Protein AF-0000000086877501 (afdb_homodimer)

InterPro domains:
  IPR001845 HTH ArsR-type DNA-binding domain [PF01022] (212-256)
  IPR001845 HTH ArsR-type DNA-binding domain [PS50987] (194-287)
  IPR001845 HTH ArsR-type DNA-binding domain [SM00418] (204-283)
  IPR011991 ArsR-like helix-turn-helix domain [cd00090] (206-283)
  IPR036388 Winged helix-like DNA-binding domain superfamily [G3DSA:1.10.10.10] (198-287)
  IPR036390 Winged helix DNA-binding domain superfamily [SSF46785] (202-284)
  IPR051081 HTH-type Metal-responsive Transcriptional Regulators [PTHR33154] (204-285)

Sequence (574 aa):
MASLHTYICRKSHKKIDLSPSWAQETEEKLSSELVDVLKDMKVDDDWKWMYLLVCLRTEAEQPESFIDWFRQLAEEELENIFARYSFPYPDDLSAYRSKMLYVLTEWNRQYFRLVDQSVLQDLQQEAQHRSNQLNFFPQEEVLDDATNGLMFRPINGLERVLLVPQFHFQPLNVILSFGDTIVCHYASRIYTGDQEYIPTHHLRVIRSLGEKNRLKILRYLTQGPRSFIEIVRHLKLSKGITHDHLSKLRGAGLVYAHFEGESLVEYTLRPRALEQILPNVLKYLEQMASLHTYICRKSHKKIDLSPSWAQETEEKLSSELVDVLKDMKVDDDWKWMYLLVCLRTEAEQPESFIDWFRQLAEEELENIFARYSFPYPDDLSAYRSKMLYVLTEWNRQYFRLVDQSVLQDLQQEAQHRSNQLNFFPQEEVLDDATNGLMFRPINGLERVLLVPQFHFQPLNVILSFGDTIVCHYASRIYTGDQEYIPTHHLRVIRSLGEKNRLKILRYLTQGPRSFIEIVRHLKLSKGITHDHLSKLRGAGLVYAHFEGESLVEYTLRPRALEQILPNVLKYLEQ

pLDDT: mean 93.13, std 6.16, range [57.94, 98.69]

Radius of gyration: 31.31 Å; Cα contacts (8 Å, |Δi|>4): 728; chains: 2; bounding box: 44×98×70 Å

Nearest PDB structures (foldseek):
  7p6f-assembly2_CCC-2  TM=8.678E-01  e=2.764E-04  Streptomyces griseus
  7p6f-assembly1_BBB  TM=8.605E-01  e=5.931E-04  Streptomyces griseus
  4ooi-assembly1_A  TM=7.347E-01  e=8.688E-04  Vibrio cholerae O1 biovar El Tor str. N16961
  3gw2-assembly1_A-2  TM=7.597E-01  e=1.344E-03  Mycobacterium tuberculosis variant bovis AF2122/97
  3pqj-assembly2_C  TM=7.746E-01  e=4.461E-03  Xylella fastidiosa

Secondary structure (DSSP, 8-state):
-HHHHHHH-GGGTTTSSS-TTHHHHHHHHS-HHHHHHHHT--SSHHHHHHHHHHHHTTT--SHHHHHHHHHH--HHHHHHHHHTSSS---S-HHHHHHHHHHHHHHHHHHTGGGS-HHHHHHHHHHHHHHHHHTTTS-HHHHHHHHHTSEEE---TT--EEEEEEESTTTT--EEEE-SSEEEEEEE-----S-TTS--HHHHHHHHHHT-HHHHHHHHHHTTS-B-HHHHHHHHTS-HHHHHHHHHHHHHTT-EEEEEETTEEEEEEE-HHHHHTHHHHHHHHHH-/-HHHHHHH-GGGTTTSSS-TTHHHHHHHHS-HHHHHHHHT--SSHHHHHHHHHHHHTTT--SHHHHHHHHHH--HHHHHHHHTTSSS---S-HHHHHHHHHHHHHHHHHHTGGGS-HHHHHHHHHHHHHHHHHTTTS-HHHHHHHHHTSEEE---TT--EEEEEEESTTTT--EEEE-SSEEEEEEE-----S-TTS--HHHHHHHHHHT-HHHHHHHHHHTTS-B-HHHHHHHHTS-HHHHHHHHHHHHHTT-EEEEEETTEEEEEEE-HHHHHTHHHHHHHHHH-

Foldseek 3Di:
DVQLQLLLAVVCLVPAPDDNCVNVVLLVQADPVLNVLSPPDHPDPLVLLVVVLCVVPVVDPDLVVSLVVLVPQDLVNSCVVPVVFPDDYDPDSPVSSVSVSVNSVRCCVRPVVPDDCVVVVLQVVLVVVLVVVVVPDPPQVSVCVQQLAEAEDDDPQAAEEAEGEDDTSPCDWDWAFGRNYIYIHHHSQDDDDDPLDQRPLLVLLVVLCVDPLLVVLLVVQVVHKDFLVRSCVSSVDDSVVSVVSVVSCSSSSQWHFYDHRPDTGIIHGDCVSVVCNVVSVVVSVVD/DVQLQLLLAVVCLVPAPDDNCVNVVLLVQADPVLNVLSPPDDPDVLVLLVVVLVVVPVVDPDLVVSLVVLVPQDLVNSCVVPVVFDDDYDPDSPVSSVSVSVNSVRCCVRPVVPDDCVVVVVQVVLVVVLVVVVVPDPPQVSVCVQQLAEAEDDDPQAAEEAEGEDDTSPCDWDWAFRRNYIYIHHHSQDDDDDPLDQRPLLVLLVVLCVDPLLVVLLVVQVVHKDFLVRSCVSSVDDSVVSVVSVVSCSSSSQWHFYDHRPDTGIIHGDCVSVVCNVVSVVVSVVD

Organism: NCBI:txid248903

Solvent-accessible surface area (backbone atoms only — not comparable to full-atom values): 31944 Å² total; per-residue (Å²): 108,55,57,58,50,41,64,42,36,62,90,45,54,86,66,30,73,56,60,82,53,46,64,61,57,50,55,71,65,43,56,71,67,58,51,58,56,47,70,73,45,57,87,44,65,73,46,52,50,54,54,48,55,51,61,74,41,69,81,53,87,43,74,64,58,44,52,55,50,60,69,65,54,48,70,66,57,52,50,55,59,50,66,74,45,96,59,85,68,74,90,52,56,67,60,50,50,53,50,48,52,49,50,52,52,47,44,38,69,62,43,57,72,70,48,67,63,65,57,58,52,51,41,51,49,50,50,50,50,51,58,55,42,57,77,78,41,58,63,67,57,52,41,26,65,53,50,35,26,52,41,74,51,92,49,95,67,55,72,48,74,48,79,38,66,36,66,55,44,16,55,45,66,46,72,46,58,69,70,37,39,33,40,31,40,22,30,56,86,68,78,90,70,71,82,81,47,73,55,68,68,62,45,39,35,38,42,43,60,43,32,68,68,46,46,47,50,51,31,58,24,68,78,38,76,40,35,69,65,56,49,30,64,71,68,72,51,54,66,68,61,46,47,52,46,49,51,45,34,40,55,30,21,45,27,29,41,34,20,57,76,73,42,78,60,35,33,32,64,28,64,64,45,61,67,42,47,58,59,51,51,51,54,52,38,71,102,106,55,58,57,50,41,63,42,36,63,91,44,53,87,66,31,74,57,59,82,54,44,64,60,58,50,55,72,64,44,55,72,66,56,51,58,56,47,70,74,45,58,90,45,64,72,47,49,50,53,53,50,56,53,62,73,40,71,81,52,87,43,73,65,57,44,52,53,50,59,68,66,54,48,69,66,56,52,48,56,58,49,65,75,43,95,60,85,68,74,89,53,55,67,60,50,50,54,51,49,50,50,51,54,51,49,44,38,70,62,44,57,72,72,48,67,63,66,56,56,52,51,42,53,50,50,49,49,50,51,58,55,43,56,76,79,41,58,64,66,57,53,42,26,64,54,50,34,25,52,42,74,52,91,49,96,65,56,72,48,74,48,79,39,64,35,65,54,43,16,53,46,66,47,71,45,58,69,71,36,38,34,41,32,41,22,31,57,86,70,78,88,73,75,81,80,48,74,56,66,69,62,45,39,37,38,41,43,61,42,32,70,68,46,46,46,49,51,30,59,22,69,79,38,74,39,34,70,66,57,50,27,65,72,68,71,53,54,66,68,59,45,48,52,48,49,51,45,34,41,55,32,21,45,27,28,42,33,20,56,76,73,41,78,60,34,34,34,63,28,64,66,46,59,67,42,46,59,59,53,52,50,54,54,37,70,103

Structure (mmCIF, N/CA/C/O backbone):
data_AF-0000000086877501-model_v1
#
loop_
_entity.id
_entity.type
_entity.pdbx_description
1 polymer 'Transcriptional regulator'
#
loop_
_atom_site.group_PDB
_atom_site.id
_atom_site.type_symbol
_atom_site.label_atom_id
_atom_site.label_alt_id
_atom_site.label_comp_id
_atom_site.label_asym_id
_atom_site.label_entity_id
_atom_site.label_seq_id
_atom_site.pdbx_PDB_ins_code
_atom_site.Cartn_x
_atom_site.Cartn_y
_atom_site.Cartn_z
_atom_site.occupancy
_atom_site.B_iso_or_equiv
_atom_site.auth_seq_id
_atom_site.auth_comp_id
_atom_site.auth_asym_id
_atom_site.auth_atom_id
_atom_site.pdbx_PDB_model_num
ATOM 1 N N . MET A 1 1 ? -10.367 28.969 10.734 1 92.06 1 MET A N 1
ATOM 2 C CA . MET A 1 1 ? -9.008 29.219 10.25 1 92.06 1 MET A CA 1
ATOM 3 C C . MET A 1 1 ? -8.477 28.016 9.477 1 92.06 1 MET A C 1
ATOM 5 O O . MET A 1 1 ? -7.977 28.172 8.359 1 92.06 1 MET A O 1
ATOM 9 N N . ALA A 1 2 ? -8.656 26.812 9.969 1 93.56 2 ALA A N 1
ATOM 10 C CA . ALA A 1 2 ? -8.086 25.641 9.305 1 93.56 2 ALA A CA 1
ATOM 11 C C . ALA A 1 2 ? -8.766 25.391 7.961 1 93.56 2 ALA A C 1
ATOM 13 O O . ALA A 1 2 ? -8.109 25.016 6.988 1 93.56 2 ALA A O 1
ATOM 14 N N . SER A 1 3 ? -10.109 25.516 7.906 1 96.44 3 SER A N 1
ATOM 15 C CA . SER A 1 3 ? -10.812 25.281 6.645 1 96.44 3 SER A CA 1
ATOM 16 C C . SER A 1 3 ? -10.398 26.297 5.59 1 96.44 3 SER A C 1
ATOM 18 O O . SER A 1 3 ? -10.156 25.938 4.434 1 96.44 3 SER A O 1
ATOM 20 N N . LEU A 1 4 ? -10.297 27.516 6.031 1 97.06 4 LEU A N 1
ATOM 21 C CA . LEU A 1 4 ? -9.875 28.562 5.113 1 97.06 4 LEU A CA 1
ATOM 22 C C . LEU A 1 4 ? -8.43 28.359 4.672 1 97.06 4 LEU A C 1
ATOM 24 O O . LEU A 1 4 ? -8.109 28.5 3.49 1 97.06 4 LEU A O 1
ATOM 28 N N . HIS A 1 5 ? -7.594 28.062 5.617 1 97.12 5 HIS A N 1
ATOM 29 C CA . HIS A 1 5 ? -6.207 27.734 5.305 1 97.12 5 HIS A CA 1
ATOM 30 C C . HIS A 1 5 ? -6.125 26.625 4.254 1 97.12 5 HIS A C 1
ATOM 32 O O . HIS A 1 5 ? -5.348 26.734 3.301 1 97.12 5 HIS A O 1
ATOM 38 N N . THR A 1 6 ? -6.883 25.609 4.445 1 97.44 6 THR A N 1
ATOM 39 C CA . THR A 1 6 ? -6.902 24.469 3.537 1 97.44 6 THR A CA 1
ATOM 40 C C . THR A 1 6 ? -7.324 24.906 2.137 1 97.44 6 THR A C 1
ATOM 42 O O . THR A 1 6 ? -6.738 24.453 1.144 1 97.44 6 THR A O 1
ATOM 45 N N . TYR A 1 7 ? -8.305 25.75 2.062 1 97.81 7 TYR A N 1
ATOM 46 C CA . TYR A 1 7 ? -8.812 26.203 0.773 1 97.81 7 TYR A CA 1
ATOM 47 C C . TYR A 1 7 ? -7.77 27.031 0.03 1 97.81 7 TYR A C 1
ATOM 49 O O . TYR A 1 7 ? -7.574 26.844 -1.175 1 97.81 7 TYR A O 1
ATOM 57 N N . ILE A 1 8 ? -7.066 27.859 0.709 1 96.94 8 ILE A N 1
ATOM 58 C CA . ILE A 1 8 ? -6.18 28.797 0.012 1 96.94 8 ILE A CA 1
ATOM 59 C C . ILE A 1 8 ? -4.836 28.125 -0.26 1 96.94 8 ILE A C 1
ATOM 61 O O . ILE A 1 8 ? -4.047 28.609 -1.074 1 96.94 8 ILE A O 1
ATOM 65 N N . CYS A 1 9 ? -4.531 27.078 0.508 1 96.31 9 CYS A N 1
ATOM 66 C CA . CYS A 1 9 ? -3.312 26.312 0.256 1 96.31 9 CYS A CA 1
ATOM 67 C C . CYS A 1 9 ? -3.518 25.312 -0.876 1 96.31 9 CYS A C 1
ATOM 69 O O . CYS A 1 9 ? -3.568 24.109 -0.642 1 96.31 9 CYS A O 1
ATOM 71 N N . ARG A 1 10 ? -3.363 25.688 -2.09 1 94.62 10 ARG A N 1
ATOM 72 C CA . ARG A 1 10 ? -3.758 24.938 -3.27 1 94.62 10 ARG A CA 1
ATOM 73 C C . ARG A 1 10 ? -2.803 23.766 -3.514 1 94.62 10 ARG A C 1
ATOM 75 O O . ARG A 1 10 ? -3.213 22.719 -4 1 94.62 10 ARG A O 1
ATOM 82 N N . LYS A 1 11 ? -1.624 23.953 -3.113 1 91.62 11 LYS A N 1
ATOM 83 C CA . LYS A 1 11 ? -0.618 22.922 -3.33 1 91.62 11 LYS A CA 1
ATOM 84 C C . LYS A 1 11 ? -0.942 21.672 -2.527 1 91.62 11 LYS A C 1
ATOM 86 O O . LYS A 1 11 ? -0.444 20.578 -2.836 1 91.62 11 LYS A O 1
ATOM 91 N N . SER A 1 12 ? -1.849 21.797 -1.497 1 93.62 12 SER A N 1
ATOM 92 C CA . SER A 1 12 ? -2.123 20.672 -0.603 1 93.62 12 SER A CA 1
ATOM 93 C C . SER A 1 12 ? -3.443 20 -0.953 1 93.62 12 SER A C 1
ATOM 95 O O . SER A 1 12 ? -3.82 19 -0.333 1 93.62 12 SER A O 1
ATOM 97 N N . HIS A 1 13 ? -4.141 20.438 -1.964 1 94.88 13 HIS A N 1
ATOM 98 C CA . HIS A 1 13 ? -5.48 19.938 -2.266 1 94.88 13 HIS A CA 1
ATOM 99 C C . HIS A 1 13 ? -5.465 18.453 -2.59 1 94.88 13 HIS A C 1
ATOM 101 O O . HIS A 1 13 ? -6.438 17.734 -2.328 1 94.88 13 HIS A O 1
ATOM 107 N N . LYS A 1 14 ? -4.348 17.969 -3.088 1 91.69 14 LYS A N 1
ATOM 108 C CA . LYS A 1 14 ? -4.273 16.562 -3.477 1 91.69 14 LYS A CA 1
ATOM 109 C C . LYS A 1 14 ? -3.672 15.711 -2.357 1 91.69 14 LYS A C 1
ATOM 111 O O . LYS A 1 14 ? -3.5 14.5 -2.514 1 91.69 14 LYS A O 1
ATOM 116 N N . LYS A 1 15 ? -3.4 16.312 -1.227 1 94.06 15 LYS A N 1
ATOM 117 C CA . LYS A 1 15 ? -2.672 15.609 -0.167 1 94.06 15 LYS A CA 1
ATOM 118 C C . LYS A 1 15 ? -3.529 15.469 1.086 1 94.06 15 LYS A C 1
ATOM 120 O O . LYS A 1 15 ? -3.102 14.867 2.072 1 94.06 15 LYS A O 1
ATOM 125 N N . ILE A 1 16 ? -4.684 16.047 0.999 1 95.56 16 ILE A N 1
ATOM 126 C CA . ILE A 1 16 ? -5.512 16.047 2.201 1 95.56 16 ILE A CA 1
ATOM 127 C C . ILE A 1 16 ? -6.539 14.922 2.129 1 95.56 16 ILE A C 1
ATOM 129 O O . ILE A 1 16 ? -6.742 14.328 1.067 1 95.56 16 ILE A O 1
ATOM 133 N N . ASP A 1 17 ? -7.199 14.641 3.213 1 94.5 17 ASP A N 1
ATOM 134 C CA . ASP A 1 17 ? -8.086 13.484 3.334 1 94.5 17 ASP A CA 1
ATOM 135 C C . ASP A 1 17 ? -9.477 13.805 2.799 1 94.5 17 ASP A C 1
ATOM 137 O O . ASP A 1 17 ? -10.305 12.898 2.629 1 94.5 17 ASP A O 1
ATOM 141 N N . LEU A 1 18 ? -9.75 15.07 2.549 1 93.62 18 LEU A N 1
ATOM 142 C CA . LEU A 1 18 ? -11.047 15.422 1.976 1 93.62 18 LEU A CA 1
ATOM 143 C C . LEU A 1 18 ? -11.18 14.875 0.56 1 93.62 18 LEU A C 1
ATOM 145 O O . LEU A 1 18 ? -10.195 14.422 -0.031 1 93.62 18 LEU A O 1
ATOM 149 N N . SER A 1 19 ? -12.406 14.938 0.078 1 90.81 19 SER A N 1
ATOM 150 C CA . SER A 1 19 ? -12.641 14.484 -1.291 1 90.81 19 SER A CA 1
ATOM 151 C C . SER A 1 19 ? -11.797 15.281 -2.283 1 90.81 19 SER A C 1
ATOM 153 O O . SER A 1 19 ? -11.602 16.484 -2.115 1 90.81 19 SER A O 1
ATOM 155 N N . PRO A 1 20 ? -11.375 14.602 -3.285 1 90.69 20 PRO A N 1
ATOM 156 C CA . PRO A 1 20 ? -10.578 15.305 -4.293 1 90.69 20 PRO A CA 1
ATOM 157 C C . PRO A 1 20 ? -11.328 16.484 -4.926 1 90.69 20 PRO A C 1
ATOM 159 O O . PRO A 1 20 ? -10.703 17.422 -5.422 1 90.69 20 PRO A O 1
ATOM 162 N N . SER A 1 21 ? -12.602 16.422 -4.836 1 94.94 21 SER A N 1
ATOM 163 C CA . SER A 1 21 ? -13.406 17.469 -5.457 1 94.94 21 SER A CA 1
ATOM 164 C C . SER A 1 21 ? -13.812 18.516 -4.438 1 94.94 21 SER A C 1
ATOM 166 O O . SER A 1 21 ? -14.562 19.438 -4.762 1 94.94 21 SER A O 1
ATOM 168 N N . TRP A 1 22 ? -13.359 18.422 -3.258 1 95.75 22 TRP A N 1
ATOM 169 C CA . TRP A 1 22 ? -13.805 19.297 -2.184 1 95.75 22 TRP A CA 1
ATOM 170 C C . TRP A 1 22 ? -13.555 20.766 -2.539 1 95.75 22 TRP A C 1
ATOM 172 O O . TRP A 1 22 ? -14.438 21.609 -2.369 1 95.75 22 TRP A O 1
ATOM 182 N N . ALA A 1 23 ? -12.383 21.109 -2.994 1 96.75 23 ALA A N 1
ATOM 183 C CA . ALA A 1 23 ? -12.039 22.484 -3.309 1 96.75 23 ALA A CA 1
ATOM 184 C C . ALA A 1 23 ? -12.938 23.047 -4.41 1 96.75 23 ALA A C 1
ATOM 186 O O . ALA A 1 23 ? -13.438 24.156 -4.309 1 96.75 23 ALA A O 1
ATOM 187 N N . GLN A 1 24 ? -13.102 22.219 -5.391 1 96.81 24 GLN A N 1
ATOM 188 C CA . GLN A 1 24 ? -13.953 22.625 -6.504 1 96.81 24 GLN A CA 1
ATOM 189 C C . GLN A 1 24 ? -15.406 22.766 -6.059 1 96.81 24 GLN A C 1
ATOM 191 O O . GLN A 1 24 ? -16.078 23.75 -6.414 1 96.81 24 GLN A O 1
ATOM 196 N N . GLU A 1 25 ? -15.859 21.797 -5.316 1 96.81 25 GLU A N 1
ATOM 197 C CA . GLU A 1 25 ? -17.234 21.844 -4.805 1 96.81 25 GLU A CA 1
ATOM 198 C C . GLU A 1 25 ? -17.438 23.062 -3.906 1 96.81 25 GLU A C 1
ATOM 200 O O . GLU A 1 25 ? -18.5 23.688 -3.928 1 96.81 25 GLU A O 1
ATOM 205 N N . THR A 1 26 ? -16.469 23.359 -3.127 1 97.38 26 THR A N 1
ATOM 206 C CA . THR A 1 26 ? -16.516 24.547 -2.262 1 97.38 26 THR A CA 1
ATOM 207 C C . THR A 1 26 ? -16.578 25.828 -3.09 1 97.38 26 THR A C 1
ATOM 209 O O . THR A 1 26 ? -17.406 26.703 -2.822 1 97.38 26 THR A O 1
ATOM 212 N N . GLU A 1 27 ? -15.766 25.953 -4.031 1 97.38 27 GLU A N 1
ATOM 213 C CA . GLU A 1 27 ? -15.719 27.125 -4.898 1 97.38 27 GLU A CA 1
ATOM 214 C C . GLU A 1 27 ? -17.078 27.391 -5.543 1 97.38 27 GLU A C 1
ATOM 216 O O . GLU A 1 27 ? -17.5 28.531 -5.664 1 97.38 27 GLU A O 1
ATOM 221 N N . GLU A 1 28 ? -17.734 26.344 -5.926 1 97.06 28 GLU A N 1
ATOM 222 C CA . GLU A 1 28 ? -19.016 26.453 -6.609 1 97.06 28 GLU A CA 1
ATOM 223 C C . GLU A 1 28 ? -20.094 27.016 -5.688 1 97.06 28 GLU A C 1
ATOM 225 O O . GLU A 1 28 ? -21.094 27.562 -6.156 1 97.06 28 GLU A O 1
ATOM 230 N N . LYS A 1 29 ? -19.922 26.906 -4.441 1 96.5 29 LYS A N 1
ATOM 231 C CA . LYS A 1 29 ? -20.906 27.359 -3.475 1 96.5 29 LYS A CA 1
ATOM 232 C C . LYS A 1 29 ? -20.609 28.797 -3.027 1 96.5 29 LYS A C 1
ATOM 234 O O . LYS A 1 29 ? -21.453 29.438 -2.391 1 96.5 29 LYS A O 1
ATOM 239 N N . LEU A 1 30 ? -19.484 29.312 -3.346 1 98.06 30 LEU A N 1
ATOM 240 C CA . LEU A 1 30 ? -19.078 30.641 -2.904 1 98.06 30 LEU A CA 1
ATOM 241 C C . LEU A 1 30 ? -19.5 31.703 -3.914 1 98.06 30 LEU A C 1
ATOM 243 O O . LEU A 1 30 ? -19.641 31.406 -5.102 1 98.06 30 LEU A O 1
ATOM 247 N N . SER A 1 31 ? -19.703 32.938 -3.414 1 98.25 31 SER A N 1
ATOM 248 C CA . SER A 1 31 ? -19.969 34.094 -4.305 1 98.25 31 SER A CA 1
ATOM 249 C C . SER A 1 31 ? -18.75 34.375 -5.188 1 98.25 31 SER A C 1
ATOM 251 O O . SER A 1 31 ? -17.609 34.125 -4.793 1 98.25 31 SER A O 1
ATOM 253 N N . SER A 1 32 ? -18.984 34.938 -6.371 1 97.69 32 SER A N 1
ATOM 254 C CA . SER A 1 32 ? -17.906 35.25 -7.309 1 97.69 32 SER A CA 1
ATOM 255 C C . SER A 1 32 ? -16.938 36.281 -6.703 1 97.69 32 SER A C 1
ATOM 257 O O . SER A 1 32 ? -15.727 36.188 -6.957 1 97.69 32 SER A O 1
ATOM 259 N N . GLU A 1 33 ? -17.469 37.125 -5.918 1 97.69 33 GLU A N 1
ATOM 260 C CA . GLU A 1 33 ? -16.625 38.125 -5.281 1 97.69 33 GLU A CA 1
ATOM 261 C C . GLU A 1 33 ? -15.641 37.5 -4.301 1 97.69 33 GLU A C 1
ATOM 263 O O . GLU A 1 33 ? -14.461 37.812 -4.293 1 97.69 33 GLU A O 1
ATOM 268 N N . LEU A 1 34 ? -16.109 36.625 -3.502 1 98.25 34 LEU A N 1
ATOM 269 C CA . LEU A 1 34 ? -15.242 35.938 -2.535 1 98.25 34 LEU A CA 1
ATOM 270 C C . LEU A 1 34 ? -14.211 35.094 -3.24 1 98.25 34 LEU A C 1
ATOM 272 O O . LEU A 1 34 ? -13.031 35.062 -2.863 1 98.25 34 LEU A O 1
ATOM 276 N N . VAL A 1 35 ? -14.648 34.344 -4.305 1 98.06 35 VAL A N 1
ATOM 277 C CA . VAL A 1 35 ? -13.742 33.5 -5.066 1 98.06 35 VAL A CA 1
ATOM 278 C C . VAL A 1 35 ? -12.594 34.312 -5.629 1 98.06 35 VAL A C 1
ATOM 280 O O . VAL A 1 35 ? -11.43 33.906 -5.574 1 98.06 35 VAL A O 1
ATOM 283 N N . ASP A 1 36 ? -12.898 35.469 -6.086 1 97.5 36 ASP A N 1
ATOM 284 C CA . ASP A 1 36 ? -11.906 36.344 -6.688 1 97.5 36 ASP A CA 1
ATOM 285 C C . ASP A 1 36 ? -10.875 36.812 -5.652 1 97.5 36 ASP A C 1
ATOM 287 O O . ASP A 1 36 ? -9.68 36.844 -5.941 1 97.5 36 ASP A O 1
ATOM 291 N N . VAL A 1 37 ? -11.328 37.094 -4.508 1 97.38 37 VAL A N 1
ATOM 292 C CA . VAL A 1 37 ? -10.43 37.531 -3.441 1 97.38 37 VAL A CA 1
ATOM 293 C C . VAL A 1 37 ? -9.555 36.375 -2.984 1 97.38 37 VAL A C 1
ATOM 295 O O . VAL A 1 37 ? -8.352 36.531 -2.779 1 97.38 37 VAL A O 1
ATOM 298 N N . LEU A 1 38 ? -10.156 35.188 -2.85 1 97.62 38 LEU A N 1
ATOM 299 C CA . LEU A 1 38 ? -9.438 34.031 -2.348 1 97.62 38 LEU A CA 1
ATOM 300 C C . LEU A 1 38 ? -8.398 33.562 -3.355 1 97.62 38 LEU A C 1
ATOM 302 O O . LEU A 1 38 ? -7.352 33.031 -2.971 1 97.62 38 LEU A O 1
ATOM 306 N N . LYS A 1 39 ? -8.648 33.719 -4.598 1 95.56 39 LYS A N 1
ATOM 307 C CA . LYS A 1 39 ? -7.734 33.312 -5.656 1 95.56 39 LYS A CA 1
ATOM 308 C C . LYS A 1 39 ? -6.387 34 -5.531 1 95.56 39 LYS A C 1
ATOM 310 O O . LYS A 1 39 ? -5.352 33.469 -5.902 1 95.56 39 LYS A O 1
ATOM 315 N N . ASP A 1 40 ? -6.395 35.156 -4.953 1 93.56 40 ASP A N 1
ATOM 316 C CA . ASP A 1 40 ? -5.18 35.938 -4.844 1 93.56 40 ASP A CA 1
ATOM 317 C C . ASP A 1 40 ? -4.508 35.75 -3.486 1 93.56 40 ASP A C 1
ATOM 319 O O . ASP A 1 40 ? -3.436 36.281 -3.23 1 93.56 40 ASP A O 1
ATOM 323 N N . MET A 1 41 ? -5.141 35 -2.656 1 94.81 41 MET A N 1
ATOM 324 C CA . MET A 1 41 ? -4.582 34.781 -1.327 1 94.81 41 MET A CA 1
ATOM 325 C C . MET A 1 41 ? -3.637 33.594 -1.33 1 94.81 41 MET A C 1
ATOM 327 O O . MET A 1 41 ? -3.848 32.625 -2.072 1 94.81 41 MET A O 1
ATOM 331 N N . LYS A 1 42 ? -2.555 33.719 -0.454 1 93.19 42 LYS A N 1
ATOM 332 C CA . LYS A 1 42 ? -1.576 32.656 -0.27 1 93.19 42 LYS A CA 1
ATOM 333 C C . LYS A 1 42 ? -1.219 32.469 1.204 1 93.19 42 LYS A C 1
ATOM 335 O O . LYS A 1 42 ? -1.532 33.344 2.027 1 93.19 42 LYS A O 1
ATOM 340 N N . VAL A 1 43 ? -0.701 31.359 1.457 1 92.31 43 VAL A N 1
ATOM 341 C CA . VAL A 1 43 ? -0.172 31.125 2.797 1 92.31 43 VAL A CA 1
ATOM 342 C C . VAL A 1 43 ? 1.189 31.812 2.939 1 92.31 43 VAL A C 1
ATOM 344 O O . VAL A 1 43 ? 2.229 31.156 2.803 1 92.31 43 VAL A O 1
ATOM 347 N N . ASP A 1 44 ? 1.123 33.094 3.205 1 89.56 44 ASP A N 1
ATOM 348 C CA . ASP A 1 44 ? 2.326 33.906 3.332 1 89.56 44 ASP A CA 1
ATOM 349 C C . ASP A 1 44 ? 2.396 34.594 4.703 1 89.56 44 ASP A C 1
ATOM 351 O O . ASP A 1 44 ? 1.735 34.156 5.648 1 89.56 44 ASP A O 1
ATOM 355 N N . ASP A 1 45 ? 3.24 35.562 4.859 1 86.88 45 ASP A N 1
ATOM 356 C CA . ASP A 1 45 ? 3.428 36.25 6.141 1 86.88 45 ASP A CA 1
ATOM 357 C C . ASP A 1 45 ? 2.15 36.938 6.582 1 86.88 45 ASP A C 1
ATOM 359 O O . ASP A 1 45 ? 1.84 37 7.773 1 86.88 45 ASP A O 1
ATOM 363 N N . ASP A 1 46 ? 1.465 37.5 5.613 1 87.56 46 ASP A N 1
ATOM 364 C CA . ASP A 1 46 ? 0.199 38.156 5.938 1 87.56 46 ASP A CA 1
ATOM 365 C C . ASP A 1 46 ? -0.783 37.156 6.562 1 87.56 46 ASP A C 1
ATOM 367 O O . ASP A 1 46 ? -1.492 37.5 7.512 1 87.56 46 ASP A O 1
ATOM 371 N N . TRP A 1 47 ? -0.829 36.062 5.996 1 92.31 47 TRP A N 1
ATOM 372 C CA . TRP A 1 47 ? -1.689 35 6.531 1 92.31 47 TRP A CA 1
ATOM 373 C C . TRP A 1 47 ? -1.257 34.594 7.938 1 92.31 47 TRP A C 1
ATOM 375 O O . TRP A 1 47 ? -2.096 34.406 8.82 1 92.31 47 TRP A O 1
ATOM 385 N N . LYS A 1 48 ? 0.017 34.562 8.219 1 91.31 48 LYS A N 1
ATOM 386 C CA . LYS A 1 48 ? 0.579 34.188 9.516 1 91.31 48 LYS A CA 1
ATOM 387 C C . LYS A 1 48 ? 0.118 35.156 10.602 1 91.31 48 LYS A C 1
ATOM 389 O O . LYS A 1 48 ? -0.105 34.75 11.75 1 91.31 48 LYS A O 1
ATOM 394 N N . TRP A 1 49 ? -0.049 36.406 10.195 1 91.5 49 TRP A N 1
ATOM 395 C CA . TRP A 1 49 ? -0.484 37.406 11.164 1 91.5 49 TRP A CA 1
ATOM 396 C C . TRP A 1 49 ? -1.907 37.125 11.633 1 91.5 49 TRP A C 1
ATOM 398 O O . TRP A 1 49 ? -2.246 37.375 12.789 1 91.5 49 TRP A O 1
ATOM 408 N N . MET A 1 50 ? -2.688 36.688 10.727 1 91.19 50 MET A N 1
ATOM 409 C CA . MET A 1 50 ? -4.059 36.344 11.117 1 91.19 50 MET A CA 1
ATOM 410 C C . MET A 1 50 ? -4.078 35.25 12.164 1 91.19 50 MET A C 1
ATOM 412 O O . MET A 1 50 ? -4.859 35.281 13.109 1 91.19 50 MET A O 1
ATOM 416 N N . TYR A 1 51 ? -3.232 34.25 12.039 1 89.81 51 TYR A N 1
ATOM 417 C CA . TYR A 1 51 ? -3.123 33.188 13.031 1 89.81 51 TYR A CA 1
ATOM 418 C C . TYR A 1 51 ? -2.705 33.75 14.391 1 89.81 51 TYR A C 1
ATOM 420 O O . TYR A 1 51 ? -3.238 33.344 15.422 1 89.81 51 TYR A O 1
ATOM 428 N N . LEU A 1 52 ? -1.758 34.625 14.297 1 88.44 52 LEU A N 1
ATOM 429 C CA . LEU A 1 52 ? -1.29 35.25 15.539 1 88.44 52 LEU A CA 1
ATOM 430 C C . LEU A 1 52 ? -2.438 35.938 16.266 1 88.44 52 LEU A C 1
ATOM 432 O O . LEU A 1 52 ? -2.604 35.75 17.484 1 88.44 52 LEU A O 1
ATOM 436 N N . LEU A 1 53 ? -3.201 36.656 15.539 1 89.75 53 LEU A N 1
ATOM 437 C CA . LEU A 1 53 ? -4.305 37.406 16.141 1 89.75 53 LEU A CA 1
ATOM 438 C C . LEU A 1 53 ? -5.34 36.469 16.734 1 89.75 53 LEU A C 1
ATOM 440 O O . LEU A 1 53 ? -5.898 36.75 17.797 1 89.75 53 LEU A O 1
ATOM 444 N N . VAL A 1 54 ? -5.57 35.406 16.047 1 89.06 54 VAL A N 1
ATOM 445 C CA . VAL A 1 54 ? -6.516 34.406 16.547 1 89.06 54 VAL A CA 1
ATOM 446 C C . VAL A 1 54 ? -5.977 33.781 17.844 1 89.06 54 VAL A C 1
ATOM 448 O O . VAL A 1 54 ? -6.73 33.594 18.797 1 89.06 54 VAL A O 1
ATOM 451 N N . CYS A 1 55 ? -4.688 33.562 17.922 1 84.25 55 CYS A N 1
ATOM 452 C CA . CYS A 1 55 ? -4.051 32.938 19.094 1 84.25 55 CYS A CA 1
ATOM 453 C C . CYS A 1 55 ? -4.098 33.906 20.281 1 84.25 55 CYS A C 1
ATOM 455 O O . CYS A 1 55 ? -4.141 33.438 21.438 1 84.25 55 CYS A O 1
ATOM 457 N N . LEU A 1 56 ? -4.031 35.125 20 1 82.81 56 LEU A N 1
ATOM 458 C CA . LEU A 1 56 ? -4.039 36.125 21.078 1 82.81 56 LEU A CA 1
ATOM 459 C C . LEU A 1 56 ? -5.426 36.25 21.703 1 82.81 56 LEU A C 1
ATOM 461 O O . LEU A 1 56 ? -5.562 36.719 22.828 1 82.81 56 LEU A O 1
ATOM 465 N N . ARG A 1 57 ? -6.391 35.719 20.984 1 79.81 57 ARG A N 1
ATOM 466 C CA . ARG A 1 57 ? -7.758 35.781 21.5 1 79.81 57 ARG A CA 1
ATOM 467 C C . ARG A 1 57 ? -8.273 34.375 21.812 1 79.81 57 ARG A C 1
ATOM 469 O O . ARG A 1 57 ? -9.289 33.938 21.266 1 79.81 57 ARG A O 1
ATOM 476 N N . THR A 1 58 ? -7.539 33.656 22.578 1 64.06 58 THR A N 1
ATOM 477 C CA . THR A 1 58 ? -7.812 32.25 22.891 1 64.06 58 THR A CA 1
ATOM 478 C C . THR A 1 58 ? -9.188 32.094 23.531 1 64.06 58 THR A C 1
ATOM 480 O O . THR A 1 58 ? -9.805 31.047 23.453 1 64.06 58 THR A O 1
ATOM 483 N N . GLU A 1 59 ? -9.688 33.156 23.984 1 57.94 59 GLU A N 1
ATOM 484 C CA . GLU A 1 59 ? -10.953 33.062 24.703 1 57.94 59 GLU A CA 1
ATOM 485 C C . GLU A 1 59 ? -12.133 33.062 23.734 1 57.94 59 GLU A C 1
ATOM 487 O O . GLU A 1 59 ? -13.258 32.719 24.109 1 57.94 59 GLU A O 1
ATOM 492 N N . ALA A 1 60 ? -11.836 33.438 22.578 1 59.19 60 ALA A N 1
ATOM 493 C CA . ALA A 1 60 ? -12.945 33.562 21.625 1 59.19 60 ALA A CA 1
ATOM 494 C C . ALA A 1 60 ? -13.352 32.219 21.062 1 59.19 60 ALA A C 1
ATOM 496 O O . ALA A 1 60 ? -12.586 31.594 20.344 1 59.19 60 ALA A O 1
ATOM 497 N N . GLU A 1 61 ? -14.508 31.766 21.375 1 66.25 61 GLU A N 1
ATOM 498 C CA . GLU A 1 61 ? -14.992 30.422 21.094 1 66.25 61 GLU A CA 1
ATOM 499 C C . GLU A 1 61 ? -15.703 30.375 19.734 1 66.25 61 GLU A C 1
ATOM 501 O O . GLU A 1 61 ? -15.719 29.328 19.078 1 66.25 61 GLU A O 1
ATOM 506 N N . GLN A 1 62 ? -16.078 31.594 19.344 1 84.38 62 GLN A N 1
ATOM 507 C CA . GLN A 1 62 ? -16.844 31.562 18.109 1 84.38 62 GLN A CA 1
ATOM 508 C C . GLN A 1 62 ? -16.234 32.5 17.062 1 84.38 62 GLN A C 1
ATOM 510 O O . GLN A 1 62 ? -15.68 33.531 17.406 1 84.38 62 GLN A O 1
ATOM 515 N N . PRO A 1 63 ? -16.359 32.156 15.805 1 91.19 63 PRO A N 1
ATOM 516 C CA . PRO A 1 63 ? -15.812 33 14.742 1 91.19 63 PRO A CA 1
ATOM 517 C C . PRO A 1 63 ? -16.375 34.406 14.758 1 91.19 63 PRO A C 1
ATOM 519 O O . PRO A 1 63 ? -15.633 35.375 14.531 1 91.19 63 PRO A O 1
ATOM 522 N N . GLU A 1 64 ? -17.672 34.531 15.125 1 92.5 64 GLU A N 1
ATOM 523 C CA . GLU A 1 64 ? -18.312 35.844 15.133 1 92.5 64 GLU A CA 1
ATOM 524 C C . GLU A 1 64 ? -17.703 36.75 16.203 1 92.5 64 GLU A C 1
ATOM 526 O O . GLU A 1 64 ? -17.547 37.938 15.977 1 92.5 64 GLU A O 1
ATOM 531 N N . SER A 1 65 ? -17.469 36.156 17.328 1 91.44 65 SER A N 1
ATOM 532 C CA . SER A 1 65 ? -16.875 36.938 18.406 1 91.44 65 SER A CA 1
ATOM 533 C C . SER A 1 65 ? -15.5 37.469 18.016 1 91.44 65 SER A C 1
ATOM 535 O O . SER A 1 65 ? -15.156 38.594 18.344 1 91.44 65 SER A O 1
ATOM 537 N N . PHE A 1 66 ? -14.758 36.688 17.375 1 93.25 66 PHE A N 1
ATOM 538 C CA . PHE A 1 66 ? -13.438 37.125 16.922 1 93.25 66 PHE A CA 1
ATOM 539 C C . PHE A 1 66 ? -13.562 38.219 15.875 1 93.25 66 PHE A C 1
ATOM 541 O O . PHE A 1 66 ? -12.844 39.219 15.922 1 93.25 66 PHE A O 1
ATOM 548 N N . ILE A 1 67 ? -14.445 38.031 14.891 1 94.25 67 ILE A N 1
ATOM 549 C CA . ILE A 1 67 ? -14.633 39 13.805 1 94.25 67 ILE A CA 1
ATOM 550 C C . ILE A 1 67 ? -15.047 40.344 14.367 1 94.25 67 ILE A C 1
ATOM 552 O O . ILE A 1 67 ? -14.555 41.375 13.93 1 94.25 67 ILE A O 1
ATOM 556 N N . ASP A 1 68 ? -15.898 40.312 15.359 1 93.31 68 ASP A N 1
ATOM 557 C CA . ASP A 1 68 ? -16.344 41.562 15.992 1 93.31 68 ASP A CA 1
ATOM 558 C C . ASP A 1 68 ? -15.195 42.25 16.703 1 93.31 68 ASP A C 1
ATOM 560 O O . ASP A 1 68 ? -15.047 43.469 16.609 1 93.31 68 ASP A O 1
ATOM 564 N N . TRP A 1 69 ? -14.484 41.5 17.391 1 92.44 69 TRP A N 1
ATOM 565 C CA . TRP A 1 69 ? -13.312 42.031 18.062 1 92.44 69 TRP A CA 1
ATOM 566 C C . TRP A 1 69 ? -12.336 42.625 17.062 1 92.44 69 TRP A C 1
ATOM 568 O O . TRP A 1 69 ? -11.844 43.75 17.266 1 92.44 69 TRP A O 1
ATOM 578 N N . PHE A 1 70 ? -12.031 41.906 16.031 1 93.12 70 PHE A N 1
ATOM 579 C CA . PHE A 1 70 ? -11.086 42.344 15.008 1 93.12 70 PHE A CA 1
ATOM 580 C C . PHE A 1 70 ? -11.562 43.594 14.328 1 93.12 70 PHE A C 1
ATOM 582 O O . PHE A 1 70 ? -10.766 44.5 14.016 1 93.12 70 PHE A O 1
ATOM 589 N N . ARG A 1 71 ? -12.836 43.719 14.164 1 93.38 71 ARG A N 1
ATOM 590 C CA . ARG A 1 71 ? -13.453 44.875 13.547 1 93.38 71 ARG A CA 1
ATOM 591 C C . ARG A 1 71 ? -13.258 46.125 14.414 1 93.38 71 ARG A C 1
ATOM 593 O O . ARG A 1 71 ? -13.094 47.219 13.898 1 93.38 71 ARG A O 1
ATOM 600 N N . GLN A 1 72 ? -13.195 45.938 15.648 1 92.31 72 GLN A N 1
ATOM 601 C CA . GLN A 1 72 ? -13.125 47.031 16.594 1 92.31 72 GLN A CA 1
ATOM 602 C C . GLN A 1 72 ? -11.68 47.438 16.875 1 92.31 72 GLN A C 1
ATOM 604 O O . GLN A 1 72 ? -11.422 48.5 17.438 1 92.31 72 GLN A O 1
ATOM 609 N N . LEU A 1 73 ? -10.828 46.625 16.562 1 90.44 73 LEU A N 1
ATOM 610 C CA . LEU A 1 73 ? -9.414 46.906 16.828 1 90.44 73 LEU A CA 1
ATOM 611 C C . LEU A 1 73 ? -8.914 48.094 16.031 1 90.44 73 LEU A C 1
ATOM 613 O O . LEU A 1 73 ? -8.992 48.094 14.797 1 90.44 73 LEU A O 1
ATOM 617 N N . ALA A 1 74 ? -8.398 49.125 16.703 1 92.75 74 ALA A N 1
ATOM 618 C CA . ALA A 1 74 ? -7.852 50.312 16.031 1 92.75 74 ALA A CA 1
ATOM 619 C C . ALA A 1 74 ? -6.555 49.969 15.305 1 92.75 74 ALA A C 1
ATOM 621 O O . ALA A 1 74 ? -5.832 49.031 15.695 1 92.75 74 ALA A O 1
ATOM 622 N N . GLU A 1 75 ? -6.281 50.688 14.266 1 91.81 75 GLU A N 1
ATOM 623 C CA . GLU A 1 75 ? -5.066 50.469 13.484 1 91.81 75 GLU A CA 1
ATOM 624 C C . GLU A 1 75 ? -3.818 50.594 14.359 1 91.81 75 GLU A C 1
ATOM 626 O O . GLU A 1 75 ? -2.846 49.875 14.188 1 91.81 75 GLU A O 1
ATOM 631 N N . GLU A 1 76 ? -3.854 51.5 15.18 1 92.62 76 GLU A N 1
ATOM 632 C CA . GLU A 1 76 ? -2.723 51.75 16.078 1 92.62 76 GLU A CA 1
ATOM 633 C C . GLU A 1 76 ? -2.486 50.531 16.984 1 92.62 76 GLU A C 1
ATOM 635 O O . GLU A 1 76 ? -1.34 50.188 17.266 1 92.62 76 GLU A O 1
ATOM 640 N N . GLU A 1 77 ? -3.559 50.031 17.469 1 92.5 77 GLU A N 1
ATOM 641 C CA . GLU A 1 77 ? -3.455 48.844 18.328 1 92.5 77 GLU A CA 1
ATOM 642 C C . GLU A 1 77 ? -2.893 47.656 17.562 1 92.5 77 GLU A C 1
ATOM 644 O O . GLU A 1 77 ? -2.082 46.906 18.094 1 92.5 77 GLU A O 1
ATOM 649 N N . LEU A 1 78 ? -3.371 47.531 16.375 1 91.5 78 LEU A N 1
ATOM 650 C CA . LEU A 1 78 ? -2.879 46.438 15.523 1 91.5 78 LEU A CA 1
ATOM 651 C C . LEU A 1 78 ? -1.384 46.594 15.266 1 91.5 78 LEU A C 1
ATOM 653 O O . LEU A 1 78 ? -0.638 45.625 15.32 1 91.5 78 LEU A O 1
ATOM 657 N N . GLU A 1 79 ? -0.947 47.781 14.969 1 91.38 79 GLU A N 1
ATOM 658 C CA . GLU A 1 79 ? 0.468 48.062 14.758 1 91.38 79 GLU A CA 1
ATOM 659 C C . GLU A 1 79 ? 1.292 47.75 16 1 91.38 79 GLU A C 1
ATOM 661 O O . GLU A 1 79 ? 2.4 47.219 15.898 1 91.38 79 GLU A O 1
ATOM 666 N N . ASN A 1 80 ? 0.743 48.094 17.094 1 91.69 80 ASN A N 1
ATOM 667 C CA . ASN A 1 80 ? 1.434 47.812 18.344 1 91.69 80 ASN A CA 1
ATOM 668 C C . ASN A 1 80 ? 1.615 46.312 18.578 1 91.69 80 ASN A C 1
ATOM 670 O O . ASN A 1 80 ? 2.652 45.875 19.078 1 91.69 80 ASN A O 1
ATOM 674 N N . ILE A 1 81 ? 0.616 45.594 18.266 1 89.19 81 ILE A N 1
ATOM 675 C CA . ILE A 1 81 ? 0.689 44.125 18.422 1 89.19 81 ILE A CA 1
ATOM 676 C C . ILE A 1 81 ? 1.758 43.594 17.484 1 89.19 81 ILE A C 1
ATOM 678 O O . ILE A 1 81 ? 2.621 42.812 17.906 1 89.19 81 ILE A O 1
ATOM 682 N N . PHE A 1 82 ? 1.736 44 16.188 1 89.25 82 PHE A N 1
ATOM 683 C CA . PHE A 1 82 ? 2.643 43.469 15.18 1 89.25 82 PHE A CA 1
ATOM 684 C C . PHE A 1 82 ? 4.078 43.906 15.469 1 89.25 82 PHE A C 1
ATOM 686 O O . PHE A 1 82 ? 5.016 43.125 15.234 1 89.25 82 PHE A O 1
ATOM 693 N N . ALA A 1 83 ? 4.27 44.969 16 1 88.31 83 ALA A N 1
ATOM 694 C CA . ALA A 1 83 ? 5.594 45.531 16.266 1 88.31 83 ALA A CA 1
ATOM 695 C C . ALA A 1 83 ? 6.328 44.75 17.328 1 88.31 83 ALA A C 1
ATOM 697 O O . ALA A 1 83 ? 7.551 44.844 17.453 1 88.31 83 ALA A O 1
ATOM 698 N N . ARG A 1 84 ? 5.633 44 18.031 1 86.88 84 ARG A N 1
ATOM 699 C CA . ARG A 1 84 ? 6.227 43.188 19.094 1 86.88 84 ARG A CA 1
ATOM 700 C C . ARG A 1 84 ? 6.941 41.969 18.516 1 86.88 84 ARG A C 1
ATOM 702 O O . ARG A 1 84 ? 7.688 41.281 19.234 1 86.88 84 ARG A O 1
ATOM 709 N N . TYR A 1 85 ? 6.648 41.75 17.328 1 84.5 85 TYR A N 1
ATOM 710 C CA . TYR A 1 85 ? 7.199 40.531 16.719 1 84.5 85 TYR A CA 1
ATOM 711 C C . TYR A 1 85 ? 8.172 40.906 15.594 1 84.5 85 TYR A C 1
ATOM 713 O O . TYR A 1 85 ? 8.125 42 15.047 1 84.5 85 TYR A O 1
ATOM 721 N N . SER A 1 86 ? 9.086 40 15.273 1 76.5 86 SER A N 1
ATOM 722 C CA . SER A 1 86 ? 10.219 40.281 14.406 1 76.5 86 SER A CA 1
ATOM 723 C C . SER A 1 86 ? 9.875 40 12.945 1 76.5 86 SER A C 1
ATOM 725 O O . SER A 1 86 ? 10.75 40.062 12.078 1 76.5 86 SER A O 1
ATOM 727 N N . PHE A 1 87 ? 8.617 39.875 12.641 1 78.06 87 PHE A N 1
ATOM 728 C CA . PHE A 1 87 ? 8.25 39.594 11.25 1 78.06 87 PHE A CA 1
ATOM 729 C C . PHE A 1 87 ? 7.727 40.844 10.57 1 78.06 87 PHE A C 1
ATOM 731 O O . PHE A 1 87 ? 7.117 41.688 11.211 1 78.06 87 PHE A O 1
ATOM 738 N N . PRO A 1 88 ? 8.07 40.875 9.266 1 82.75 88 PRO A N 1
ATOM 739 C CA . PRO A 1 88 ? 7.52 42 8.531 1 82.75 88 PRO A CA 1
ATOM 740 C C . PRO A 1 88 ? 5.992 42 8.492 1 82.75 88 PRO A C 1
ATOM 742 O O . PRO A 1 88 ? 5.383 40.938 8.312 1 82.75 88 PRO A O 1
ATOM 745 N N . TYR A 1 89 ? 5.43 43.156 8.891 1 84.94 89 TYR A N 1
ATOM 746 C CA . TYR A 1 89 ? 3.973 43.219 8.82 1 84.94 89 TYR A CA 1
ATOM 747 C C . TYR A 1 89 ? 3.533 44.125 7.672 1 84.94 89 TYR A C 1
ATOM 749 O O . TYR A 1 89 ? 4.352 44.812 7.074 1 84.94 89 TYR A O 1
ATOM 757 N N . PRO A 1 90 ? 2.291 43.969 7.188 1 84.5 90 PRO A N 1
ATOM 758 C CA . PRO A 1 90 ? 1.803 44.688 5.996 1 84.5 90 PRO A CA 1
ATOM 759 C C . PRO A 1 90 ? 1.999 46.188 6.086 1 84.5 90 PRO A C 1
ATOM 761 O O . PRO A 1 90 ? 1.789 46.781 7.148 1 84.5 90 PRO A O 1
ATOM 764 N N . ASP A 1 91 ? 2.406 46.719 4.938 1 84.69 91 ASP A N 1
ATOM 765 C CA . ASP A 1 91 ? 2.637 48.156 4.867 1 84.69 91 ASP A CA 1
ATOM 766 C C . ASP A 1 91 ? 1.332 48.938 5.047 1 84.69 91 ASP A C 1
ATOM 768 O O . ASP A 1 91 ? 1.302 49.969 5.727 1 84.69 91 ASP A O 1
ATOM 772 N N . ASP A 1 92 ? 0.317 48.406 4.434 1 92.19 92 ASP A N 1
ATOM 773 C CA . ASP A 1 92 ? -1.006 49.031 4.531 1 92.19 92 ASP A CA 1
ATOM 774 C C . ASP A 1 92 ? -1.912 48.219 5.465 1 92.19 92 ASP A C 1
ATOM 776 O O . ASP A 1 92 ? -2.68 47.375 5.012 1 92.19 92 ASP A O 1
ATOM 780 N N . LEU A 1 93 ? -1.978 48.688 6.707 1 92.44 93 LEU A N 1
ATOM 781 C CA . LEU A 1 93 ? -2.707 47.938 7.73 1 92.44 93 LEU A CA 1
ATOM 782 C C . LEU A 1 93 ? -4.211 48.094 7.543 1 92.44 93 LEU A C 1
ATOM 784 O O . LEU A 1 93 ? -4.977 47.156 7.848 1 92.44 93 LEU A O 1
ATOM 788 N N . SER A 1 94 ? -4.57 49.219 7.035 1 93.31 94 SER A N 1
ATOM 789 C CA . SER A 1 94 ? -5.992 49.438 6.797 1 93.31 94 SER A CA 1
ATOM 790 C C . SER A 1 94 ? -6.531 48.531 5.711 1 93.31 94 SER A C 1
ATOM 792 O O . SER A 1 94 ? -7.602 47.938 5.867 1 93.31 94 SER A O 1
ATOM 794 N N . ALA A 1 95 ? -5.797 48.406 4.695 1 94.5 95 ALA A N 1
ATOM 795 C CA . ALA A 1 95 ? -6.184 47.5 3.602 1 94.5 95 ALA A CA 1
ATOM 796 C C . ALA A 1 95 ? -6.184 46.062 4.055 1 94.5 95 ALA A C 1
ATOM 798 O O . ALA A 1 95 ? -7.074 45.281 3.688 1 94.5 95 ALA A O 1
ATOM 799 N N . TYR A 1 96 ? -5.184 45.75 4.762 1 94.5 96 TYR A N 1
ATOM 800 C CA . TYR A 1 96 ? -5.078 44.406 5.297 1 94.5 96 TYR A CA 1
ATOM 801 C C . TYR A 1 96 ? -6.281 44.062 6.176 1 94.5 96 TYR A C 1
ATOM 803 O O . TYR A 1 96 ? -6.898 43 6.02 1 94.5 96 TYR A O 1
ATOM 811 N N . ARG A 1 97 ? -6.586 44.906 7.074 1 94.81 97 ARG A N 1
ATOM 812 C CA . ARG A 1 97 ? -7.695 44.688 7.996 1 94.81 97 ARG A CA 1
ATOM 813 C C . ARG A 1 97 ? -9.016 44.562 7.246 1 94.81 97 ARG A C 1
ATOM 815 O O . ARG A 1 97 ? -9.812 43.688 7.535 1 94.81 97 ARG A O 1
ATOM 822 N N . SER A 1 98 ? -9.203 45.469 6.34 1 95.62 98 SER A N 1
ATOM 823 C CA . SER A 1 98 ? -10.445 45.438 5.57 1 95.62 98 SER A CA 1
ATOM 824 C C . SER A 1 98 ? -10.586 44.156 4.781 1 95.62 98 SER A C 1
ATOM 826 O O . SER A 1 98 ? -11.664 43.531 4.77 1 95.62 98 SER A O 1
ATOM 828 N N . LYS A 1 99 ? -9.539 43.719 4.176 1 96 99 LYS A N 1
ATOM 829 C CA . LYS A 1 99 ? -9.539 42.5 3.383 1 96 99 LYS A CA 1
ATOM 830 C C . LYS A 1 99 ? -9.82 41.281 4.254 1 96 99 LYS A C 1
ATOM 832 O O . LYS A 1 99 ? -10.688 40.469 3.932 1 96 99 LYS A O 1
ATOM 837 N N . MET A 1 100 ? -9.18 41.219 5.332 1 96 100 MET A N 1
ATOM 838 C CA . MET A 1 100 ? -9.305 40.062 6.188 1 96 100 MET A CA 1
ATOM 839 C C . MET A 1 100 ? -10.672 40 6.867 1 96 100 MET A C 1
ATOM 841 O O . MET A 1 100 ? -11.227 38.938 7.09 1 96 100 MET A O 1
ATOM 845 N N . LEU A 1 101 ? -11.164 41.156 7.191 1 96.5 101 LEU A N 1
ATOM 846 C CA . LEU A 1 101 ? -12.508 41.219 7.75 1 96.5 101 LEU A CA 1
ATOM 847 C C . LEU A 1 101 ? -13.531 40.688 6.75 1 96.5 101 LEU A C 1
ATOM 849 O O . LEU A 1 101 ? -14.422 39.906 7.121 1 96.5 101 LEU A O 1
ATOM 853 N N . TYR A 1 102 ? -13.328 41.094 5.562 1 97.75 102 TYR A N 1
ATOM 854 C CA . TYR A 1 102 ? -14.234 40.594 4.52 1 97.75 102 TYR A CA 1
ATOM 855 C C . TYR A 1 102 ? -14.117 39.094 4.344 1 97.75 102 TYR A C 1
ATOM 857 O O . TYR A 1 102 ? -15.125 38.375 4.34 1 97.75 102 TYR A O 1
ATOM 865 N N . VAL A 1 103 ? -12.938 38.625 4.227 1 98 103 VAL A N 1
ATOM 866 C CA . VAL A 1 103 ? -12.664 37.219 3.957 1 98 103 VAL A CA 1
ATOM 867 C C . VAL A 1 103 ? -13.211 36.344 5.098 1 98 103 VAL A C 1
ATOM 869 O O . VAL A 1 103 ? -13.93 35.375 4.859 1 98 103 VAL A O 1
ATOM 872 N N . LEU A 1 104 ? -12.922 36.719 6.324 1 97.25 104 LEU A N 1
ATOM 873 C CA . LEU A 1 104 ? -13.352 35.938 7.469 1 97.25 104 LEU A CA 1
ATOM 874 C C . LEU A 1 104 ? -14.867 35.938 7.598 1 97.25 104 LEU A C 1
ATOM 876 O O . LEU A 1 104 ? -15.477 34.906 7.871 1 97.25 104 LEU A O 1
ATOM 880 N N . THR A 1 105 ? -15.438 37.062 7.387 1 97.69 105 THR A N 1
ATOM 881 C CA . THR A 1 105 ? -16.891 37.188 7.496 1 97.69 105 THR A CA 1
ATOM 882 C C . THR A 1 105 ? -17.594 36.375 6.426 1 97.69 105 THR A C 1
ATOM 884 O O . THR A 1 105 ? -18.5 35.594 6.727 1 97.69 105 THR A O 1
ATOM 887 N N . GLU A 1 106 ? -17.125 36.5 5.219 1 98.31 106 GLU A N 1
ATOM 888 C CA . GLU A 1 106 ? -17.781 35.812 4.105 1 98.31 106 GLU A CA 1
ATOM 889 C C . GLU A 1 106 ? -17.5 34.312 4.133 1 98.31 106 GLU A C 1
ATOM 891 O O . GLU A 1 106 ? -18.359 33.531 3.791 1 98.31 106 GLU A O 1
ATOM 896 N N . TRP A 1 107 ? -16.297 33.938 4.492 1 98.12 107 TRP A N 1
ATOM 897 C CA . TRP A 1 107 ? -16 32.5 4.617 1 98.12 107 TRP A CA 1
ATOM 898 C C . TRP A 1 107 ? -16.875 31.859 5.688 1 98.12 107 TRP A C 1
ATOM 900 O O . TRP A 1 107 ? -17.406 30.766 5.492 1 98.12 107 TRP A O 1
ATOM 910 N N . ASN A 1 108 ? -16.969 32.562 6.824 1 97 108 ASN A N 1
ATOM 911 C CA . ASN A 1 108 ? -17.844 32.062 7.879 1 97 108 ASN A CA 1
ATOM 912 C C . ASN A 1 108 ? -19.281 31.922 7.395 1 97 108 ASN A C 1
ATOM 914 O O . ASN A 1 108 ? -19.922 30.891 7.621 1 97 108 ASN A O 1
ATOM 918 N N . ARG A 1 109 ? -19.75 32.875 6.699 1 97.19 109 ARG A N 1
ATOM 919 C CA . ARG A 1 109 ? -21.141 32.938 6.266 1 97.19 109 ARG A CA 1
ATOM 920 C C . ARG A 1 109 ? -21.422 31.906 5.172 1 97.19 109 ARG A C 1
ATOM 922 O O . ARG A 1 109 ? -22.469 31.266 5.168 1 97.19 109 ARG A O 1
ATOM 929 N N . GLN A 1 110 ? -20.453 31.719 4.297 1 98.12 110 GLN A N 1
ATOM 930 C CA . GLN A 1 110 ? -20.75 30.969 3.078 1 98.12 110 GLN A CA 1
ATOM 931 C C . GLN A 1 110 ? -20.25 29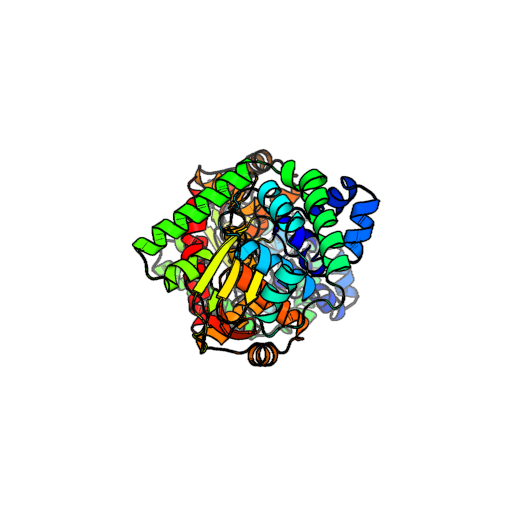.531 3.174 1 98.12 110 GLN A C 1
ATOM 933 O O . GLN A 1 110 ? -20.656 28.672 2.396 1 98.12 110 GLN A O 1
ATOM 938 N N . TYR A 1 111 ? -19.359 29.297 4.086 1 97.75 111 TYR A N 1
ATOM 939 C CA . TYR A 1 111 ? -18.828 27.938 4.145 1 97.75 111 TYR A CA 1
ATOM 940 C C . TYR A 1 111 ? -18.875 27.391 5.566 1 97.75 111 TYR A C 1
ATOM 942 O O . TYR A 1 111 ? -19.562 26.422 5.848 1 97.75 111 TYR A O 1
ATOM 950 N N . PHE A 1 112 ? -18.203 28.047 6.539 1 96.19 112 PHE A N 1
ATOM 951 C CA . PHE A 1 112 ? -17.906 27.453 7.84 1 96.19 112 PHE A CA 1
ATOM 952 C C . PHE A 1 112 ? -19.188 27.172 8.617 1 96.19 112 PHE A C 1
ATOM 954 O O . PHE A 1 112 ? -19.328 26.109 9.211 1 96.19 112 PHE A O 1
ATOM 961 N N . ARG A 1 113 ? -20.047 28.062 8.609 1 94.06 113 ARG A N 1
ATOM 962 C CA . ARG A 1 113 ? -21.297 27.906 9.359 1 94.06 113 ARG A CA 1
ATOM 963 C C . ARG A 1 113 ? -22.125 26.75 8.812 1 94.06 113 ARG A C 1
ATOM 965 O O . ARG A 1 113 ? -23.016 26.234 9.5 1 94.06 113 ARG A O 1
ATOM 972 N N . LEU A 1 114 ? -21.844 26.391 7.613 1 94.88 114 LEU A N 1
ATOM 973 C CA . LEU A 1 114 ? -22.625 25.344 6.953 1 94.88 114 LEU A CA 1
ATOM 974 C C . LEU A 1 114 ? -21.984 23.984 7.133 1 94.88 114 LEU A C 1
ATOM 976 O O . LEU A 1 114 ? -22.562 22.953 6.762 1 94.88 114 LEU A O 1
ATOM 980 N N . VAL A 1 115 ? -20.844 23.938 7.711 1 91.88 115 VAL A N 1
ATOM 981 C CA . VAL A 1 115 ? -20.141 22.672 7.934 1 91.88 115 VAL A CA 1
ATOM 982 C C . VAL A 1 115 ? -20.875 21.859 8.992 1 91.88 115 VAL A C 1
ATOM 984 O O . VAL A 1 115 ? -21.516 22.422 9.891 1 91.88 115 VAL A O 1
ATOM 987 N N . ASP A 1 116 ? -20.797 20.531 8.898 1 90.69 116 ASP A N 1
ATOM 988 C CA . ASP A 1 116 ? -21.406 19.609 9.844 1 90.69 116 ASP A CA 1
ATOM 989 C C . ASP A 1 116 ? -20.969 19.922 11.273 1 90.69 116 ASP A C 1
ATOM 991 O O . ASP A 1 116 ? -19.781 19.797 11.602 1 90.69 116 ASP A O 1
ATOM 995 N N . GLN A 1 117 ? -21.875 20.203 12.133 1 89.88 117 GLN A N 1
ATOM 996 C CA . GLN A 1 117 ? -21.594 20.641 13.5 1 89.88 117 GLN A CA 1
ATOM 997 C C . GLN A 1 117 ? -21 19.5 14.328 1 89.88 117 GLN A C 1
ATOM 999 O O . GLN A 1 117 ? -20.344 19.75 15.336 1 89.88 117 GLN A O 1
ATOM 1004 N N . SER A 1 118 ? -21.25 18.312 13.914 1 93.25 118 SER A N 1
ATOM 1005 C CA . SER A 1 118 ? -20.656 17.188 14.625 1 93.25 118 SER A CA 1
ATOM 1006 C C . SER A 1 118 ? -19.141 17.234 14.578 1 93.25 118 SER A C 1
ATOM 1008 O O . SER A 1 118 ? -18.469 16.797 15.516 1 93.25 118 SER A O 1
ATOM 1010 N N . VAL A 1 119 ? -18.641 17.781 13.531 1 94.06 119 VAL A N 1
ATOM 1011 C CA . VAL A 1 119 ? -17.203 17.906 13.391 1 94.06 119 VAL A CA 1
ATOM 1012 C C . VAL A 1 119 ? -16.656 18.844 14.469 1 94.06 119 VAL A C 1
ATOM 1014 O O . VAL A 1 119 ? -15.633 18.547 15.102 1 94.06 119 VAL A O 1
ATOM 1017 N N . LEU A 1 120 ? -17.359 19.906 14.68 1 92.75 120 LEU A N 1
ATOM 1018 C CA . LEU A 1 120 ? -16.922 20.875 15.688 1 92.75 120 LEU A CA 1
ATOM 1019 C C . LEU A 1 120 ? -16.984 20.266 17.078 1 92.75 120 LEU A C 1
ATOM 1021 O O . LEU A 1 120 ? -16.109 20.531 17.906 1 92.75 120 LEU A O 1
ATOM 1025 N N . GLN A 1 121 ? -18 19.531 17.312 1 94.19 121 GLN A N 1
ATOM 1026 C CA . GLN A 1 121 ? -18.141 18.859 18.609 1 94.19 121 GLN A CA 1
ATOM 1027 C C . GLN A 1 121 ? -17 17.859 18.812 1 94.19 121 GLN A C 1
ATOM 1029 O O . GLN A 1 121 ? -16.422 17.797 19.906 1 94.19 121 GLN A O 1
ATOM 1034 N N . ASP A 1 122 ? -16.688 17.125 17.812 1 95.81 122 ASP A N 1
ATOM 1035 C CA . ASP A 1 122 ? -15.617 16.141 17.891 1 95.81 122 ASP A CA 1
ATOM 1036 C C . ASP A 1 122 ? -14.266 16.812 18.125 1 95.81 122 ASP A C 1
ATOM 1038 O O . ASP A 1 122 ? -13.43 16.297 18.875 1 95.81 122 ASP A O 1
ATOM 1042 N N . LEU A 1 123 ? -14.055 17.953 17.484 1 95.62 123 LEU A N 1
ATOM 1043 C CA . LEU A 1 123 ? -12.812 18.688 17.656 1 95.62 123 LEU A CA 1
ATOM 1044 C C . LEU A 1 123 ? -12.68 19.188 19.094 1 95.62 123 LEU A C 1
ATOM 1046 O O . LEU A 1 123 ? -11.594 19.125 19.688 1 95.62 123 LEU A O 1
ATOM 1050 N N . GLN A 1 124 ? -13.766 19.672 19.609 1 93.94 124 GLN A N 1
ATOM 1051 C CA . GLN A 1 124 ? -13.766 20.109 21 1 93.94 124 GLN A CA 1
ATOM 1052 C C . GLN A 1 124 ? -13.453 18.969 21.953 1 93.94 124 GLN A C 1
ATOM 1054 O O . GLN A 1 124 ? -12.695 19.125 22.906 1 93.94 124 GLN A O 1
ATOM 1059 N N . GLN A 1 125 ? -14.047 17.875 21.672 1 96.44 125 GLN A N 1
ATOM 1060 C CA . GLN A 1 125 ? -13.797 16.688 22.484 1 96.44 125 GLN A CA 1
ATOM 1061 C C . GLN A 1 125 ? -12.336 16.25 22.406 1 96.44 125 GLN A C 1
ATOM 1063 O O . GLN A 1 125 ? -11.742 15.859 23.406 1 96.44 125 GLN A O 1
ATOM 1068 N N . GLU A 1 126 ? -11.812 16.328 21.25 1 97.12 126 GLU A N 1
ATOM 1069 C CA . GLU A 1 126 ? -10.406 15.992 21.062 1 97.12 126 GLU A CA 1
ATOM 1070 C C . GLU A 1 126 ? -9.492 16.922 21.859 1 97.12 126 GLU A C 1
ATOM 1072 O O . GLU A 1 126 ? -8.547 16.469 22.5 1 97.12 126 GLU A O 1
ATOM 1077 N N . ALA A 1 127 ? -9.773 18.188 21.844 1 95.44 127 ALA A N 1
ATOM 1078 C CA . ALA A 1 127 ? -8.984 19.172 22.594 1 95.44 127 ALA A CA 1
ATOM 1079 C C . ALA A 1 127 ? -9.062 18.891 24.094 1 95.44 127 ALA A C 1
ATOM 1081 O O . ALA A 1 127 ? -8.047 18.953 24.797 1 95.44 127 ALA A O 1
ATOM 1082 N N . GLN A 1 128 ? -10.242 18.562 24.5 1 96 128 GLN A N 1
ATOM 1083 C CA . GLN A 1 128 ? -10.438 18.266 25.906 1 96 128 GLN A CA 1
ATOM 1084 C C . GLN A 1 128 ? -9.688 16.984 26.312 1 96 128 GLN A C 1
ATOM 1086 O O . GLN A 1 128 ? -9.078 16.938 27.375 1 96 128 GLN A O 1
ATOM 1091 N N . HIS A 1 129 ? -9.773 16.094 25.5 1 97 129 HIS A N 1
ATOM 1092 C CA . HIS A 1 129 ? -9.086 14.828 25.734 1 97 129 HIS A CA 1
ATOM 1093 C C . HIS A 1 129 ? -7.582 15.039 25.891 1 97 129 HIS A C 1
ATOM 1095 O O . HIS A 1 129 ? -6.965 14.516 26.812 1 97 129 HIS A O 1
ATOM 1101 N N . ARG A 1 130 ? -7.043 15.797 25.031 1 96.94 130 ARG A N 1
ATOM 1102 C CA . ARG A 1 130 ? -5.609 16.078 25.062 1 96.94 130 ARG A CA 1
ATOM 1103 C C . ARG A 1 130 ? -5.246 16.859 26.328 1 96.94 130 ARG A C 1
ATOM 1105 O O . ARG A 1 130 ? -4.219 16.594 26.953 1 96.94 130 ARG A O 1
ATOM 1112 N N . SER A 1 131 ? -6.062 17.781 26.578 1 95.81 131 SER A N 1
ATOM 1113 C CA . SER A 1 131 ? -5.84 18.578 27.797 1 95.81 131 SER A CA 1
ATOM 1114 C C . SER A 1 131 ? -5.824 17.688 29.031 1 95.81 131 SER A C 1
ATOM 1116 O O . SER A 1 131 ? -4.977 17.859 29.906 1 95.81 131 SER A O 1
ATOM 1118 N N . ASN A 1 132 ? -6.707 16.75 29.031 1 97.12 132 ASN A N 1
ATOM 1119 C CA . ASN A 1 132 ? -6.766 15.805 30.156 1 97.12 132 ASN A CA 1
ATOM 1120 C C . ASN A 1 132 ? -5.531 14.906 30.188 1 97.12 132 ASN A C 1
ATOM 1122 O O . ASN A 1 132 ? -5.023 14.602 31.266 1 97.12 132 ASN A O 1
ATOM 1126 N N . GLN A 1 133 ? -5.074 14.555 29.062 1 97 133 GLN A N 1
ATOM 1127 C CA . GLN A 1 133 ? -3.898 13.695 28.984 1 97 133 GLN A CA 1
ATOM 1128 C C . GLN A 1 133 ? -2.67 14.383 29.562 1 97 133 GLN A C 1
ATOM 1130 O O . GLN A 1 133 ? -1.8 13.727 30.141 1 97 133 GLN A O 1
ATOM 1135 N N . LEU A 1 134 ? -2.635 15.688 29.422 1 95.75 134 LEU A N 1
ATOM 1136 C CA . LEU A 1 134 ? -1.487 16.469 29.891 1 95.75 134 LEU A CA 1
ATOM 1137 C C . LEU A 1 134 ? -1.361 16.391 31.406 1 95.75 134 LEU A C 1
ATOM 1139 O O . LEU A 1 134 ? -0.294 16.656 31.953 1 95.75 134 LEU A O 1
ATOM 1143 N N . ASN A 1 135 ? -2.428 15.984 32.062 1 95.81 135 ASN A N 1
ATOM 1144 C CA . ASN A 1 135 ? -2.41 15.852 33.531 1 95.81 135 ASN A CA 1
ATOM 1145 C C . ASN A 1 135 ? -1.778 14.531 33.969 1 95.81 135 ASN A C 1
ATOM 1147 O O . ASN A 1 135 ? -1.359 14.383 35.094 1 95.81 135 ASN A O 1
ATOM 1151 N N . PHE A 1 136 ? -1.679 13.609 33.031 1 96 136 PHE A N 1
ATOM 1152 C CA . PHE A 1 136 ? -1.315 12.258 33.438 1 96 136 PHE A CA 1
ATOM 1153 C C . PHE A 1 136 ? -0.073 11.781 32.688 1 96 136 PHE A C 1
ATOM 1155 O O . PHE A 1 136 ? 0.574 10.82 33.125 1 96 136 PHE A O 1
ATOM 1162 N N . PHE A 1 137 ? 0.231 12.406 31.609 1 96.19 137 PHE A N 1
ATOM 1163 C CA . PHE A 1 137 ? 1.343 11.969 30.781 1 96.19 137 PHE A CA 1
ATOM 1164 C C . PHE A 1 137 ? 2.334 13.102 30.547 1 96.19 137 PHE A C 1
ATOM 1166 O O . PHE A 1 137 ? 1.964 14.273 30.609 1 96.19 137 PHE A O 1
ATOM 1173 N N . PRO A 1 138 ? 3.572 12.656 30.312 1 96.12 138 PRO A N 1
ATOM 1174 C CA . PRO A 1 138 ? 4.543 13.688 29.938 1 96.12 138 PRO A CA 1
ATOM 1175 C C . PRO A 1 138 ? 4.133 14.453 28.688 1 96.12 138 PRO A C 1
ATOM 1177 O O . PRO A 1 138 ? 3.574 13.875 27.75 1 96.12 138 PRO A O 1
ATOM 1180 N N . GLN A 1 139 ? 4.449 15.773 28.656 1 94.75 139 GLN A N 1
ATOM 1181 C CA . GLN A 1 139 ? 4.078 16.672 27.562 1 94.75 139 GLN A CA 1
ATOM 1182 C C . GLN A 1 139 ? 4.566 16.125 26.219 1 94.75 139 GLN A C 1
ATOM 1184 O O . GLN A 1 139 ? 3.855 16.203 25.219 1 94.75 139 GLN A O 1
ATOM 1189 N N . GLU A 1 140 ? 5.766 15.562 26.25 1 93.69 140 GLU A N 1
ATOM 1190 C CA . GLU A 1 140 ? 6.359 15.078 25 1 93.69 140 GLU A CA 1
ATOM 1191 C C . GLU A 1 140 ? 5.555 13.914 24.438 1 93.69 140 GLU A C 1
ATOM 1193 O O . GLU A 1 140 ? 5.426 13.789 23.203 1 93.69 140 GLU A O 1
ATOM 1198 N N . GLU A 1 141 ? 5.051 13.117 25.266 1 95.25 141 GLU A N 1
ATOM 1199 C CA . GLU A 1 141 ? 4.254 11.977 24.828 1 95.25 141 GLU A CA 1
ATOM 1200 C C . GLU A 1 141 ? 2.922 12.43 24.25 1 95.25 141 GLU A C 1
ATOM 1202 O O . GLU A 1 141 ? 2.463 11.883 23.234 1 95.25 141 GLU A O 1
ATOM 1207 N N . VAL A 1 142 ? 2.328 13.398 24.891 1 96.94 142 VAL A N 1
ATOM 1208 C CA . VAL A 1 142 ? 1.059 13.93 24.422 1 96.94 142 VAL A CA 1
ATOM 1209 C C . VAL A 1 142 ? 1.264 14.625 23.078 1 96.94 142 VAL A C 1
ATOM 1211 O O . VAL A 1 142 ? 0.466 14.445 22.141 1 96.94 142 VAL A O 1
ATOM 1214 N N . LEU A 1 143 ? 2.363 15.367 22.969 1 96.44 143 LEU A N 1
ATOM 1215 C CA . LEU A 1 143 ? 2.715 16.031 21.719 1 96.44 143 LEU A CA 1
ATOM 1216 C C . LEU A 1 143 ? 2.902 15 20.609 1 96.44 143 LEU A C 1
ATOM 1218 O O . LEU A 1 143 ? 2.336 15.148 19.516 1 96.44 143 LEU A O 1
ATOM 1222 N N . ASP A 1 144 ? 3.623 13.992 20.906 1 96.25 144 ASP A N 1
ATOM 1223 C CA . ASP A 1 144 ? 3.902 12.922 19.953 1 96.25 144 ASP A CA 1
ATOM 1224 C C . ASP A 1 144 ? 2.609 12.273 19.469 1 96.25 144 ASP A C 1
ATOM 1226 O O . ASP A 1 144 ? 2.381 12.18 18.25 1 96.25 144 ASP A O 1
ATOM 1230 N N . 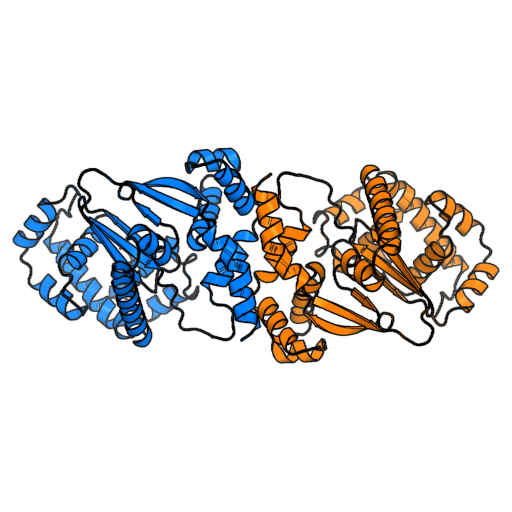ASP A 1 145 ? 1.815 11.906 20.359 1 95.88 145 ASP A N 1
ATOM 1231 C CA . ASP A 1 145 ? 0.577 11.211 20.031 1 95.88 145 ASP A CA 1
ATOM 1232 C C . ASP A 1 145 ? -0.37 12.133 19.25 1 95.88 145 ASP A C 1
ATOM 1234 O O . ASP A 1 145 ? -0.956 11.719 18.25 1 95.88 145 ASP A O 1
ATOM 1238 N N . ALA A 1 146 ? -0.488 13.344 19.656 1 97 146 ALA A N 1
ATOM 1239 C CA . ALA A 1 146 ? -1.407 14.297 19.047 1 97 146 ALA A CA 1
ATOM 1240 C C . ALA A 1 146 ? -0.974 14.625 17.609 1 97 146 ALA A C 1
ATOM 1242 O O . ALA A 1 146 ? -1.792 14.617 16.688 1 97 146 ALA A O 1
ATOM 1243 N N . THR A 1 147 ? 0.315 14.844 17.469 1 97.06 147 THR A N 1
ATOM 1244 C CA . THR A 1 147 ? 0.797 15.359 16.188 1 97.06 147 THR A CA 1
ATOM 1245 C C . THR A 1 147 ? 1.282 14.227 15.289 1 97.06 147 THR A C 1
ATOM 1247 O O . THR A 1 147 ? 1.652 14.461 14.141 1 97.06 147 THR A O 1
ATOM 1250 N N . ASN A 1 148 ? 1.289 13.117 15.797 1 96.44 148 ASN A N 1
ATOM 1251 C CA . 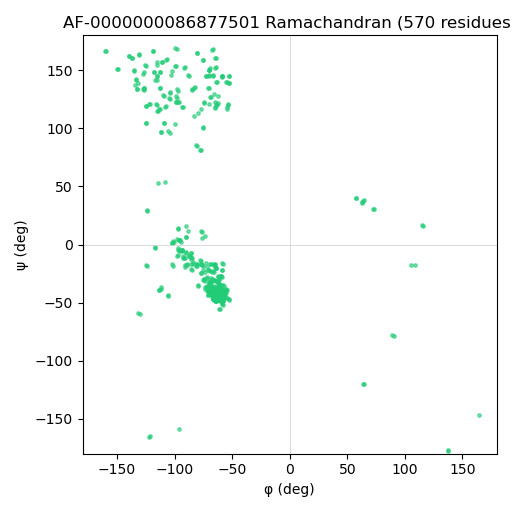ASN A 1 148 ? 1.74 11.953 15.047 1 96.44 148 ASN A CA 1
ATOM 1252 C C . ASN A 1 148 ? 3.217 12.062 14.68 1 96.44 148 ASN A C 1
ATOM 1254 O O . ASN A 1 148 ? 3.613 11.695 13.57 1 96.44 148 ASN A O 1
ATOM 1258 N N . GLY A 1 149 ? 4.016 12.625 15.641 1 96.88 149 GLY A N 1
ATOM 1259 C CA . GLY A 1 149 ? 5.453 12.5 15.461 1 96.88 149 GLY A CA 1
ATOM 1260 C C . GLY A 1 149 ? 6.145 13.836 15.25 1 96.88 149 GLY A C 1
ATOM 1261 O O . GLY A 1 149 ? 7.277 13.883 14.766 1 96.88 149 GLY A O 1
ATOM 1262 N N . LEU A 1 150 ? 5.523 14.953 15.555 1 97.12 150 LEU A N 1
ATOM 1263 C CA . LEU A 1 150 ? 6.227 16.219 15.523 1 97.12 150 LEU A CA 1
ATOM 1264 C C . LEU A 1 150 ? 6.965 16.469 16.844 1 97.12 150 LEU A C 1
ATOM 1266 O O . LEU A 1 150 ? 6.414 16.25 17.922 1 97.12 150 LEU A O 1
ATOM 1270 N N . MET A 1 151 ? 8.211 16.875 16.719 1 95.5 151 MET A N 1
ATOM 1271 C CA . MET A 1 151 ? 9.031 17.203 17.891 1 95.5 151 MET A CA 1
ATOM 1272 C C . MET A 1 151 ? 9.625 18.609 17.75 1 95.5 151 MET A C 1
ATOM 1274 O O . MET A 1 151 ? 10.141 18.969 16.688 1 95.5 151 MET A O 1
ATOM 1278 N N . PHE A 1 152 ? 9.547 19.375 18.812 1 94.88 152 PHE A N 1
ATOM 1279 C CA . PHE A 1 152 ? 10.07 20.734 18.812 1 94.88 152 PHE A CA 1
ATOM 1280 C C . PHE A 1 152 ? 11.242 20.859 19.781 1 94.88 152 PHE A C 1
ATOM 1282 O O . PHE A 1 152 ? 11.078 20.719 20.984 1 94.88 152 PHE A O 1
ATOM 1289 N N . ARG A 1 153 ? 12.375 21.125 19.25 1 91 153 ARG A N 1
ATOM 1290 C CA . ARG A 1 153 ? 13.57 21.297 20.062 1 91 153 ARG A CA 1
ATOM 1291 C C . ARG A 1 153 ? 13.508 22.578 20.875 1 91 153 ARG A C 1
ATOM 1293 O O . ARG A 1 153 ? 12.977 23.594 20.406 1 91 153 ARG A O 1
ATOM 1300 N N . PRO A 1 154 ? 14.102 22.453 22.047 1 86.19 154 PRO A N 1
ATOM 1301 C CA . PRO A 1 154 ? 14.148 23.672 22.844 1 86.19 154 PRO A CA 1
ATOM 1302 C C . PRO A 1 154 ? 15.008 24.766 22.203 1 86.19 154 PRO A C 1
ATOM 1304 O O . PRO A 1 154 ? 16.109 24.484 21.719 1 86.19 154 PRO A O 1
ATOM 1307 N N . ILE A 1 155 ? 14.406 25.812 21.906 1 82.81 155 ILE A N 1
ATOM 1308 C CA . ILE A 1 155 ? 15.141 26.984 21.438 1 82.81 155 ILE A CA 1
ATOM 1309 C C . ILE A 1 155 ? 15.055 28.109 22.453 1 82.81 155 ILE A C 1
ATOM 1311 O O . ILE A 1 155 ? 14.086 28.188 23.219 1 82.81 155 ILE A O 1
ATOM 1315 N N . ASN A 1 156 ? 16.125 28.859 22.469 1 81.81 156 ASN A N 1
ATOM 1316 C CA . ASN A 1 156 ? 16.109 30 23.375 1 81.81 156 ASN A CA 1
ATOM 1317 C C . ASN A 1 156 ? 14.891 30.891 23.125 1 81.81 156 ASN A C 1
ATOM 1319 O O . ASN A 1 156 ? 14.648 31.328 22 1 81.81 156 ASN A O 1
ATOM 1323 N N . GLY A 1 157 ? 14 31.031 24.203 1 84.62 157 GLY A N 1
ATOM 1324 C CA . GLY A 1 157 ? 12.875 31.953 24.141 1 84.62 157 GLY A CA 1
ATOM 1325 C C . GLY A 1 157 ? 11.547 31.25 23.953 1 84.62 157 GLY A C 1
ATOM 1326 O O . GLY A 1 157 ? 10.492 31.844 24.219 1 84.62 157 GLY A O 1
ATOM 1327 N N . LEU A 1 158 ? 11.594 30.031 23.531 1 88.31 158 LEU A N 1
ATOM 1328 C CA . LEU A 1 158 ? 10.328 29.312 23.375 1 88.31 158 LEU A CA 1
ATOM 1329 C C . LEU A 1 158 ? 9.703 29.031 24.734 1 88.31 158 LEU A C 1
ATOM 1331 O O . LEU A 1 158 ? 10.336 28.422 25.609 1 88.31 158 LEU A O 1
ATOM 1335 N N . GLU A 1 159 ? 8.469 29.438 24.844 1 87.5 159 GLU A N 1
ATOM 1336 C CA . GLU A 1 159 ? 7.805 29.312 26.141 1 87.5 159 GLU A CA 1
ATOM 1337 C C . GLU A 1 159 ? 6.684 28.281 26.094 1 87.5 159 GLU A C 1
ATOM 1339 O O . GLU A 1 159 ? 6.371 27.641 27.094 1 87.5 159 GLU A O 1
ATOM 1344 N N . ARG A 1 160 ? 5.98 28.234 24.969 1 91.06 160 ARG A N 1
ATOM 1345 C CA . ARG A 1 160 ? 4.84 27.328 24.938 1 91.06 160 ARG A CA 1
ATOM 1346 C C . ARG A 1 160 ? 4.578 26.812 23.531 1 91.06 160 ARG A C 1
ATOM 1348 O O . ARG A 1 160 ? 4.934 27.484 22.547 1 91.06 160 ARG A O 1
ATOM 1355 N N . VAL A 1 161 ? 4.047 25.656 23.422 1 93.06 161 VAL A N 1
ATOM 1356 C CA . VAL A 1 161 ? 3.508 25.078 22.203 1 93.06 161 VAL A CA 1
ATOM 1357 C C . VAL A 1 161 ? 1.995 24.906 22.328 1 93.06 161 VAL A C 1
ATOM 1359 O O . VAL A 1 161 ? 1.51 24.234 23.234 1 93.06 161 VAL A O 1
ATOM 1362 N N . LEU A 1 162 ? 1.283 25.625 21.484 1 92.69 162 LEU A N 1
ATOM 1363 C CA . LEU A 1 162 ? -0.172 25.531 21.453 1 92.69 162 LEU A CA 1
ATOM 1364 C C . LEU A 1 162 ? -0.633 24.5 20.438 1 92.69 162 LEU A C 1
ATOM 1366 O O . LEU A 1 162 ? -0.344 24.625 19.25 1 92.69 162 LEU A O 1
ATOM 1370 N N . LEU A 1 163 ? -1.326 23.453 20.906 1 94.81 163 LEU A N 1
ATOM 1371 C CA . LEU A 1 163 ? -1.864 22.406 20.031 1 94.81 163 LEU A CA 1
ATOM 1372 C C . LEU A 1 163 ? -3.344 22.641 19.75 1 94.81 163 LEU A C 1
ATOM 1374 O O . LEU A 1 163 ? -4.148 22.75 20.672 1 94.81 163 LEU A O 1
ATOM 1378 N N . VAL A 1 164 ? -3.674 22.75 18.516 1 94.31 164 VAL A N 1
ATOM 1379 C CA . VAL A 1 164 ? -5.055 22.984 18.094 1 94.31 164 VAL A CA 1
ATOM 1380 C C . VAL A 1 164 ? -5.484 21.891 17.109 1 94.31 164 VAL A C 1
ATOM 1382 O O . VAL A 1 164 ? -4.945 21.797 16.016 1 94.31 164 VAL A O 1
ATOM 1385 N N . PRO A 1 165 ? -6.52 21.109 17.453 1 96.62 165 PRO A N 1
ATOM 1386 C CA . PRO A 1 165 ? -6.953 20.062 16.5 1 96.62 165 PRO A CA 1
ATOM 1387 C C . PRO A 1 165 ? -7.668 20.641 15.289 1 96.62 165 PRO A C 1
ATOM 1389 O O . PRO A 1 165 ? -8.375 21.656 15.398 1 96.62 165 PRO A O 1
ATOM 1392 N N . GLN A 1 166 ? -7.465 20.016 14.18 1 96.19 166 GLN A N 1
ATOM 1393 C CA . GLN A 1 166 ? -8.148 20.469 12.969 1 96.19 166 GLN A CA 1
ATOM 1394 C C . GLN A 1 166 ? -8.625 19.281 12.133 1 96.19 166 GLN A C 1
ATOM 1396 O O . GLN A 1 166 ? -8.125 18.172 12.297 1 96.19 166 GLN A O 1
ATOM 1401 N N . PHE A 1 167 ? -9.562 19.562 11.234 1 96.44 167 PHE A N 1
ATOM 1402 C CA . PHE A 1 167 ? -10.242 18.531 10.453 1 96.44 167 PHE A CA 1
ATOM 1403 C C . PHE A 1 167 ? -9.875 18.656 8.977 1 96.44 167 PHE A C 1
ATOM 1405 O O . PHE A 1 167 ? -9.578 17.656 8.32 1 96.44 167 PHE A O 1
ATOM 1412 N N . HIS A 1 168 ? -9.766 19.797 8.461 1 96.81 168 HIS A N 1
ATOM 1413 C CA . HIS A 1 168 ? -9.766 20 7.02 1 96.81 168 HIS A CA 1
ATOM 1414 C C . HIS A 1 168 ? -8.391 19.688 6.426 1 96.81 168 HIS A C 1
ATOM 1416 O O . HIS A 1 168 ? -8.305 19.109 5.34 1 96.81 168 HIS A O 1
ATOM 1422 N N . PHE A 1 169 ? -7.348 19.984 7.129 1 96.94 169 PHE A N 1
ATOM 1423 C CA . PHE A 1 169 ? -6.016 19.953 6.539 1 96.94 169 PHE A CA 1
ATOM 1424 C C . PHE A 1 169 ? -5.32 18.625 6.84 1 96.94 169 PHE A C 1
ATOM 1426 O O . PHE A 1 169 ? -4.113 18.5 6.629 1 96.94 169 PHE A O 1
ATOM 1433 N N . GLN A 1 170 ? -6.109 17.688 7.285 1 96.06 170 GLN A N 1
ATOM 1434 C CA . GLN A 1 170 ? -5.566 16.359 7.566 1 96.06 170 GLN A CA 1
ATOM 1435 C C . GLN A 1 170 ? -5.121 15.672 6.285 1 96.06 170 GLN A C 1
ATOM 1437 O O . GLN A 1 170 ? -5.758 15.812 5.242 1 96.06 170 GLN A O 1
ATOM 1442 N N . PRO A 1 171 ? -4.07 14.906 6.398 1 96.94 171 PRO A N 1
ATOM 1443 C CA . PRO A 1 171 ? -3.264 14.516 7.559 1 96.94 171 PRO A CA 1
ATOM 1444 C C . PRO A 1 171 ? -2.102 15.469 7.816 1 96.94 171 PRO A C 1
ATOM 1446 O O . PRO A 1 171 ? -1.239 15.188 8.656 1 96.94 171 PRO A O 1
ATOM 1449 N N . LEU A 1 172 ? -2.059 16.547 7.086 1 95.94 172 LEU A N 1
ATOM 1450 C CA . LEU A 1 172 ? -0.985 17.531 7.234 1 95.94 172 LEU A CA 1
ATOM 1451 C C . LEU A 1 172 ? -1.189 18.375 8.492 1 95.94 172 LEU A C 1
ATOM 1453 O O . LEU A 1 172 ? -2.281 18.391 9.062 1 95.94 172 LEU A O 1
ATOM 1457 N N . ASN A 1 173 ? -0.115 18.938 8.93 1 96 173 ASN A N 1
ATOM 1458 C CA . ASN A 1 173 ? -0.116 19.844 10.07 1 96 173 ASN A CA 1
ATOM 1459 C C . ASN A 1 173 ? 0.341 21.25 9.672 1 96 173 ASN A C 1
ATOM 1461 O O . ASN A 1 173 ? 1.104 21.406 8.719 1 96 173 ASN A O 1
ATOM 1465 N N . VAL A 1 174 ? -0.181 22.203 10.344 1 94.5 174 VAL A N 1
ATOM 1466 C CA . VAL A 1 174 ? 0.282 23.578 10.188 1 94.5 174 VAL A CA 1
ATOM 1467 C C . VAL A 1 174 ? 1.135 23.969 11.391 1 94.5 174 VAL A C 1
ATOM 1469 O O . VAL A 1 174 ? 0.697 23.844 12.539 1 94.5 174 VAL A O 1
ATOM 1472 N N . ILE A 1 175 ? 2.314 24.422 11.148 1 94.81 175 ILE A N 1
ATOM 1473 C CA . ILE A 1 175 ? 3.238 24.828 12.203 1 94.81 175 ILE A CA 1
ATOM 1474 C C . ILE A 1 175 ? 3.629 26.281 12 1 94.81 175 ILE A C 1
ATOM 1476 O O . ILE A 1 175 ? 4.176 26.656 10.961 1 94.81 175 ILE A O 1
ATOM 1480 N N . LEU A 1 176 ? 3.361 27.078 12.969 1 92.06 176 LEU A N 1
ATOM 1481 C CA . LEU A 1 176 ? 3.691 28.5 12.945 1 92.06 176 LEU A CA 1
ATOM 1482 C C . LEU A 1 176 ? 4.48 28.891 14.195 1 92.06 176 LEU A C 1
ATOM 1484 O O . LEU A 1 176 ? 4.133 28.484 15.305 1 92.06 176 LEU A O 1
ATOM 1488 N N . SER A 1 177 ? 5.516 29.609 14.023 1 91.19 177 SER A N 1
ATOM 1489 C CA . SER A 1 177 ? 6.328 30.078 15.148 1 91.19 177 SER A CA 1
ATOM 1490 C C . SER A 1 177 ? 6.238 31.594 15.297 1 91.19 177 SER A C 1
ATOM 1492 O O . SER A 1 177 ? 6.367 32.312 14.32 1 91.19 177 SER A O 1
ATOM 1494 N N . PHE A 1 178 ? 6.047 32.062 16.531 1 86.62 178 PHE A N 1
ATOM 1495 C CA . PHE A 1 178 ? 5.934 33.469 16.844 1 86.62 178 PHE A CA 1
ATOM 1496 C C . PHE A 1 178 ? 6.969 33.875 17.891 1 86.62 178 PHE A C 1
ATOM 1498 O O . PHE A 1 178 ? 6.723 34.781 18.703 1 86.62 178 PHE A O 1
ATOM 1505 N N . GLY A 1 179 ? 8.125 33.188 17.938 1 83.81 179 GLY A N 1
ATOM 1506 C CA . GLY A 1 179 ? 9.18 33.469 18.891 1 83.81 179 GLY A CA 1
ATOM 1507 C C . GLY A 1 179 ? 9.016 32.656 20.188 1 83.81 179 GLY A C 1
ATOM 1508 O O . GLY A 1 179 ? 9.508 31.547 20.297 1 83.81 179 GLY A O 1
ATOM 1509 N N . ASP A 1 180 ? 8.125 33.125 21.031 1 85.88 180 ASP A N 1
ATOM 1510 C CA . ASP A 1 180 ? 7.977 32.469 22.328 1 85.88 180 ASP A CA 1
ATOM 1511 C C . ASP A 1 180 ? 6.91 31.375 22.281 1 85.88 180 ASP A C 1
ATOM 1513 O O . ASP A 1 180 ? 6.766 30.609 23.219 1 85.88 180 ASP A O 1
ATOM 1517 N N . THR A 1 181 ? 6.172 31.391 21.172 1 89.38 181 THR A N 1
ATOM 1518 C CA . THR A 1 181 ? 5.051 30.469 21.047 1 89.38 181 THR A CA 1
ATOM 1519 C C . THR A 1 181 ? 5.07 29.766 19.688 1 89.38 181 THR A C 1
ATOM 1521 O O . THR A 1 181 ? 5.285 30.406 18.656 1 89.38 181 THR A O 1
ATOM 1524 N N . ILE A 1 182 ? 4.875 28.469 19.719 1 92.69 182 ILE A N 1
ATOM 1525 C CA . ILE A 1 182 ? 4.641 27.703 18.5 1 92.69 182 ILE A CA 1
ATOM 1526 C C . ILE A 1 182 ? 3.191 27.219 18.469 1 92.69 182 ILE A C 1
ATOM 1528 O O . ILE A 1 182 ? 2.674 26.719 19.469 1 92.69 182 ILE A O 1
ATOM 1532 N N . VAL A 1 183 ? 2.555 27.5 17.375 1 92.62 183 VAL A N 1
ATOM 1533 C CA . VAL A 1 183 ? 1.203 26.984 17.172 1 92.62 183 VAL A CA 1
ATOM 1534 C C . VAL A 1 183 ? 1.235 25.812 16.188 1 92.62 183 VAL A C 1
ATOM 1536 O O . VAL A 1 183 ? 1.817 25.906 15.109 1 92.62 183 VAL A O 1
ATOM 1539 N N . CYS A 1 184 ? 0.583 24.75 16.609 1 94.94 184 CYS A N 1
ATOM 1540 C CA . CYS A 1 184 ? 0.462 23.578 15.75 1 94.94 184 CYS A CA 1
ATOM 1541 C C . CYS A 1 184 ? -0.999 23.188 15.562 1 94.94 184 CYS A C 1
ATOM 1543 O O . CYS A 1 184 ? -1.643 22.703 16.5 1 94.94 184 CYS A O 1
ATOM 1545 N N . HIS A 1 185 ? -1.595 23.469 14.414 1 95.06 185 HIS A N 1
ATOM 1546 C CA . HIS A 1 185 ? -2.844 22.828 14.016 1 95.06 185 HIS A CA 1
ATOM 1547 C C . HIS A 1 185 ? -2.607 21.391 13.562 1 95.06 185 HIS A C 1
ATOM 1549 O O . HIS A 1 185 ? -2.221 21.156 12.414 1 95.06 185 HIS A O 1
ATOM 1555 N N . TYR A 1 186 ? -2.91 20.484 14.453 1 97.38 186 TYR A N 1
ATOM 1556 C CA . TYR A 1 186 ? -2.555 19.109 14.164 1 97.38 186 TYR A CA 1
ATOM 1557 C C . TYR A 1 186 ? -3.756 18.328 13.641 1 97.38 186 TYR A C 1
ATOM 1559 O O . TYR A 1 186 ? -4.902 18.688 13.914 1 97.38 186 TYR A O 1
ATOM 1567 N N . ALA A 1 187 ? -3.443 17.312 12.867 1 97.5 187 ALA A N 1
ATOM 1568 C CA . ALA A 1 187 ? -4.477 16.406 12.344 1 97.5 187 ALA A CA 1
ATOM 1569 C C . ALA A 1 187 ? -5.172 15.664 13.484 1 97.5 187 ALA A C 1
ATOM 1571 O O . ALA A 1 187 ? -4.539 14.898 14.211 1 97.5 187 ALA A O 1
ATOM 1572 N N . SER A 1 188 ? -6.461 15.859 13.57 1 96.38 188 SER A N 1
ATOM 1573 C CA . SER A 1 188 ? -7.219 15.312 14.688 1 96.38 188 SER A CA 1
ATOM 1574 C C . SER A 1 188 ? -7.535 13.836 14.469 1 96.38 188 SER A C 1
ATOM 1576 O O . SER A 1 188 ? -7.918 13.133 15.406 1 96.38 188 SER A O 1
ATOM 1578 N N . ARG A 1 189 ? -7.461 13.312 13.234 1 94.69 189 ARG A N 1
ATOM 1579 C CA . ARG A 1 189 ? -7.793 11.945 12.852 1 94.69 189 ARG A CA 1
ATOM 1580 C C . ARG A 1 189 ? -9.266 11.648 13.109 1 94.69 189 ARG A C 1
ATOM 1582 O O . ARG A 1 189 ? -9.609 10.562 13.594 1 94.69 189 ARG A O 1
ATOM 1589 N N . ILE A 1 190 ? -10.055 12.703 12.859 1 93.44 190 ILE A N 1
ATOM 1590 C CA . ILE A 1 190 ? -11.508 12.617 12.844 1 93.44 190 ILE A CA 1
ATOM 1591 C C . ILE A 1 190 ? -12.008 12.469 11.406 1 93.44 190 ILE A C 1
ATOM 1593 O O . ILE A 1 190 ? -11.555 13.195 10.508 1 93.44 190 ILE A O 1
ATOM 1597 N N . TYR A 1 191 ? -12.945 11.5 11.281 1 90.5 191 TYR A N 1
ATOM 1598 C CA . TYR A 1 191 ? -13.477 11.258 9.945 1 90.5 191 TYR A CA 1
ATOM 1599 C C . TYR A 1 191 ? -15 11.133 9.977 1 90.5 191 TYR A C 1
ATOM 1601 O O . TYR A 1 191 ? -15.562 10.609 10.945 1 90.5 191 TYR A O 1
ATOM 1609 N N . THR A 1 192 ? -15.742 11.68 9.094 1 80.06 192 THR A N 1
ATOM 1610 C CA . THR A 1 192 ? -17.203 11.656 9.078 1 80.06 192 THR A CA 1
ATOM 1611 C C . THR A 1 192 ? -17.719 10.508 8.203 1 80.06 192 THR A C 1
ATOM 1613 O O . THR A 1 192 ? -18.891 10.148 8.273 1 80.06 192 THR A O 1
ATOM 1616 N N . GLY A 1 193 ? -17.016 9.695 7.621 1 70.38 193 GLY A N 1
ATOM 1617 C CA . GLY A 1 193 ? -17.469 8.734 6.629 1 70.38 193 GLY A CA 1
ATOM 1618 C C . GLY A 1 193 ? -17.75 7.363 7.207 1 70.38 193 GLY A C 1
ATOM 1619 O O . GLY A 1 193 ? -17.969 7.227 8.414 1 70.38 193 GLY A O 1
ATOM 1620 N N . ASP A 1 194 ? -17.734 6.41 6.398 1 65.44 194 ASP A N 1
ATOM 1621 C CA . ASP A 1 194 ? -18.234 5.043 6.523 1 65.44 194 ASP A CA 1
ATOM 1622 C C . ASP A 1 194 ? -17.391 4.238 7.508 1 65.44 194 ASP A C 1
ATOM 1624 O O . ASP A 1 194 ? -16.156 4.227 7.406 1 65.44 194 ASP A O 1
ATOM 1628 N N . GLN A 1 195 ? -18.094 3.809 8.461 1 75.7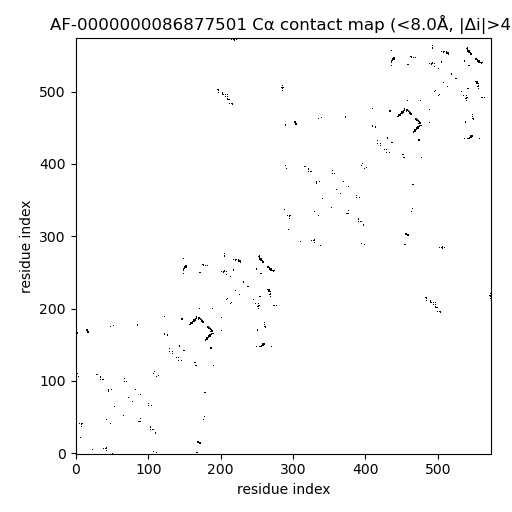5 195 GLN A N 1
ATOM 1629 C CA . GLN A 1 195 ? -17.516 2.994 9.523 1 75.75 195 GLN A CA 1
ATOM 1630 C C . GLN A 1 195 ? -17.266 1.564 9.055 1 75.75 195 GLN A C 1
ATOM 1632 O O . GLN A 1 195 ? -16.812 0.718 9.828 1 75.75 195 GLN A O 1
ATOM 1637 N N . GLU A 1 196 ? -17.516 1.422 7.773 1 84.25 196 GLU A N 1
ATOM 1638 C CA . GLU A 1 196 ? -17.359 0.063 7.258 1 84.25 196 GLU A CA 1
ATOM 1639 C C . GLU A 1 196 ? -15.914 -0.244 6.906 1 84.25 196 GLU A C 1
ATOM 1641 O O . GLU A 1 196 ? -15.516 -1.408 6.867 1 84.25 196 GLU A O 1
ATOM 1646 N N . TYR A 1 197 ? -15.234 0.771 6.809 1 89.56 197 TYR A N 1
ATOM 1647 C CA . TYR A 1 197 ? -13.852 0.596 6.387 1 89.56 197 TYR A CA 1
ATOM 1648 C C . TYR A 1 197 ? -12.891 0.907 7.527 1 89.56 197 TYR A C 1
ATOM 1650 O O . TYR A 1 197 ? -13.273 1.541 8.516 1 89.56 197 TYR A O 1
ATOM 1658 N N . ILE A 1 198 ? -11.742 0.35 7.398 1 91.19 198 ILE A N 1
ATOM 1659 C CA . ILE A 1 198 ? -10.688 0.696 8.344 1 91.19 198 ILE A CA 1
ATOM 1660 C C . ILE A 1 198 ? -10.484 2.209 8.359 1 91.19 198 ILE A C 1
ATOM 1662 O O . ILE A 1 198 ? -10.562 2.863 7.312 1 91.19 198 ILE A O 1
ATOM 1666 N N . PRO A 1 199 ? -10.273 2.777 9.539 1 91.19 199 PRO A N 1
ATOM 1667 C CA . PRO A 1 199 ? -10.047 4.223 9.602 1 91.19 199 PRO A CA 1
ATOM 1668 C C . PRO A 1 199 ? -8.938 4.688 8.656 1 91.19 199 PRO A C 1
ATOM 1670 O O . PRO A 1 199 ? -7.934 3.992 8.484 1 91.19 199 PRO A O 1
ATOM 1673 N N . THR A 1 200 ? -9.086 5.844 8.094 1 93.19 200 THR A N 1
ATOM 1674 C CA . THR A 1 200 ? -8.227 6.402 7.051 1 93.19 200 THR A CA 1
ATOM 1675 C C . THR A 1 200 ? -6.773 6.465 7.527 1 93.19 200 THR A C 1
ATOM 1677 O O . THR A 1 200 ? -5.855 6.137 6.773 1 93.19 200 THR A O 1
ATOM 1680 N N . HIS A 1 201 ? -6.59 6.879 8.719 1 93.38 201 HIS A N 1
ATOM 1681 C CA . HIS A 1 201 ? -5.227 7.051 9.195 1 93.38 201 HIS A CA 1
ATOM 1682 C C . HIS A 1 201 ? -4.551 5.703 9.43 1 93.38 201 HIS A C 1
ATOM 1684 O O . HIS A 1 201 ? -3.33 5.586 9.289 1 93.38 201 HIS A O 1
ATOM 1690 N N . HIS A 1 202 ? -5.316 4.633 9.742 1 93.31 202 HIS A N 1
ATOM 1691 C CA . HIS A 1 202 ? -4.734 3.301 9.844 1 93.31 202 HIS A CA 1
ATOM 1692 C C . HIS A 1 202 ? -4.352 2.766 8.469 1 93.31 202 HIS A C 1
ATOM 1694 O O . HIS A 1 202 ? -3.281 2.172 8.305 1 93.31 202 HIS A O 1
ATOM 1700 N N . LEU A 1 203 ? -5.234 2.969 7.504 1 94.75 203 LEU A N 1
ATOM 1701 C CA . LEU A 1 203 ? -4.953 2.549 6.133 1 94.75 203 LEU A CA 1
ATOM 1702 C C . LEU A 1 203 ? -3.734 3.281 5.582 1 94.75 203 LEU A C 1
ATOM 1704 O O . LEU A 1 203 ? -2.928 2.693 4.855 1 94.75 203 LEU A O 1
ATOM 1708 N N . ARG A 1 204 ? -3.566 4.523 5.93 1 95.62 204 ARG A N 1
ATOM 1709 C CA . ARG A 1 204 ? -2.463 5.352 5.461 1 95.62 204 ARG A CA 1
ATOM 1710 C C . ARG A 1 204 ? -1.119 4.766 5.879 1 95.62 204 ARG A C 1
ATOM 1712 O O . ARG A 1 204 ? -0.152 4.809 5.113 1 95.62 204 ARG A O 1
ATOM 1719 N N . VAL A 1 205 ? -1.062 4.262 7.062 1 95.88 205 VAL A N 1
ATOM 1720 C CA . VAL A 1 205 ? 0.172 3.66 7.555 1 95.88 205 VAL A CA 1
ATOM 1721 C C . VAL A 1 205 ? 0.558 2.477 6.672 1 95.88 205 VAL A C 1
ATOM 1723 O O . VAL A 1 205 ? 1.704 2.371 6.227 1 95.88 205 VAL A O 1
ATOM 1726 N N . ILE A 1 206 ? -0.397 1.642 6.398 1 95.62 206 ILE A N 1
ATOM 1727 C CA . ILE A 1 206 ? -0.171 0.449 5.59 1 95.62 206 ILE A CA 1
ATOM 1728 C C . ILE A 1 206 ? 0.251 0.854 4.176 1 95.62 206 ILE A C 1
ATOM 1730 O O . ILE A 1 206 ? 1.255 0.362 3.658 1 95.62 206 ILE A O 1
ATOM 1734 N N . ARG A 1 207 ? -0.423 1.772 3.633 1 96.56 207 ARG A N 1
ATOM 1735 C CA . ARG A 1 207 ? -0.14 2.232 2.277 1 96.56 207 ARG A CA 1
ATOM 1736 C C . ARG A 1 207 ? 1.248 2.859 2.189 1 96.56 207 ARG A C 1
ATOM 1738 O O . ARG A 1 207 ? 1.958 2.674 1.2 1 96.56 207 ARG A O 1
ATOM 1745 N N . SER A 1 208 ? 1.53 3.596 3.178 1 97.06 208 SER A N 1
ATOM 1746 C CA . SER A 1 208 ? 2.836 4.246 3.189 1 97.06 208 SER A CA 1
ATOM 1747 C C . SER A 1 208 ? 3.965 3.219 3.176 1 97.06 208 SER A C 1
ATOM 1749 O O . SER A 1 208 ? 4.977 3.408 2.498 1 97.06 208 SER A O 1
ATOM 1751 N N . LEU A 1 209 ? 3.793 2.137 3.812 1 95.81 209 LEU A N 1
ATOM 1752 C CA . LEU A 1 209 ? 4.805 1.092 3.912 1 95.81 209 LEU A CA 1
ATOM 1753 C C . LEU A 1 209 ? 4.895 0.298 2.613 1 95.81 209 LEU A C 1
ATOM 1755 O O . LEU A 1 209 ? 5.875 -0.417 2.385 1 95.81 209 LEU A O 1
ATOM 1759 N N . GLY A 1 210 ? 3.861 0.412 1.789 1 96.31 210 GLY A N 1
ATOM 1760 C CA . GLY A 1 210 ? 3.816 -0.35 0.552 1 96.31 210 GLY A CA 1
ATOM 1761 C C . GLY A 1 210 ? 4.703 0.224 -0.536 1 96.31 210 GLY A C 1
ATOM 1762 O O . GLY A 1 210 ? 4.605 -0.172 -1.699 1 96.31 210 GLY A O 1
ATOM 1763 N N . GLU A 1 211 ? 5.559 1.163 -0.18 1 96.19 211 GLU A N 1
ATOM 1764 C CA . GLU A 1 211 ? 6.48 1.784 -1.128 1 96.19 211 GLU A CA 1
ATOM 1765 C C . GLU A 1 211 ? 7.93 1.482 -0.766 1 96.19 211 GLU A C 1
ATOM 1767 O O . GLU A 1 211 ? 8.398 1.851 0.314 1 96.19 211 GLU A O 1
ATOM 1772 N N . LYS A 1 212 ? 8.633 0.857 -1.683 1 93.88 212 LYS A N 1
ATOM 1773 C CA . LYS A 1 212 ? 9.961 0.331 -1.402 1 93.88 212 LYS A CA 1
ATOM 1774 C C . LYS A 1 212 ? 10.914 1.443 -0.967 1 93.88 212 LYS A C 1
ATOM 1776 O O . LYS A 1 212 ? 11.758 1.237 -0.097 1 93.88 212 LYS A O 1
ATOM 1781 N N . ASN A 1 213 ? 10.812 2.605 -1.568 1 96.31 213 ASN A N 1
ATOM 1782 C CA . ASN A 1 213 ? 11.719 3.703 -1.229 1 96.31 213 ASN A CA 1
ATOM 1783 C C . ASN A 1 213 ? 11.43 4.246 0.169 1 96.31 213 ASN A C 1
ATOM 1785 O O . ASN A 1 213 ? 12.352 4.684 0.867 1 96.31 213 ASN A O 1
ATOM 1789 N N . ARG A 1 214 ? 10.219 4.23 0.562 1 97.44 214 ARG A N 1
ATOM 1790 C CA . ARG A 1 214 ? 9.891 4.672 1.911 1 97.44 214 ARG A CA 1
ATOM 1791 C C . ARG A 1 214 ? 10.43 3.697 2.955 1 97.44 214 ARG A C 1
ATOM 1793 O O . ARG A 1 214 ? 10.891 4.113 4.02 1 97.44 214 ARG A O 1
ATOM 1800 N N . LEU A 1 215 ? 10.391 2.412 2.607 1 96.69 215 LEU A N 1
ATOM 1801 C CA . LEU A 1 215 ? 11.008 1.426 3.484 1 96.69 215 LEU A CA 1
ATOM 1802 C C . LEU A 1 215 ? 12.523 1.622 3.545 1 96.69 215 LEU A C 1
ATOM 1804 O O . LEU A 1 215 ? 13.133 1.466 4.605 1 96.69 215 LEU A O 1
ATOM 1808 N N . LYS A 1 216 ? 13.086 1.935 2.439 1 96.12 216 LYS A N 1
ATOM 1809 C CA . LYS A 1 216 ? 14.508 2.232 2.389 1 96.12 216 LYS A CA 1
ATOM 1810 C C . LYS A 1 216 ? 14.859 3.422 3.279 1 96.12 216 LYS A C 1
ATOM 1812 O O . LYS A 1 216 ? 15.883 3.414 3.963 1 96.12 216 LYS A O 1
ATOM 1817 N N . ILE A 1 217 ? 14.016 4.438 3.266 1 97.94 217 ILE A N 1
ATOM 1818 C CA . ILE A 1 217 ? 14.211 5.598 4.133 1 97.94 217 ILE A CA 1
ATOM 1819 C C . ILE A 1 217 ? 14.164 5.16 5.594 1 97.94 217 ILE A C 1
ATOM 1821 O O . ILE A 1 217 ? 15.039 5.535 6.383 1 97.94 217 ILE A O 1
ATOM 1825 N N . LEU A 1 218 ? 13.188 4.379 5.953 1 97.56 218 LEU A N 1
ATOM 1826 C CA . LEU A 1 218 ? 13.047 3.922 7.332 1 97.56 218 LEU A CA 1
ATOM 1827 C C . LEU A 1 218 ? 14.266 3.131 7.777 1 97.56 218 LEU A C 1
ATOM 1829 O O . LEU A 1 218 ? 14.742 3.293 8.906 1 97.56 218 LEU A O 1
ATOM 1833 N N . ARG A 1 219 ? 14.75 2.271 6.898 1 96.62 219 ARG A N 1
ATOM 1834 C CA . ARG A 1 219 ? 15.961 1.514 7.215 1 96.62 219 ARG A CA 1
ATOM 1835 C C . ARG A 1 219 ? 17.141 2.445 7.477 1 96.62 219 ARG A C 1
ATOM 1837 O O . ARG A 1 219 ? 17.891 2.252 8.43 1 96.62 219 ARG A O 1
ATOM 1844 N N . TYR A 1 220 ? 17.281 3.43 6.652 1 97.19 220 TYR A N 1
ATOM 1845 C CA . TYR A 1 220 ? 18.359 4.406 6.805 1 97.19 220 TYR A CA 1
ATOM 1846 C C . TYR A 1 220 ? 18.25 5.129 8.141 1 97.19 220 TYR A C 1
ATOM 1848 O O . TYR A 1 220 ? 19.266 5.379 8.797 1 97.19 220 TYR A O 1
ATOM 1856 N N . LEU A 1 221 ? 17.062 5.375 8.617 1 97.69 221 LEU A N 1
ATOM 1857 C CA . LEU A 1 221 ? 16.812 6.121 9.844 1 97.69 221 LEU A CA 1
ATOM 1858 C C . LEU A 1 221 ? 17.078 5.254 11.07 1 97.69 221 LEU A C 1
ATOM 1860 O O . LEU A 1 221 ? 17.188 5.766 12.188 1 97.69 221 LEU A O 1
ATOM 1864 N N . THR A 1 222 ? 17.156 3.938 10.93 1 96.06 222 THR A N 1
ATOM 1865 C CA . THR A 1 222 ? 17.516 3.082 12.055 1 96.06 222 THR A CA 1
ATOM 1866 C C . THR A 1 222 ? 18.953 3.369 12.516 1 96.06 222 THR A C 1
ATOM 1868 O O . THR A 1 222 ? 19.312 3.043 13.648 1 96.06 222 THR A O 1
ATOM 1871 N N . GLN A 1 223 ? 19.688 3.943 11.703 1 96 223 GLN A N 1
ATOM 1872 C CA . GLN A 1 223 ? 21.094 4.215 12 1 96 223 GLN A CA 1
ATOM 1873 C C . GLN A 1 223 ? 21.25 5.551 12.727 1 96 223 GLN A C 1
ATOM 1875 O O . GLN A 1 223 ? 22.359 5.914 13.125 1 96 223 GLN A O 1
ATOM 1880 N N . GLY A 1 224 ? 20.188 6.332 12.797 1 96.62 224 GLY A N 1
ATOM 1881 C CA . GLY A 1 224 ? 20.234 7.602 13.508 1 96.62 224 GLY A CA 1
ATOM 1882 C C . GLY A 1 224 ? 19.531 8.727 12.766 1 96.62 224 GLY A C 1
ATOM 1883 O O . GLY A 1 224 ? 18.938 8.5 11.711 1 96.62 224 GLY A O 1
ATOM 1884 N N . PRO A 1 225 ? 19.609 9.914 13.367 1 97.94 225 PRO A N 1
ATOM 1885 C CA . PRO A 1 225 ? 18.953 11.078 12.758 1 97.94 225 PRO A CA 1
ATOM 1886 C C . PRO A 1 225 ? 19.547 11.445 11.398 1 97.94 225 PRO A C 1
ATOM 1888 O O . PRO A 1 225 ? 20.766 11.328 11.203 1 97.94 225 PRO A O 1
ATOM 1891 N N . ARG A 1 226 ? 18.688 11.812 10.461 1 98.69 226 ARG A N 1
ATOM 1892 C CA . ARG A 1 226 ? 19.125 12.211 9.133 1 98.69 226 ARG A CA 1
ATOM 1893 C C . ARG A 1 226 ? 18.438 13.492 8.68 1 98.69 226 ARG A C 1
ATOM 1895 O O . ARG A 1 226 ? 17.25 13.68 8.922 1 98.69 226 ARG A O 1
ATOM 1902 N N . SER A 1 227 ? 19.203 14.336 8.008 1 98.5 227 SER A N 1
ATOM 1903 C CA . SER A 1 227 ? 18.625 15.523 7.371 1 98.5 227 SER A CA 1
ATOM 1904 C C . SER A 1 227 ? 17.984 15.172 6.039 1 98.5 227 SER A C 1
ATOM 1906 O O . SER A 1 227 ? 18.188 14.078 5.508 1 98.5 227 SER A O 1
ATOM 1908 N N . PHE A 1 228 ? 17.188 16.109 5.574 1 98.25 228 PHE A N 1
ATOM 1909 C CA . PHE A 1 228 ? 16.547 15.938 4.277 1 98.25 228 PHE A CA 1
ATOM 1910 C C . PHE A 1 228 ? 17.578 15.672 3.189 1 98.25 228 PHE A C 1
ATOM 1912 O O . PHE A 1 228 ? 17.438 14.742 2.396 1 98.25 228 PHE A O 1
ATOM 1919 N N . ILE A 1 229 ? 18.656 16.375 3.23 1 98.31 229 ILE A N 1
ATOM 1920 C CA . ILE A 1 229 ? 19.672 16.281 2.186 1 98.31 229 ILE A CA 1
ATOM 1921 C C . ILE A 1 229 ? 20.375 14.938 2.268 1 98.31 229 ILE A C 1
ATOM 1923 O O . ILE A 1 229 ? 20.719 14.344 1.241 1 98.31 229 ILE A O 1
ATOM 1927 N N . GLU A 1 230 ? 20.656 14.461 3.445 1 98.56 230 GLU A N 1
ATOM 1928 C CA . GLU A 1 230 ? 21.266 13.148 3.609 1 98.56 230 GLU A CA 1
ATOM 1929 C C . GLU A 1 230 ? 20.375 12.047 3.045 1 98.56 230 GLU A C 1
ATOM 1931 O O . GLU A 1 230 ? 20.859 11.102 2.418 1 98.56 230 GLU A O 1
ATOM 1936 N N . ILE A 1 231 ? 19.094 12.18 3.189 1 98.62 231 ILE A N 1
ATOM 1937 C CA . ILE A 1 231 ? 18.141 11.188 2.697 1 98.62 231 ILE A CA 1
ATOM 1938 C C . ILE A 1 231 ? 18.094 11.242 1.172 1 98.62 231 ILE A C 1
ATOM 1940 O O . ILE A 1 231 ? 18.047 10.203 0.51 1 98.62 231 ILE A O 1
ATOM 1944 N N . VAL A 1 232 ? 18.141 12.461 0.62 1 98.5 232 VAL A N 1
ATOM 1945 C CA . VAL A 1 232 ? 18.156 12.633 -0.828 1 98.5 232 VAL A CA 1
ATOM 1946 C C . VAL A 1 232 ? 19.359 11.906 -1.423 1 98.5 232 VAL A C 1
ATOM 1948 O O . VAL A 1 232 ? 19.219 11.156 -2.389 1 98.5 232 VAL A O 1
ATOM 1951 N N . ARG A 1 233 ? 20.5 12.047 -0.783 1 98.25 233 ARG A N 1
ATOM 1952 C CA . ARG A 1 233 ? 21.734 11.438 -1.258 1 98.25 233 ARG A CA 1
ATOM 1953 C C . ARG A 1 233 ? 21.656 9.914 -1.146 1 98.25 233 ARG A C 1
ATOM 1955 O O . ARG A 1 233 ? 22.141 9.203 -2.031 1 98.25 233 ARG A O 1
ATOM 1962 N N . HIS A 1 234 ? 21.078 9.516 -0.132 1 97 234 HIS A N 1
ATOM 1963 C CA . HIS A 1 234 ? 20.984 8.078 0.109 1 97 234 HIS A CA 1
ATOM 1964 C C . HIS A 1 234 ? 20.078 7.402 -0.916 1 97 234 HIS A C 1
ATOM 1966 O O . HIS A 1 234 ? 20.406 6.32 -1.411 1 97 234 HIS A O 1
ATOM 1972 N N . LEU A 1 235 ? 18.922 7.996 -1.244 1 96.81 235 LEU A N 1
ATOM 1973 C CA . LEU A 1 235 ? 17.938 7.414 -2.143 1 96.81 235 LEU A CA 1
ATOM 1974 C C . LEU A 1 235 ? 18.375 7.551 -3.598 1 96.81 235 LEU A C 1
ATOM 1976 O O . LEU A 1 235 ? 17.906 6.812 -4.465 1 96.81 235 LEU A O 1
ATOM 1980 N N . LYS A 1 236 ? 19.203 8.531 -3.846 1 96.81 236 LYS A N 1
ATOM 1981 C CA . LYS A 1 236 ? 19.609 8.844 -5.211 1 96.81 236 LYS A CA 1
ATOM 1982 C C . LYS A 1 236 ? 18.391 9.156 -6.09 1 96.81 236 LYS A C 1
ATOM 1984 O O . LYS A 1 236 ? 18.297 8.648 -7.207 1 96.81 236 LYS A O 1
ATOM 1989 N N . LEU A 1 237 ? 17.438 9.859 -5.57 1 97.19 237 LEU A N 1
ATOM 1990 C CA . LEU A 1 237 ? 16.25 10.398 -6.238 1 97.19 237 LEU A CA 1
ATOM 1991 C C . LEU A 1 237 ? 16.234 11.922 -6.152 1 97.19 237 LEU A C 1
ATOM 1993 O O . LEU A 1 237 ? 17 12.516 -5.406 1 97.19 237 LEU A O 1
ATOM 1997 N N . SER A 1 238 ? 15.391 12.523 -6.934 1 97.88 238 SER A N 1
ATOM 1998 C CA . SER A 1 238 ? 15.281 13.977 -6.922 1 97.88 238 SER A CA 1
ATOM 1999 C C . SER A 1 238 ? 14.773 14.477 -5.574 1 97.88 238 SER A C 1
ATOM 2001 O O . SER A 1 238 ? 14.164 13.727 -4.812 1 97.88 238 SER A O 1
ATOM 2003 N N . LYS A 1 239 ? 14.984 15.742 -5.254 1 97.81 239 LYS A N 1
ATOM 2004 C CA . LYS A 1 239 ? 14.492 16.375 -4.039 1 97.81 239 LYS A CA 1
ATOM 2005 C C . LYS A 1 239 ? 12.969 16.328 -3.975 1 97.81 239 LYS A C 1
ATOM 2007 O O . LYS A 1 239 ? 12.391 16.094 -2.908 1 97.81 239 LYS A O 1
ATOM 2012 N N . GLY A 1 240 ? 12.359 16.562 -5.066 1 97.31 240 GLY A N 1
ATOM 2013 C CA . GLY A 1 240 ? 10.906 16.562 -5.109 1 97.31 240 GLY A CA 1
ATOM 2014 C C . GLY A 1 240 ? 10.305 15.211 -4.75 1 97.31 240 GLY A C 1
ATOM 2015 O O . GLY A 1 240 ? 9.391 15.133 -3.928 1 97.31 240 GLY A O 1
ATOM 2016 N N . ILE A 1 241 ? 10.797 14.141 -5.316 1 97.62 241 ILE A N 1
ATOM 2017 C CA . ILE A 1 241 ? 10.312 12.789 -5.051 1 97.62 241 ILE A CA 1
ATOM 2018 C C . ILE A 1 241 ? 10.586 12.422 -3.598 1 97.62 241 ILE A C 1
ATOM 2020 O O . ILE A 1 241 ? 9.727 11.859 -2.922 1 97.62 241 ILE A O 1
ATOM 2024 N N . THR A 1 242 ? 11.789 12.758 -3.17 1 98.31 242 THR A N 1
ATOM 2025 C CA . THR A 1 242 ? 12.156 12.469 -1.789 1 98.31 242 THR A CA 1
ATOM 2026 C C . THR A 1 242 ? 11.234 13.203 -0.82 1 98.31 242 THR A C 1
ATOM 2028 O O . THR A 1 242 ? 10.797 12.633 0.182 1 98.31 242 THR A O 1
ATOM 2031 N N . HIS A 1 243 ? 10.914 14.422 -1.1 1 96.94 243 HIS A N 1
ATOM 2032 C CA . HIS A 1 243 ? 9.992 15.195 -0.277 1 96.94 243 HIS A CA 1
ATOM 2033 C C . HIS A 1 243 ? 8.625 14.531 -0.21 1 96.94 243 HIS A C 1
ATOM 2035 O O . HIS A 1 243 ? 8.023 14.445 0.863 1 96.94 243 HIS A O 1
ATOM 2041 N N . ASP A 1 244 ? 8.195 14.078 -1.342 1 97.06 244 ASP A N 1
ATOM 2042 C CA . ASP A 1 244 ? 6.91 13.398 -1.397 1 97.06 244 ASP A CA 1
ATOM 2043 C C . ASP A 1 244 ? 6.91 12.148 -0.515 1 97.06 244 ASP A C 1
ATOM 2045 O O . ASP A 1 244 ? 5.973 11.93 0.254 1 97.06 244 ASP A O 1
ATOM 2049 N N . HIS A 1 245 ? 7.973 11.328 -0.616 1 98.19 245 HIS A N 1
ATOM 2050 C CA . HIS A 1 245 ? 8.086 10.133 0.214 1 98.19 245 HIS A CA 1
ATOM 2051 C C . HIS A 1 245 ? 8.086 10.484 1.696 1 98.19 245 HIS A C 1
ATOM 2053 O O . HIS A 1 245 ? 7.391 9.859 2.494 1 98.19 245 HIS A O 1
ATOM 2059 N N . LEU A 1 246 ? 8.789 11.508 2.004 1 98.19 246 LEU A N 1
ATOM 2060 C CA . LEU A 1 246 ? 8.906 11.914 3.402 1 98.19 246 LEU A CA 1
ATOM 2061 C C . LEU A 1 246 ? 7.586 12.484 3.912 1 98.19 246 LEU A C 1
ATOM 2063 O O . LEU A 1 246 ? 7.215 12.266 5.066 1 98.19 246 LEU A O 1
ATOM 2067 N N . SER A 1 247 ? 6.926 13.242 3.066 1 96.75 247 SER A N 1
ATOM 2068 C CA . SER A 1 247 ? 5.621 13.773 3.443 1 96.75 247 SER A CA 1
ATOM 2069 C C . SER A 1 247 ? 4.633 12.648 3.746 1 96.75 247 SER A C 1
ATOM 2071 O O . SER A 1 247 ? 3.875 12.727 4.715 1 96.75 247 SER A O 1
ATOM 2073 N N . LYS A 1 248 ? 4.68 11.633 2.955 1 97.62 248 LYS A N 1
ATOM 2074 C CA . LYS A 1 248 ? 3.799 10.484 3.174 1 97.62 248 LYS A CA 1
ATOM 2075 C C . LYS A 1 248 ? 4.172 9.742 4.453 1 97.62 248 LYS A C 1
ATOM 2077 O O . LYS A 1 248 ? 3.295 9.297 5.195 1 97.62 248 LYS A O 1
ATOM 2082 N N . LEU A 1 249 ? 5.461 9.57 4.715 1 98.06 249 LEU A N 1
ATOM 2083 C CA . LEU A 1 249 ? 5.926 8.922 5.938 1 98.06 249 LEU A CA 1
ATOM 2084 C C . LEU A 1 249 ? 5.5 9.719 7.168 1 98.06 249 LEU A C 1
ATOM 2086 O O . LEU A 1 249 ? 5.059 9.141 8.164 1 98.06 249 LEU A O 1
ATOM 2090 N N . ARG A 1 250 ? 5.574 11.031 7.047 1 97 250 ARG A N 1
ATOM 2091 C CA . ARG A 1 250 ? 5.16 11.906 8.133 1 97 250 ARG A CA 1
ATOM 2092 C C . ARG A 1 250 ? 3.66 11.812 8.383 1 97 250 ARG A C 1
ATOM 2094 O O . ARG A 1 250 ? 3.221 11.672 9.523 1 97 250 ARG A O 1
ATOM 2101 N N . GLY A 1 251 ? 2.914 11.875 7.324 1 96.25 251 GLY A N 1
ATOM 2102 C CA . GLY A 1 251 ? 1.469 11.766 7.434 1 96.25 251 GLY A CA 1
ATOM 2103 C C . GLY A 1 251 ? 1.014 10.461 8.047 1 96.25 251 GLY A C 1
ATOM 2104 O O . GLY A 1 251 ? -0.026 10.406 8.711 1 96.25 251 GLY A O 1
ATOM 2105 N N . ALA A 1 252 ? 1.835 9.445 7.883 1 96.69 252 ALA A N 1
ATOM 2106 C CA . ALA A 1 252 ? 1.522 8.117 8.406 1 96.69 252 ALA A CA 1
ATOM 2107 C C . ALA A 1 252 ? 2.064 7.941 9.82 1 96.69 252 ALA A C 1
ATOM 2109 O O . ALA A 1 252 ? 1.794 6.93 10.469 1 96.69 252 ALA A O 1
ATOM 2110 N N . GLY A 1 253 ? 2.818 8.906 10.273 1 97.12 253 GLY A N 1
ATOM 2111 C CA . GLY A 1 253 ? 3.373 8.844 11.617 1 97.12 253 GLY A CA 1
ATOM 2112 C C . GLY A 1 253 ? 4.5 7.832 11.742 1 97.12 253 GLY A C 1
ATOM 2113 O O . GLY A 1 253 ? 4.699 7.246 12.812 1 97.12 253 GLY A O 1
ATOM 2114 N N . LEU A 1 254 ? 5.262 7.602 10.68 1 97.75 254 LEU A N 1
ATOM 2115 C CA . LEU A 1 254 ? 6.297 6.574 10.688 1 97.75 254 LEU A CA 1
ATOM 2116 C C . LEU A 1 254 ? 7.664 7.18 10.992 1 97.75 254 LEU A C 1
ATOM 2118 O O . LEU A 1 254 ? 8.625 6.457 11.242 1 97.75 254 LEU A O 1
ATOM 2122 N N . VAL A 1 255 ? 7.754 8.523 11.008 1 98.31 255 VAL A N 1
ATOM 2123 C CA . VAL A 1 255 ? 9 9.219 11.328 1 98.31 255 VAL A CA 1
ATOM 2124 C C . VAL A 1 255 ? 8.711 10.367 12.289 1 98.31 255 VAL A C 1
ATOM 2126 O O . VAL A 1 255 ? 7.617 10.938 12.273 1 98.31 255 VAL A O 1
ATOM 2129 N N . TYR A 1 256 ? 9.664 10.664 13.102 1 97.94 256 TYR A N 1
ATOM 2130 C CA . TYR A 1 256 ? 9.68 11.93 13.828 1 97.94 256 TYR A CA 1
ATOM 2131 C C . TYR A 1 256 ? 10.234 13.055 12.969 1 97.94 256 TYR A C 1
ATOM 2133 O O . TYR A 1 256 ? 11.219 12.859 12.25 1 97.94 256 TYR A O 1
ATOM 2141 N N . ALA A 1 257 ? 9.617 14.102 13 1 98.06 257 ALA A N 1
ATOM 2142 C CA . ALA A 1 257 ? 10.133 15.328 12.414 1 98.06 257 ALA A CA 1
ATOM 2143 C C . ALA A 1 257 ? 10.555 16.328 13.492 1 98.06 257 ALA A C 1
ATOM 2145 O O . ALA A 1 257 ? 9.734 16.734 14.32 1 98.06 257 ALA A O 1
ATOM 2146 N N . HIS A 1 258 ? 11.797 16.656 13.5 1 97.25 258 HIS A N 1
ATOM 2147 C CA . HIS A 1 258 ? 12.336 17.547 14.516 1 97.25 258 HIS A CA 1
ATOM 2148 C C . HIS A 1 258 ? 12.438 18.984 13.984 1 97.25 258 HIS A C 1
ATOM 2150 O O . HIS A 1 258 ? 13.094 19.234 12.977 1 97.25 258 HIS A O 1
ATOM 2156 N N . PHE A 1 259 ? 11.82 19.891 14.773 1 96.12 259 PHE A N 1
ATOM 2157 C CA . PHE A 1 259 ? 11.766 21.281 14.359 1 96.12 259 PHE A CA 1
ATOM 2158 C C . PHE A 1 259 ? 12.547 22.172 15.32 1 96.12 259 PHE A C 1
ATOM 2160 O O . PHE A 1 259 ? 12.57 21.922 16.531 1 96.12 259 PHE A O 1
ATOM 2167 N N . GLU A 1 260 ? 13.234 23.141 14.812 1 93.69 260 GLU A N 1
ATOM 2168 C CA . GLU A 1 260 ? 13.688 24.344 15.5 1 93.69 260 GLU A CA 1
ATOM 2169 C C . GLU A 1 260 ? 12.922 25.578 15.016 1 93.69 260 GLU A C 1
ATOM 2171 O O . GLU A 1 260 ? 13.188 26.094 13.93 1 93.69 260 GLU A O 1
ATOM 2176 N N . GLY A 1 261 ? 11.992 26 15.914 1 89.69 261 GLY A N 1
ATOM 2177 C CA . GLY A 1 261 ? 11.008 26.922 15.383 1 89.69 261 GLY A CA 1
ATOM 2178 C C . GLY A 1 261 ? 10.133 26.312 14.305 1 89.69 261 GLY A C 1
ATOM 2179 O O . GLY A 1 261 ? 9.531 25.266 14.508 1 89.69 261 GLY A O 1
ATOM 2180 N N . GLU A 1 262 ? 10.18 26.922 13.07 1 90.19 262 GLU A N 1
ATOM 2181 C CA . GLU A 1 262 ? 9.406 26.422 11.938 1 90.19 262 GLU A CA 1
ATOM 2182 C C . GLU A 1 262 ? 10.273 25.609 10.992 1 90.19 262 GLU A C 1
ATOM 2184 O O . GLU A 1 262 ? 9.789 25.062 9.992 1 90.19 262 GLU A O 1
ATOM 2189 N N . SER A 1 263 ? 11.531 25.469 11.391 1 92.62 263 SER A N 1
ATOM 2190 C CA . SER A 1 263 ? 12.469 24.828 10.477 1 92.62 263 SER A CA 1
ATOM 2191 C C . SER A 1 263 ? 12.625 23.344 10.789 1 92.62 263 SER A C 1
ATOM 2193 O O . SER A 1 263 ? 12.984 22.984 11.914 1 92.62 263 SER A O 1
ATOM 2195 N N . LEU A 1 264 ? 12.352 22.562 9.836 1 96 264 LEU A N 1
ATOM 2196 C CA . LEU A 1 264 ? 12.57 21.125 9.953 1 96 264 LEU A CA 1
ATOM 2197 C C . LEU A 1 264 ? 14.055 20.797 9.852 1 96 264 LEU A C 1
ATOM 2199 O O . LEU A 1 264 ? 14.703 21.125 8.852 1 96 264 LEU A O 1
ATOM 2203 N N . VAL A 1 265 ? 14.633 20.141 10.883 1 96.81 265 VAL A N 1
ATOM 2204 C CA . VAL A 1 265 ? 16.078 19.984 10.984 1 96.81 265 VAL A CA 1
ATOM 2205 C C . VAL A 1 265 ? 16.469 18.547 10.641 1 96.81 265 VAL A C 1
ATOM 2207 O O . VAL A 1 265 ? 17.484 18.312 9.969 1 96.81 265 VAL A O 1
ATOM 2210 N N . GLU A 1 266 ? 15.711 17.625 11.156 1 98.19 266 GLU A N 1
ATOM 2211 C CA . GLU A 1 266 ? 16.078 16.234 10.898 1 98.19 266 GLU A CA 1
ATOM 2212 C C . GLU A 1 266 ? 14.891 15.297 11.133 1 98.19 266 GLU A C 1
ATOM 2214 O O . GLU A 1 266 ? 13.867 15.711 11.688 1 98.19 266 GLU A O 1
ATOM 2219 N N . TYR A 1 267 ? 15.07 14.094 10.656 1 98.56 267 TYR A N 1
ATOM 2220 C CA . TYR A 1 267 ? 14.125 13 10.859 1 98.56 267 TYR A CA 1
ATOM 2221 C C . TYR A 1 267 ? 14.742 11.891 11.695 1 98.56 267 TYR A C 1
ATOM 2223 O O . TYR A 1 267 ? 15.953 11.648 11.625 1 98.56 267 TYR A O 1
ATOM 2231 N N . THR A 1 268 ? 13.984 11.234 12.523 1 97.94 268 THR A N 1
ATOM 2232 C CA . THR A 1 268 ? 14.328 9.977 13.172 1 97.94 268 THR A CA 1
ATOM 2233 C C . THR A 1 268 ? 13.195 8.969 13.031 1 97.94 268 THR A C 1
ATOM 2235 O O . THR A 1 268 ? 12.078 9.328 12.656 1 97.94 268 THR A O 1
ATOM 2238 N N . LEU A 1 269 ? 13.523 7.723 13.273 1 97.12 269 LEU A N 1
ATOM 2239 C CA . LEU A 1 269 ? 12.539 6.652 13.164 1 97.12 269 LEU A CA 1
ATOM 2240 C C . LEU A 1 269 ? 11.523 6.734 14.297 1 97.12 269 LEU A C 1
ATOM 2242 O O . LEU A 1 269 ? 11.883 6.961 15.453 1 97.12 269 LEU A O 1
ATOM 2246 N N . ARG A 1 270 ? 10.242 6.578 13.93 1 96.56 270 ARG A N 1
ATOM 2247 C CA . ARG A 1 270 ? 9.164 6.469 14.898 1 96.56 270 ARG A CA 1
ATOM 2248 C C . ARG A 1 270 ? 8.562 5.066 14.898 1 96.56 270 ARG A C 1
ATOM 2250 O O . ARG A 1 270 ? 7.617 4.789 14.156 1 96.56 270 ARG A O 1
ATOM 2257 N N . PRO A 1 271 ? 8.977 4.188 15.797 1 91.12 271 PRO A N 1
ATOM 2258 C CA . PRO A 1 271 ? 8.602 2.773 15.742 1 91.12 271 PRO A CA 1
ATOM 2259 C C . PRO A 1 271 ? 7.156 2.527 16.156 1 91.12 271 PRO A C 1
ATOM 2261 O O . PRO A 1 271 ? 6.559 1.522 15.766 1 91.12 271 PRO A O 1
ATOM 2264 N N . ARG A 1 272 ? 6.59 3.396 16.906 1 89.69 272 ARG A N 1
ATOM 2265 C CA . ARG A 1 272 ? 5.254 3.213 17.453 1 89.69 272 ARG A CA 1
ATOM 2266 C C . ARG A 1 272 ? 4.238 2.924 16.359 1 89.69 272 ARG A C 1
ATOM 2268 O O . ARG A 1 272 ? 3.391 2.039 16.5 1 89.69 272 ARG A O 1
ATOM 2275 N N . ALA A 1 273 ? 4.312 3.709 15.305 1 85.94 273 ALA A N 1
ATOM 2276 C CA . ALA A 1 273 ? 3.342 3.533 14.227 1 85.94 273 ALA A CA 1
ATOM 2277 C C . ALA A 1 273 ? 3.443 2.137 13.625 1 85.94 273 ALA A C 1
ATOM 2279 O O . ALA A 1 273 ? 2.428 1.515 13.305 1 85.94 273 ALA A O 1
ATOM 2280 N N . LEU A 1 274 ? 4.652 1.636 13.523 1 88.88 274 LEU A N 1
ATOM 2281 C CA . LEU A 1 274 ? 4.879 0.301 12.984 1 88.88 274 LEU A CA 1
ATOM 2282 C C . LEU A 1 274 ? 4.277 -0.765 13.891 1 88.88 274 LEU A C 1
ATOM 2284 O O . LEU A 1 274 ? 3.609 -1.686 13.414 1 88.88 274 LEU A O 1
ATOM 2288 N N . GLU A 1 275 ? 4.434 -0.562 15.094 1 91 275 GLU A N 1
ATOM 2289 C CA . GLU A 1 275 ? 4.012 -1.542 16.094 1 91 275 GLU A CA 1
ATOM 2290 C C . GLU A 1 275 ? 2.488 -1.61 16.188 1 91 275 GLU A C 1
ATOM 2292 O O . GLU A 1 275 ? 1.934 -2.617 16.625 1 91 275 GLU A O 1
ATOM 2297 N N . GLN A 1 276 ? 1.863 -0.593 15.773 1 90.88 276 GLN A N 1
ATOM 2298 C CA . GLN A 1 276 ? 0.415 -0.516 15.93 1 90.88 276 GLN A CA 1
ATOM 2299 C C . GLN A 1 276 ? -0.303 -1.033 14.688 1 90.88 276 GLN A C 1
ATOM 2301 O O . GLN A 1 276 ? -1.527 -1.176 14.688 1 90.88 276 GLN A O 1
ATOM 2306 N N . ILE A 1 277 ? 0.378 -1.369 13.68 1 90.12 277 ILE A N 1
ATOM 2307 C CA . ILE A 1 277 ? -0.233 -1.793 12.422 1 90.12 277 ILE A CA 1
ATOM 2308 C C . ILE A 1 277 ? -1.076 -3.045 12.656 1 90.12 277 ILE A C 1
ATOM 2310 O O . ILE A 1 277 ? -2.279 -3.051 12.383 1 90.12 277 ILE A O 1
ATOM 2314 N N . LEU A 1 278 ? -0.424 -4.059 13.203 1 89.5 278 LEU A N 1
ATOM 2315 C CA . LEU A 1 278 ? -1.103 -5.344 13.352 1 89.5 278 LEU A CA 1
ATOM 2316 C C . LEU A 1 278 ? -2.281 -5.223 14.312 1 89.5 278 LEU A C 1
ATOM 2318 O O . LEU A 1 278 ? -3.402 -5.617 13.977 1 89.5 278 LEU A O 1
ATOM 2322 N N . PRO A 1 279 ? -2.09 -4.621 15.438 1 92.5 279 PRO A N 1
ATOM 2323 C CA . PRO A 1 279 ? -3.227 -4.445 16.344 1 92.5 279 PRO A CA 1
ATOM 2324 C C . PRO A 1 279 ? -4.383 -3.688 15.703 1 92.5 279 PRO A C 1
ATOM 2326 O O . PRO A 1 279 ? -5.551 -4.039 15.914 1 92.5 279 PRO A O 1
ATOM 2329 N N . ASN A 1 280 ? -4.137 -2.711 14.945 1 92.12 280 ASN A N 1
ATOM 2330 C CA . ASN A 1 280 ? -5.184 -1.912 14.32 1 92.12 280 ASN A CA 1
ATOM 2331 C C . ASN A 1 280 ? -5.926 -2.701 13.242 1 92.12 280 ASN A C 1
ATOM 2333 O O . ASN A 1 280 ? -7.148 -2.607 13.133 1 92.12 280 ASN A O 1
ATOM 2337 N N . VAL A 1 281 ? -5.18 -3.453 12.516 1 92.62 281 VAL A N 1
ATOM 2338 C CA . VAL A 1 281 ? -5.805 -4.289 11.492 1 92.62 281 VAL A CA 1
ATOM 2339 C C . VAL A 1 281 ? -6.676 -5.352 12.156 1 92.62 281 VAL A C 1
ATOM 2341 O O . VAL A 1 281 ? -7.82 -5.562 11.75 1 92.62 281 VAL A O 1
ATOM 2344 N N . LEU A 1 282 ? -6.145 -5.953 13.18 1 92.81 282 LEU A N 1
ATOM 2345 C CA . LEU A 1 282 ? -6.879 -7.004 13.875 1 92.81 282 LEU A CA 1
ATOM 2346 C C . LEU A 1 282 ? -8.141 -6.445 14.516 1 92.81 282 LEU A C 1
ATOM 2348 O O . LEU A 1 282 ? -9.195 -7.09 14.492 1 92.81 282 LEU A O 1
ATOM 2352 N N . LYS A 1 283 ? -8.023 -5.309 15.07 1 93.06 283 LYS A N 1
ATOM 2353 C CA . LYS A 1 283 ? -9.188 -4.652 15.656 1 93.06 283 LYS A CA 1
ATOM 2354 C C . LYS A 1 283 ? -10.266 -4.41 14.609 1 93.06 283 LYS A C 1
ATOM 2356 O O . LYS A 1 283 ? -11.453 -4.633 14.867 1 93.06 283 LYS A O 1
ATOM 2361 N N . TYR A 1 284 ? -9.867 -4.035 13.523 1 93.62 284 TYR A N 1
ATOM 2362 C CA . TYR A 1 284 ? -10.812 -3.805 12.438 1 93.62 284 TYR A CA 1
ATOM 2363 C C . TYR A 1 284 ? -11.461 -5.113 11.992 1 93.62 284 TYR A C 1
ATOM 2365 O O . TYR A 1 284 ? -12.664 -5.16 11.742 1 93.62 284 TYR A O 1
ATOM 2373 N N . LEU A 1 285 ? -10.641 -6.117 11.914 1 92.88 285 LEU A N 1
ATOM 2374 C CA . LEU A 1 285 ? -11.148 -7.395 11.43 1 92.88 285 LEU A CA 1
ATOM 2375 C C . LEU A 1 285 ? -12.133 -8 12.422 1 92.88 285 LEU A C 1
ATOM 2377 O O . LEU A 1 285 ? -13.023 -8.758 12.039 1 92.88 285 LEU A O 1
ATOM 2381 N N . GLU A 1 286 ? -11.977 -7.723 13.68 1 88.5 286 GLU A N 1
ATOM 2382 C CA . GLU A 1 286 ? -12.781 -8.336 14.734 1 88.5 286 GLU A CA 1
ATOM 2383 C C . GLU A 1 286 ? -14.086 -7.582 14.945 1 88.5 286 GLU A C 1
ATOM 2385 O O . GLU A 1 286 ? -14.938 -8.008 15.727 1 88.5 286 GLU A O 1
ATOM 2390 N N . GLN A 1 287 ? -14.297 -6.477 14.344 1 76.94 287 GLN A N 1
ATOM 2391 C CA . GLN A 1 287 ? -15.539 -5.723 14.492 1 76.94 287 GLN A CA 1
ATOM 2392 C C . GLN A 1 287 ? -16.688 -6.426 13.781 1 76.94 287 GLN A C 1
ATOM 2394 O O . GLN A 1 287 ? -16.484 -7.121 12.781 1 76.94 287 GLN A O 1
ATOM 2399 N N . MET B 1 1 ? 9.203 -26.156 -18.078 1 92.06 1 MET B N 1
ATOM 2400 C CA . MET B 1 1 ? 7.746 -26.156 -18.172 1 92.06 1 MET B CA 1
ATOM 2401 C C . MET B 1 1 ? 7.172 -24.859 -17.609 1 92.06 1 MET B C 1
ATOM 2403 O O . MET B 1 1 ? 6.359 -24.203 -18.25 1 92.06 1 MET B O 1
ATOM 2407 N N . ALA B 1 2 ? 7.633 -24.422 -16.469 1 93.19 2 ALA B N 1
ATOM 2408 C CA . ALA B 1 2 ? 7.059 -23.234 -15.836 1 93.19 2 ALA B CA 1
ATOM 2409 C C . ALA B 1 2 ? 7.34 -21.984 -16.656 1 93.19 2 ALA B C 1
ATOM 2411 O O . ALA B 1 2 ? 6.48 -21.109 -16.781 1 93.19 2 ALA B O 1
ATOM 2412 N N . SER B 1 3 ? 8.586 -21.844 -17.172 1 96.38 3 SER B N 1
ATOM 2413 C CA . SER B 1 3 ? 8.914 -20.672 -17.969 1 96.38 3 SER B CA 1
ATOM 2414 C C . SER B 1 3 ? 8.078 -20.625 -19.234 1 96.38 3 SER B C 1
ATOM 2416 O O . SER B 1 3 ? 7.562 -19.562 -19.609 1 96.38 3 SER B O 1
ATOM 2418 N N . LEU B 1 4 ? 7.949 -21.766 -19.844 1 97 4 LEU B N 1
ATOM 2419 C CA . LEU B 1 4 ? 7.141 -21.828 -21.047 1 97 4 LEU B CA 1
ATOM 2420 C C . LEU B 1 4 ? 5.672 -21.562 -20.75 1 97 4 LEU B C 1
ATOM 2422 O O . LEU B 1 4 ? 5.008 -20.828 -21.469 1 97 4 LEU B O 1
ATOM 2426 N N . HIS B 1 5 ? 5.199 -22.172 -19.719 1 97.06 5 HIS B N 1
ATOM 2427 C CA . HIS B 1 5 ? 3.836 -21.922 -19.266 1 97.06 5 HIS B CA 1
ATOM 2428 C C . HIS B 1 5 ? 3.59 -20.422 -19.078 1 97.06 5 HIS B C 1
ATOM 2430 O O . HIS B 1 5 ? 2.566 -19.891 -19.516 1 97.06 5 HIS B O 1
ATOM 2436 N N . THR B 1 6 ? 4.492 -19.781 -18.422 1 97.31 6 THR B N 1
ATOM 2437 C CA . THR B 1 6 ? 4.391 -18.359 -18.141 1 97.31 6 THR B CA 1
ATOM 2438 C C . THR B 1 6 ? 4.324 -17.547 -19.438 1 97.31 6 THR B C 1
ATOM 2440 O O . THR B 1 6 ? 3.539 -16.609 -19.547 1 97.31 6 THR B O 1
ATOM 2443 N N . TYR B 1 7 ? 5.121 -17.938 -20.375 1 97.81 7 TYR B N 1
ATOM 2444 C CA . TYR B 1 7 ? 5.172 -17.219 -21.641 1 97.81 7 TYR B CA 1
ATOM 2445 C C . TYR B 1 7 ? 3.857 -17.359 -22.406 1 97.81 7 TYR B C 1
ATOM 2447 O O . TYR B 1 7 ? 3.346 -16.375 -22.953 1 97.81 7 TYR B O 1
ATOM 2455 N N . ILE B 1 8 ? 3.279 -18.516 -22.406 1 96.94 8 ILE B N 1
ATOM 2456 C CA . ILE B 1 8 ? 2.117 -18.734 -23.266 1 96.94 8 ILE B CA 1
ATOM 2457 C C . ILE B 1 8 ? 0.852 -18.266 -22.547 1 96.94 8 ILE B C 1
ATOM 2459 O O . ILE B 1 8 ? -0.198 -18.094 -23.172 1 96.94 8 ILE B O 1
ATOM 2463 N N . CYS B 1 9 ? 0.915 -18.188 -21.219 1 96.25 9 CYS B N 1
ATOM 2464 C CA . CYS B 1 9 ? -0.215 -17.656 -20.453 1 96.25 9 CYS B CA 1
ATOM 2465 C C . CYS B 1 9 ? -0.219 -16.141 -20.469 1 96.25 9 CYS B C 1
ATOM 2467 O O . CYS B 1 9 ? 0.055 -15.5 -19.453 1 96.25 9 CYS B O 1
ATOM 2469 N N . ARG B 1 10 ? -0.759 -15.508 -21.438 1 94.62 10 ARG B N 1
ATOM 2470 C CA . ARG B 1 10 ? -0.631 -14.078 -21.719 1 94.62 10 ARG B CA 1
ATOM 2471 C C . ARG B 1 10 ? -1.456 -13.258 -20.734 1 94.62 10 ARG B C 1
ATOM 2473 O O . ARG B 1 10 ? -1.071 -12.148 -20.375 1 94.62 10 ARG B O 1
ATOM 2480 N N . LYS B 1 11 ? -2.488 -13.836 -20.297 1 91.69 11 LYS B N 1
ATOM 2481 C CA . LYS B 1 11 ? -3.371 -13.125 -19.359 1 91.69 11 LYS B CA 1
ATOM 2482 C C . LYS B 1 11 ? -2.668 -12.844 -18.047 1 91.69 11 LYS B C 1
ATOM 2484 O O . LYS B 1 11 ? -3.092 -11.969 -17.281 1 91.69 11 LYS B O 1
ATOM 2489 N N . SER B 1 12 ? -1.52 -13.57 -17.781 1 93.62 12 SER B N 1
ATOM 2490 C CA . SER B 1 12 ? -0.853 -13.461 -16.484 1 93.62 12 SER B CA 1
ATOM 2491 C C . SER B 1 12 ? 0.385 -12.57 -16.578 1 93.62 12 SER B C 1
ATOM 2493 O O . SER B 1 12 ? 1.052 -12.32 -15.57 1 93.62 12 SER B O 1
ATOM 2495 N N . HIS B 1 13 ? 0.698 -12.008 -17.703 1 94.81 13 HIS B N 1
ATOM 2496 C CA . HIS B 1 13 ? 1.944 -11.281 -17.922 1 94.81 13 HIS B CA 1
ATOM 2497 C C . HIS B 1 13 ? 2.029 -10.062 -17 1 94.81 13 HIS B C 1
ATOM 2499 O O . HIS B 1 13 ? 3.121 -9.656 -16.609 1 94.81 13 HIS B O 1
ATOM 2505 N N . LYS B 1 14 ? 0.895 -9.531 -16.625 1 91.81 14 LYS B N 1
ATOM 2506 C CA . LYS B 1 14 ? 0.895 -8.328 -15.797 1 91.81 14 LYS B CA 1
ATOM 2507 C C . LYS B 1 14 ? 0.762 -8.672 -14.32 1 91.81 14 LYS B C 1
ATOM 2509 O O . LYS B 1 14 ? 0.722 -7.777 -13.469 1 91.81 14 LYS B O 1
ATOM 2514 N N . LYS B 1 15 ? 0.749 -9.938 -14.008 1 94.19 15 LYS B N 1
ATOM 2515 C CA . LYS B 1 15 ? 0.457 -10.359 -12.641 1 94.19 15 LYS B CA 1
ATOM 2516 C C . LYS B 1 15 ? 1.651 -11.078 -12.016 1 94.19 15 LYS B C 1
ATOM 2518 O O . LYS B 1 15 ? 1.602 -11.484 -10.852 1 94.19 15 LYS B O 1
ATOM 2523 N N . ILE B 1 16 ? 2.654 -11.219 -12.812 1 95.62 16 ILE B N 1
ATOM 2524 C CA . ILE B 1 16 ? 3.785 -12 -12.32 1 95.62 16 ILE B CA 1
ATOM 2525 C C . ILE B 1 16 ? 4.887 -11.062 -11.828 1 95.62 16 ILE B C 1
ATOM 2527 O O . ILE B 1 16 ? 4.852 -9.859 -12.094 1 95.62 16 ILE B O 1
ATOM 2531 N N . ASP B 1 17 ? 5.863 -11.594 -11.156 1 94.5 17 ASP B N 1
ATOM 2532 C CA . ASP B 1 17 ? 6.887 -10.797 -10.477 1 94.5 17 ASP B CA 1
ATOM 2533 C C . ASP B 1 17 ? 8.016 -10.43 -11.438 1 94.5 17 ASP B C 1
ATOM 2535 O O . ASP B 1 17 ? 8.867 -9.602 -11.117 1 94.5 17 ASP B O 1
ATOM 2539 N N . LEU B 1 18 ? 8.031 -11.039 -12.617 1 93.56 18 LEU B N 1
ATOM 2540 C CA . LEU B 1 18 ? 9.047 -10.672 -13.602 1 93.56 18 LEU B CA 1
ATOM 2541 C C . LEU B 1 18 ? 8.836 -9.25 -14.102 1 93.56 18 LEU B C 1
ATOM 2543 O O . LEU B 1 18 ? 7.785 -8.648 -13.844 1 93.56 18 LEU B O 1
ATOM 2547 N N . SER B 1 19 ? 9.852 -8.766 -14.789 1 90.75 19 SER B N 1
ATOM 2548 C CA . SER B 1 19 ? 9.727 -7.43 -15.359 1 90.75 19 SER B CA 1
ATOM 2549 C C . SER B 1 19 ? 8.539 -7.34 -16.312 1 90.75 19 SER B C 1
ATOM 2551 O O . SER B 1 19 ? 8.25 -8.289 -17.047 1 90.75 19 SER B O 1
ATOM 2553 N N . PRO B 1 20 ? 7.938 -6.219 -16.297 1 90.69 20 PRO B N 1
ATOM 2554 C CA . PRO B 1 20 ? 6.801 -6.051 -17.203 1 90.69 20 PRO B CA 1
ATOM 2555 C C . PRO B 1 20 ? 7.176 -6.258 -18.672 1 90.69 20 PRO B C 1
ATOM 2557 O O . PRO B 1 20 ? 6.32 -6.605 -19.484 1 90.69 20 PRO B O 1
ATOM 2560 N N . SER B 1 21 ? 8.414 -6.098 -18.922 1 94.88 21 SER B N 1
ATOM 2561 C CA . SER B 1 21 ? 8.859 -6.223 -20.312 1 94.88 21 SER B CA 1
ATOM 2562 C C . SER B 1 21 ? 9.398 -7.621 -20.594 1 94.88 21 SER B C 1
ATOM 2564 O O . SER B 1 21 ? 9.898 -7.895 -21.688 1 94.88 21 SER B O 1
ATOM 2566 N N . TRP B 1 22 ? 9.328 -8.5 -19.672 1 95.75 22 TRP B N 1
ATOM 2567 C CA . TRP B 1 22 ? 9.953 -9.812 -19.797 1 95.75 22 TRP B CA 1
ATOM 2568 C C . TRP B 1 22 ? 9.422 -10.547 -21.031 1 95.75 22 TRP B C 1
ATOM 2570 O O . TRP B 1 22 ? 10.195 -11.117 -21.797 1 95.75 22 TRP B O 1
ATOM 2580 N N . ALA B 1 23 ? 8.133 -10.602 -21.219 1 96.75 23 ALA B N 1
ATOM 2581 C CA . ALA B 1 23 ? 7.539 -11.336 -22.328 1 96.75 23 ALA B CA 1
ATOM 2582 C C . ALA B 1 23 ? 7.996 -10.758 -23.672 1 96.75 23 ALA B C 1
ATOM 2584 O O . ALA B 1 23 ? 8.359 -11.508 -24.578 1 96.75 23 ALA B O 1
ATOM 2585 N N . GLN B 1 24 ? 7.961 -9.469 -23.719 1 96.75 24 GLN B N 1
ATOM 2586 C CA . GLN B 1 24 ? 8.398 -8.797 -24.938 1 96.75 24 GLN B CA 1
ATOM 2587 C C . GLN B 1 24 ? 9.883 -9.023 -25.188 1 96.75 24 GLN B C 1
ATOM 2589 O O . GLN B 1 24 ? 10.289 -9.32 -26.328 1 96.75 24 GLN B O 1
ATOM 2594 N N . GLU B 1 25 ? 10.672 -8.867 -24.156 1 96.81 25 GLU B N 1
ATOM 2595 C CA . GLU B 1 25 ? 12.109 -9.086 -24.266 1 96.81 25 GLU B CA 1
ATOM 2596 C C . GLU B 1 25 ? 12.414 -10.531 -24.688 1 96.81 25 GLU B C 1
ATOM 2598 O O . GLU B 1 25 ? 13.336 -10.773 -25.453 1 96.81 25 GLU B O 1
ATOM 2603 N N . THR B 1 26 ? 11.672 -11.445 -24.156 1 97.38 26 THR B N 1
ATOM 2604 C CA . THR B 1 26 ? 11.82 -12.852 -24.5 1 97.38 26 THR B CA 1
ATOM 2605 C C . THR B 1 26 ? 11.469 -13.078 -25.969 1 97.38 26 THR B C 1
ATOM 2607 O O . THR B 1 26 ? 12.219 -13.742 -26.703 1 97.38 26 THR B O 1
ATOM 2610 N N . GLU B 1 27 ? 10.398 -12.586 -26.406 1 97.38 27 GLU B N 1
ATOM 2611 C CA . GLU B 1 27 ? 9.953 -12.734 -27.781 1 97.38 27 GLU B CA 1
ATOM 2612 C C . GLU B 1 27 ? 11.016 -12.25 -28.766 1 97.38 27 GLU B C 1
ATOM 2614 O O . GLU B 1 27 ? 11.227 -12.859 -29.812 1 97.38 27 GLU B O 1
ATOM 2619 N N . GLU B 1 28 ? 11.664 -11.18 -28.422 1 97 28 GLU B N 1
ATOM 2620 C CA . GLU B 1 28 ? 12.672 -10.57 -29.297 1 97 28 GLU B CA 1
ATOM 2621 C C . GLU B 1 28 ? 13.883 -11.484 -29.469 1 97 28 GLU B C 1
ATOM 2623 O O . GLU B 1 28 ? 14.617 -11.367 -30.453 1 97 28 GLU B O 1
ATOM 2628 N N . LYS B 1 29 ? 14.102 -12.352 -28.562 1 96.44 29 LYS B N 1
ATOM 2629 C CA . LYS B 1 29 ? 15.258 -13.242 -28.609 1 96.44 29 LYS B CA 1
ATOM 2630 C C . LYS B 1 29 ? 14.914 -14.555 -29.297 1 96.44 29 LYS B C 1
ATOM 2632 O O . LYS B 1 29 ? 15.805 -15.336 -29.641 1 96.44 29 LYS B O 1
ATOM 2637 N N . LEU B 1 30 ? 13.695 -14.812 -29.562 1 98.06 30 LEU B N 1
ATOM 2638 C CA . LEU B 1 30 ? 13.25 -16.078 -30.141 1 98.06 30 LEU B CA 1
ATOM 2639 C C . LEU B 1 30 ? 13.211 -15.977 -31.672 1 98.06 30 LEU B C 1
ATOM 2641 O O . LEU B 1 30 ? 13.047 -14.891 -32.219 1 98.06 30 LEU B O 1
ATOM 2645 N N . SER B 1 31 ? 13.398 -17.141 -32.344 1 98.25 31 SER B N 1
ATOM 2646 C CA . SER B 1 31 ? 13.234 -17.203 -33.781 1 98.25 31 SER B CA 1
ATOM 2647 C C . SER B 1 31 ? 11.789 -16.906 -34.188 1 98.25 31 SER B C 1
ATOM 2649 O O . SER B 1 31 ? 10.859 -17.188 -33.438 1 98.25 31 SER B O 1
ATOM 2651 N N . SER B 1 32 ? 11.578 -16.391 -35.406 1 97.62 32 SER B N 1
ATOM 2652 C CA . SER B 1 32 ? 10.25 -16.047 -35.906 1 97.62 32 SER B CA 1
ATOM 2653 C C . SER B 1 32 ? 9.367 -17.297 -36 1 97.62 32 SER B C 1
ATOM 2655 O O . SER B 1 32 ? 8.156 -17.219 -35.75 1 97.62 32 SER B O 1
ATOM 2657 N N . GLU B 1 33 ? 9.977 -18.359 -36.281 1 97.69 33 GLU B N 1
ATOM 2658 C CA . GLU B 1 33 ? 9.234 -19.609 -36.406 1 97.69 33 GLU B CA 1
ATOM 2659 C C . GLU B 1 33 ? 8.672 -20.047 -35.062 1 97.69 33 GLU B C 1
ATOM 2661 O O . GLU B 1 33 ? 7.508 -20.422 -34.969 1 97.69 33 GLU B O 1
ATOM 2666 N N . LEU B 1 34 ? 9.469 -19.984 -34.062 1 98.19 34 LEU B N 1
ATOM 2667 C CA . LEU B 1 34 ? 9.016 -20.375 -32.719 1 98.19 34 LEU B CA 1
ATOM 2668 C C . LEU B 1 34 ? 7.949 -19.406 -32.219 1 98.19 34 LEU B C 1
ATOM 2670 O O . LEU B 1 34 ? 6.949 -19.844 -31.641 1 98.19 34 LEU B O 1
ATOM 2674 N N . VAL B 1 35 ? 8.156 -18.078 -32.438 1 98.06 35 VAL B N 1
ATOM 2675 C CA . VAL B 1 35 ? 7.188 -17.078 -32.031 1 98.06 35 VAL B CA 1
ATOM 2676 C C . VAL B 1 35 ? 5.824 -17.375 -32.656 1 98.06 35 VAL B C 1
ATOM 2678 O O . VAL B 1 35 ? 4.793 -17.297 -31.969 1 98.06 35 VAL B O 1
ATOM 2681 N N . ASP B 1 36 ? 5.828 -17.766 -33.844 1 97.5 36 ASP B N 1
ATOM 2682 C CA . ASP B 1 36 ? 4.59 -18.047 -34.594 1 97.5 36 ASP B CA 1
ATOM 2683 C C . ASP B 1 36 ? 3.859 -19.234 -33.969 1 97.5 36 ASP B C 1
ATOM 2685 O O . ASP B 1 36 ? 2.635 -19.219 -33.844 1 97.5 36 ASP B O 1
ATOM 2689 N N . VAL B 1 37 ? 4.59 -20.219 -33.625 1 97.38 37 VAL B N 1
ATOM 2690 C CA . VAL B 1 37 ? 3.998 -21.422 -33.062 1 97.38 37 VAL B CA 1
ATOM 2691 C C . VAL B 1 37 ? 3.451 -21.094 -31.672 1 97.38 37 VAL B C 1
ATOM 2693 O O . VAL B 1 37 ? 2.35 -21.531 -31.312 1 97.38 37 VAL B O 1
ATOM 2696 N N . LEU B 1 38 ? 4.211 -20.328 -30.891 1 97.56 38 LEU B N 1
ATOM 2697 C CA . LEU B 1 38 ? 3.832 -20.031 -29.516 1 97.56 38 LEU B CA 1
ATOM 2698 C C . LEU B 1 38 ? 2.611 -19.109 -29.469 1 97.56 38 LEU B C 1
ATOM 2700 O O . LEU B 1 38 ? 1.807 -19.188 -28.547 1 97.56 38 LEU B O 1
ATOM 2704 N N . LYS B 1 39 ? 2.465 -18.266 -30.438 1 95.56 39 LYS B N 1
ATOM 2705 C CA . LYS B 1 39 ? 1.342 -17.344 -30.5 1 95.56 39 LYS B CA 1
ATOM 2706 C C . LYS B 1 39 ? 0.012 -18.094 -30.547 1 95.56 39 LYS B C 1
ATOM 2708 O O . LYS B 1 39 ? -1.005 -17.578 -30.062 1 95.56 39 LYS B O 1
ATOM 2713 N N . ASP B 1 40 ? 0.038 -19.266 -31.047 1 93.5 40 ASP B N 1
ATOM 2714 C CA . ASP B 1 40 ? -1.185 -20.047 -31.219 1 93.5 40 ASP B CA 1
ATOM 2715 C C . ASP B 1 40 ? -1.391 -21 -30.047 1 93.5 40 ASP B C 1
ATOM 2717 O O . ASP B 1 40 ? -2.402 -21.703 -29.984 1 93.5 40 ASP B O 1
ATOM 2721 N N . MET B 1 41 ? -0.457 -21.047 -29.172 1 94.75 41 MET B N 1
ATOM 2722 C CA . MET B 1 41 ? -0.564 -21.953 -28.031 1 94.75 41 MET B CA 1
ATOM 2723 C C . MET B 1 41 ? -1.306 -21.281 -26.875 1 94.75 41 MET B C 1
ATOM 2725 O O . MET B 1 41 ? -1.203 -20.078 -26.688 1 94.75 41 MET B O 1
ATOM 2729 N N . LYS B 1 42 ? -2.096 -22.156 -26.141 1 93.12 42 LYS B N 1
ATOM 2730 C CA . LYS B 1 42 ? -2.832 -21.719 -24.953 1 93.12 42 LYS B CA 1
ATOM 2731 C C . LYS B 1 42 ? -2.711 -22.75 -23.828 1 93.12 42 LYS B C 1
ATOM 2733 O O . LYS B 1 42 ? -2.281 -23.875 -24.047 1 93.12 42 LYS B O 1
ATOM 2738 N N . VAL B 1 43 ? -2.975 -22.25 -22.688 1 92.38 43 VAL B N 1
ATOM 2739 C CA . VAL B 1 43 ? -3.049 -23.156 -21.547 1 92.38 43 VAL B CA 1
ATOM 2740 C C . VAL B 1 43 ? -4.383 -23.906 -21.562 1 92.38 43 VAL B C 1
ATOM 2742 O O . VAL B 1 43 ? -5.332 -23.516 -20.891 1 92.38 43 VAL B O 1
ATOM 2745 N N . ASP B 1 44 ? -4.398 -24.953 -22.375 1 89.38 44 ASP B N 1
ATOM 2746 C CA . ASP B 1 44 ? -5.605 -25.75 -22.547 1 89.38 44 ASP B CA 1
ATOM 2747 C C . ASP B 1 44 ? -5.355 -27.219 -22.172 1 89.38 44 ASP B C 1
ATOM 2749 O O . ASP B 1 44 ? -4.398 -27.516 -21.453 1 89.38 44 ASP B O 1
ATOM 2753 N N . ASP B 1 45 ? -6.23 -28.094 -22.562 1 86.56 45 ASP B N 1
ATOM 2754 C CA . ASP B 1 45 ? -6.125 -29.5 -22.219 1 86.56 45 ASP B CA 1
ATOM 2755 C C . ASP B 1 45 ? -4.871 -30.125 -22.828 1 86.56 45 ASP B C 1
ATOM 2757 O O . ASP B 1 45 ? -4.234 -30.984 -22.203 1 86.56 45 ASP B O 1
ATOM 2761 N N . ASP B 1 46 ? -4.562 -29.688 -24.016 1 87.31 46 ASP B N 1
ATOM 2762 C CA . ASP B 1 46 ? -3.348 -30.188 -24.656 1 87.31 46 ASP B CA 1
ATOM 2763 C C . ASP B 1 46 ? -2.111 -29.844 -23.828 1 87.31 46 ASP B C 1
ATOM 2765 O O . ASP B 1 46 ? -1.205 -30.672 -23.688 1 87.31 46 ASP B O 1
ATOM 2769 N N . TRP B 1 47 ? -2.102 -28.688 -23.375 1 92.19 47 TRP B N 1
ATOM 2770 C CA . TRP B 1 47 ? -1 -28.266 -22.516 1 92.19 47 TRP B CA 1
ATOM 2771 C C . TRP B 1 47 ? -0.958 -29.094 -21.234 1 92.19 47 TRP B C 1
ATOM 2773 O O . TRP B 1 47 ? 0.118 -29.484 -20.766 1 92.19 47 TRP B O 1
ATOM 2783 N N . LYS B 1 48 ? -2.09 -29.422 -20.672 1 91.12 48 LYS B N 1
ATOM 2784 C CA . LYS B 1 48 ? -2.209 -30.203 -19.453 1 91.12 48 LYS B CA 1
ATOM 2785 C C . LYS B 1 48 ? -1.577 -31.578 -19.609 1 91.12 48 LYS B C 1
ATOM 2787 O O . LYS B 1 48 ? -0.967 -32.094 -18.688 1 91.12 48 LYS B O 1
ATOM 2792 N N . TRP B 1 49 ? -1.698 -32.094 -20.797 1 91.06 49 TRP B N 1
ATOM 2793 C CA . TRP B 1 49 ? -1.135 -33.406 -21.078 1 91.06 49 TRP B CA 1
ATOM 2794 C C . TRP B 1 49 ? 0.388 -33.375 -21 1 91.06 49 TRP B C 1
ATOM 2796 O O . TRP B 1 49 ? 1.019 -34.344 -20.578 1 91.06 49 TRP B O 1
ATOM 2806 N N . MET B 1 50 ? 0.922 -32.312 -21.469 1 90.88 50 MET B N 1
ATOM 2807 C CA . MET B 1 50 ? 2.377 -32.188 -21.406 1 90.88 50 MET B CA 1
ATOM 2808 C C . MET B 1 50 ? 2.857 -32.188 -19.969 1 90.88 50 MET B C 1
ATOM 2810 O O . MET B 1 50 ? 3.873 -32.812 -19.641 1 90.88 50 MET B O 1
ATOM 2814 N N . TYR B 1 51 ? 2.154 -31.547 -19.062 1 89.56 51 TYR B N 1
ATOM 2815 C CA . TYR B 1 51 ? 2.492 -31.578 -17.641 1 89.56 51 TYR B CA 1
ATOM 2816 C C . TYR B 1 51 ? 2.434 -33 -17.094 1 89.56 51 TYR B C 1
ATOM 2818 O O . TYR B 1 51 ? 3.311 -33.406 -16.344 1 89.56 51 TYR B O 1
ATOM 2826 N N . LEU B 1 52 ? 1.405 -33.656 -17.5 1 87.62 52 LEU B N 1
ATOM 2827 C CA . LEU B 1 52 ? 1.255 -35.031 -17.047 1 87.62 52 LEU B CA 1
ATOM 2828 C C . LEU B 1 52 ? 2.467 -35.875 -17.438 1 87.62 52 LEU B C 1
ATOM 2830 O O . LEU B 1 52 ? 3.018 -36.594 -16.609 1 87.62 52 LEU B O 1
ATOM 2834 N N . LEU B 1 53 ? 2.857 -35.75 -18.656 1 89.19 53 LEU B N 1
ATOM 2835 C CA . LEU B 1 53 ? 3.977 -36.531 -19.156 1 89.19 53 LEU B CA 1
ATOM 2836 C C . LEU B 1 53 ? 5.262 -36.188 -18.406 1 89.19 53 LEU B C 1
ATOM 2838 O O . LEU B 1 53 ? 6.066 -37.062 -18.109 1 89.19 53 LEU B O 1
ATOM 2842 N N . VAL B 1 54 ? 5.434 -34.938 -18.125 1 88.69 54 VAL B N 1
ATOM 2843 C CA . VAL B 1 54 ? 6.613 -34.5 -17.391 1 88.69 54 VAL B CA 1
ATOM 2844 C C . VAL B 1 54 ? 6.578 -35.094 -15.984 1 88.69 54 VAL B C 1
ATOM 2846 O O . VAL B 1 54 ? 7.598 -35.562 -15.469 1 88.69 54 VAL B O 1
ATOM 2849 N N . CYS B 1 55 ? 5.418 -35.156 -15.375 1 83.38 55 CYS B N 1
ATOM 2850 C CA . CYS B 1 55 ? 5.254 -35.656 -14.016 1 83.38 55 CYS B CA 1
ATOM 2851 C C . CYS B 1 55 ? 5.508 -37.188 -13.961 1 83.38 55 CYS B C 1
ATOM 2853 O O . CYS B 1 55 ? 5.957 -37.688 -12.938 1 83.38 55 CYS B O 1
ATOM 2855 N N . LEU B 1 56 ? 5.176 -37.812 -15.008 1 81.38 56 LEU B N 1
ATOM 2856 C CA . LEU B 1 56 ? 5.352 -39.281 -15.055 1 81.38 56 LEU B CA 1
ATOM 2857 C C . LEU B 1 56 ? 6.824 -39.625 -15.164 1 81.38 56 LEU B C 1
ATOM 2859 O O . LEU B 1 56 ? 7.215 -40.75 -14.844 1 81.38 56 LEU B O 1
ATOM 2863 N N . ARG B 1 57 ? 7.598 -38.656 -15.578 1 78.62 57 ARG B N 1
ATOM 2864 C CA . ARG B 1 57 ? 9.031 -38.906 -15.711 1 78.62 57 ARG B CA 1
ATOM 2865 C C . ARG B 1 57 ? 9.82 -38.188 -14.625 1 78.62 57 ARG B C 1
ATOM 2867 O O . ARG B 1 57 ? 10.656 -37.344 -14.922 1 78.62 57 ARG B O 1
ATOM 2874 N N . THR B 1 58 ? 9.469 -38.406 -13.398 1 64 58 THR B N 1
ATOM 2875 C CA . THR B 1 58 ? 10.047 -37.719 -12.25 1 64 58 THR B CA 1
ATOM 2876 C C . THR B 1 58 ? 11.555 -37.938 -12.188 1 64 58 THR B C 1
ATOM 2878 O O . THR B 1 58 ? 12.281 -37.125 -11.625 1 64 58 THR B O 1
ATOM 2881 N N . GLU B 1 59 ? 12.008 -38.875 -12.883 1 58.12 59 GLU B N 1
ATOM 2882 C CA . GLU B 1 59 ? 13.438 -39.156 -12.773 1 58.12 59 GLU B CA 1
ATOM 2883 C C . GLU B 1 59 ? 14.25 -38.281 -13.719 1 58.12 59 GLU B C 1
ATOM 2885 O O . GLU B 1 59 ? 15.477 -38.188 -13.594 1 58.12 59 GLU B O 1
ATOM 2890 N N . ALA B 1 60 ? 13.57 -37.656 -14.586 1 59.59 60 ALA B N 1
ATOM 2891 C CA . ALA B 1 60 ? 14.305 -36.906 -15.594 1 59.59 60 ALA B CA 1
ATOM 2892 C C . ALA B 1 60 ? 14.703 -35.531 -15.062 1 59.59 60 ALA B C 1
ATOM 2894 O O . ALA B 1 60 ? 13.844 -34.688 -14.812 1 59.59 60 ALA B O 1
ATOM 2895 N N . GLU B 1 61 ? 15.953 -35.312 -14.836 1 66.5 61 GLU B N 1
ATOM 2896 C CA . GLU B 1 61 ? 16.5 -34.125 -14.164 1 66.5 61 GLU B CA 1
ATOM 2897 C C . GLU B 1 61 ? 16.797 -33 -15.156 1 66.5 61 GLU B C 1
ATOM 2899 O O . GLU B 1 61 ? 16.766 -31.828 -14.797 1 66.5 61 GLU B O 1
ATOM 2904 N N . GLN B 1 62 ? 16.844 -33.469 -16.422 1 84.62 62 GLN B N 1
ATOM 2905 C CA . GLN B 1 62 ? 17.219 -32.438 -17.391 1 84.62 62 GLN B CA 1
ATOM 2906 C C . GLN B 1 62 ? 16.219 -32.375 -18.531 1 84.62 62 GLN B C 1
ATOM 2908 O O . GLN B 1 62 ? 15.648 -33.406 -18.922 1 84.62 62 GLN B O 1
ATOM 2913 N N . PRO B 1 63 ? 15.992 -31.203 -19.078 1 91.31 63 PRO B N 1
ATOM 2914 C CA . PRO B 1 63 ? 15.047 -31.062 -20.188 1 91.31 63 PRO B CA 1
ATOM 2915 C C . PRO B 1 63 ? 15.391 -31.938 -21.391 1 91.31 63 PRO B C 1
ATOM 2917 O O . PRO B 1 63 ? 14.5 -32.5 -22.016 1 91.31 63 PRO B O 1
ATOM 2920 N N . GLU B 1 64 ? 16.719 -32.094 -21.625 1 92.56 64 GLU B N 1
ATOM 2921 C CA . GLU B 1 64 ? 17.141 -32.906 -22.781 1 92.56 64 GLU B CA 1
ATOM 2922 C C . GLU B 1 64 ? 16.766 -34.375 -22.609 1 92.56 64 GLU B C 1
ATOM 2924 O O . GLU B 1 64 ? 16.391 -35.031 -23.578 1 92.56 64 GLU B O 1
ATOM 2929 N N . SER B 1 65 ? 16.953 -34.812 -21.422 1 91.31 65 SER B N 1
ATOM 2930 C CA . SER B 1 65 ? 16.609 -36.219 -21.141 1 91.31 65 SER B CA 1
ATOM 2931 C C . SER B 1 65 ? 15.125 -36.469 -21.375 1 91.31 65 SER B C 1
ATOM 2933 O O . SER B 1 65 ? 14.75 -37.5 -21.906 1 91.31 65 SER B O 1
ATOM 2935 N N . PHE B 1 66 ? 14.336 -35.594 -20.984 1 93.12 66 PHE B N 1
ATOM 2936 C CA . PHE B 1 66 ? 12.898 -35.719 -21.188 1 93.12 66 PHE B CA 1
ATOM 2937 C C . PHE B 1 66 ? 12.555 -35.656 -22.672 1 93.12 66 PHE B C 1
ATOM 2939 O O . PHE B 1 66 ? 11.758 -36.469 -23.172 1 93.12 66 PHE B O 1
ATOM 2946 N N . ILE B 1 67 ? 13.125 -34.688 -23.391 1 94.12 67 ILE B N 1
ATOM 2947 C CA . ILE B 1 67 ? 12.844 -34.5 -24.812 1 94.12 67 ILE B CA 1
ATOM 2948 C C . ILE B 1 67 ? 13.227 -35.75 -25.578 1 94.12 67 ILE B C 1
ATOM 2950 O O . ILE B 1 67 ? 12.492 -36.188 -26.469 1 94.12 67 ILE B O 1
ATOM 2954 N N . ASP B 1 68 ? 14.344 -36.344 -25.219 1 93.19 68 ASP B N 1
ATOM 2955 C CA . ASP B 1 68 ? 14.789 -37.594 -25.859 1 93.19 68 ASP B CA 1
ATOM 2956 C C . ASP B 1 68 ? 13.812 -38.719 -25.594 1 93.19 68 ASP B C 1
ATOM 2958 O O . ASP B 1 68 ? 13.477 -39.5 -26.5 1 93.19 68 ASP B O 1
ATOM 2962 N N . TRP B 1 69 ? 13.438 -38.812 -24.422 1 92.31 69 TRP B N 1
ATOM 2963 C CA . TRP B 1 69 ? 12.453 -39.844 -24.047 1 92.31 69 TRP B CA 1
ATOM 2964 C C . TRP B 1 69 ? 11.156 -39.625 -24.812 1 92.31 69 TRP B C 1
ATOM 2966 O O . TRP B 1 69 ? 10.602 -40.594 -25.375 1 92.31 69 TRP B O 1
ATOM 2976 N N . PHE B 1 70 ? 10.664 -38.438 -24.844 1 92.94 70 PHE B N 1
ATOM 2977 C CA . PHE B 1 70 ? 9.414 -38.094 -25.5 1 92.94 70 PHE B CA 1
ATOM 2978 C C . PHE B 1 70 ? 9.492 -38.375 -26.984 1 92.94 70 PHE B C 1
ATOM 2980 O O . PHE B 1 70 ? 8.523 -38.844 -27.594 1 92.94 70 PHE B O 1
ATOM 2987 N N . ARG B 1 71 ? 10.633 -38.156 -27.547 1 93.38 71 ARG B N 1
ATOM 2988 C CA . ARG B 1 71 ? 10.875 -38.406 -28.953 1 93.38 71 ARG B CA 1
ATOM 2989 C C . ARG B 1 71 ? 10.781 -39.875 -29.281 1 93.38 71 ARG B C 1
ATOM 2991 O O . ARG B 1 71 ? 10.32 -40.281 -30.344 1 93.38 71 ARG B O 1
ATOM 2998 N N . GLN B 1 72 ? 11.109 -40.688 -28.359 1 92.31 72 GLN B N 1
ATOM 2999 C CA . GLN B 1 72 ? 11.18 -42.125 -28.578 1 92.31 72 GLN B CA 1
ATOM 3000 C C . GLN B 1 72 ? 9.844 -42.781 -28.266 1 92.31 72 GLN B C 1
ATOM 3002 O O . GLN B 1 72 ? 9.625 -43.938 -28.609 1 92.31 72 GLN B O 1
ATOM 3007 N N . LEU B 1 73 ? 9.055 -42.156 -27.594 1 90.25 73 LEU B N 1
ATOM 3008 C CA . LEU B 1 73 ? 7.766 -42.688 -27.203 1 90.25 73 LEU B CA 1
ATOM 3009 C C . LEU B 1 73 ? 6.895 -42.969 -28.422 1 90.25 73 LEU B C 1
ATOM 3011 O O . LEU B 1 73 ? 6.602 -42.062 -29.203 1 90.25 73 LEU B O 1
ATOM 3015 N N . ALA B 1 74 ? 6.465 -44.219 -28.594 1 92.56 74 ALA B N 1
ATOM 3016 C CA . ALA B 1 74 ? 5.59 -44.594 -29.703 1 92.56 74 ALA B CA 1
ATOM 3017 C C . ALA B 1 74 ? 4.191 -44.031 -29.531 1 92.56 74 ALA B C 1
ATOM 3019 O O . ALA B 1 74 ? 3.754 -43.781 -28.391 1 92.56 74 ALA B O 1
ATOM 3020 N N . GLU B 1 75 ? 3.549 -43.781 -30.594 1 91.62 75 GLU B N 1
ATOM 3021 C CA . GLU B 1 75 ? 2.19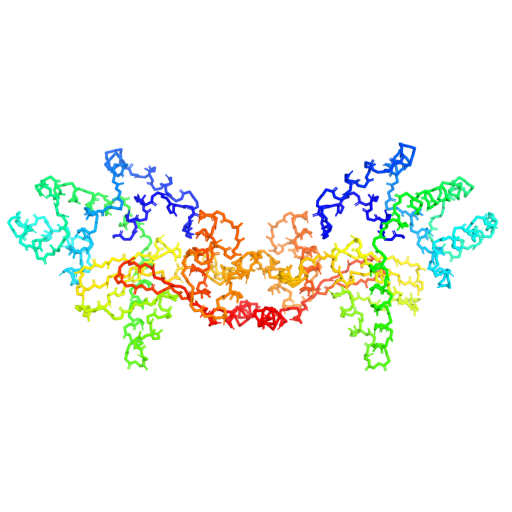7 -43.219 -30.547 1 91.62 75 GLU B CA 1
ATOM 3022 C C . GLU B 1 75 ? 1.259 -44.125 -29.75 1 91.62 75 GLU B C 1
ATOM 3024 O O . GLU B 1 75 ? 0.388 -43.625 -29.031 1 91.62 75 GLU B O 1
ATOM 3029 N N . GLU B 1 76 ? 1.407 -45.344 -29.922 1 92.38 76 GLU B N 1
ATOM 3030 C CA . GLU B 1 76 ? 0.576 -46.281 -29.203 1 92.38 76 GLU B CA 1
ATOM 3031 C C . GLU B 1 76 ? 0.786 -46.188 -27.688 1 92.38 76 GLU B C 1
ATOM 3033 O O . GLU B 1 76 ? -0.167 -46.281 -26.922 1 92.38 76 GLU B O 1
ATOM 3038 N N . GLU B 1 77 ? 2.021 -46.062 -27.328 1 92 77 GLU B N 1
ATOM 3039 C CA . GLU B 1 77 ? 2.336 -45.906 -25.922 1 92 77 GLU B CA 1
ATOM 3040 C C . GLU B 1 77 ? 1.737 -44.625 -25.344 1 92 77 GLU B C 1
ATOM 3042 O O . GLU B 1 77 ? 1.228 -44.625 -24.219 1 92 77 GLU B O 1
ATOM 3047 N N . LEU B 1 78 ? 1.857 -43.594 -26.125 1 91.12 78 LEU B N 1
ATOM 3048 C CA . LEU B 1 78 ? 1.277 -42.344 -25.719 1 91.12 78 LEU B CA 1
ATOM 3049 C C . LEU B 1 78 ? -0.232 -42.438 -25.547 1 91.12 78 LEU B C 1
ATOM 3051 O O . LEU B 1 78 ? -0.791 -41.938 -24.562 1 91.12 78 LEU B O 1
ATOM 3055 N N . GLU B 1 79 ? -0.884 -43.094 -26.453 1 90.94 79 GLU B N 1
ATOM 3056 C CA . GLU B 1 79 ? -2.324 -43.312 -26.375 1 90.94 79 GLU B CA 1
ATOM 3057 C C . GLU B 1 79 ? -2.688 -44.125 -25.141 1 90.94 79 GLU B C 1
ATOM 3059 O O . GLU B 1 79 ? -3.695 -43.844 -24.484 1 90.94 79 GLU B O 1
ATOM 3064 N N . ASN B 1 80 ? -1.883 -45.062 -24.875 1 91.12 80 ASN B N 1
ATOM 3065 C CA . ASN B 1 80 ? -2.123 -45.906 -23.703 1 91.12 80 ASN B CA 1
ATOM 3066 C C . ASN B 1 80 ? -2.027 -45.094 -22.406 1 91.12 80 ASN B C 1
ATOM 3068 O O . ASN B 1 80 ? -2.805 -45.312 -21.484 1 91.12 80 ASN B O 1
ATOM 3072 N N . ILE B 1 81 ? -1.078 -44.25 -22.359 1 88.69 81 ILE B N 1
ATOM 3073 C CA . ILE B 1 81 ? -0.917 -43.406 -21.188 1 88.69 81 ILE B CA 1
ATOM 3074 C C . ILE B 1 81 ? -2.137 -42.5 -21.047 1 88.69 81 ILE B C 1
ATOM 3076 O O . ILE B 1 81 ? -2.725 -42.406 -19.953 1 88.69 81 ILE B O 1
ATOM 3080 N N . PHE B 1 82 ? -2.568 -41.844 -22.156 1 88.75 82 PHE B N 1
ATOM 3081 C CA . PHE B 1 82 ? -3.66 -40.875 -22.125 1 88.75 82 PHE B CA 1
ATOM 3082 C C . PHE B 1 82 ? -4.984 -41.562 -21.828 1 88.75 82 PHE B C 1
ATOM 3084 O O . PHE B 1 82 ? -5.84 -41 -21.141 1 88.75 82 PHE B O 1
ATOM 3091 N N . ALA B 1 83 ? -5.133 -42.719 -22.234 1 87.81 83 ALA B N 1
ATOM 3092 C CA . ALA B 1 83 ? -6.379 -43.469 -22.094 1 87.81 83 ALA B CA 1
ATOM 3093 C C . ALA B 1 83 ? -6.648 -43.812 -20.641 1 87.81 83 ALA B C 1
ATOM 3095 O O . ALA B 1 83 ? -7.777 -44.156 -20.266 1 87.81 83 ALA B O 1
ATOM 3096 N N . ARG B 1 84 ? -5.676 -43.719 -19.859 1 86.06 84 ARG B N 1
ATOM 3097 C CA . ARG B 1 84 ? -5.816 -44.062 -18.438 1 86.06 84 ARG B CA 1
ATOM 3098 C C . ARG B 1 84 ? -6.52 -42.906 -17.703 1 86.06 84 ARG B C 1
ATOM 3100 O O . ARG B 1 84 ? -6.934 -43.094 -16.547 1 86.06 84 ARG B O 1
ATOM 3107 N N . TYR B 1 85 ? -6.582 -41.844 -18.375 1 83.88 85 TYR B N 1
ATOM 3108 C CA . TYR B 1 85 ? -7.152 -40.688 -17.719 1 83.88 85 TYR B CA 1
ATOM 3109 C C . TYR B 1 85 ? -8.453 -40.25 -18.391 1 83.88 85 TYR B C 1
ATOM 3111 O O . TYR B 1 85 ? -8.695 -40.594 -19.547 1 83.88 85 TYR B O 1
ATOM 3119 N N . SER B 1 86 ? -9.328 -39.594 -17.656 1 76.31 86 SER B N 1
ATOM 3120 C CA . SER B 1 86 ? -10.703 -39.344 -18.078 1 76.31 86 SER B CA 1
ATOM 3121 C C . SER B 1 86 ? -10.805 -38.031 -18.891 1 76.31 86 SER B C 1
ATOM 3123 O O . SER B 1 86 ? -11.906 -37.625 -19.25 1 76.31 86 SER B O 1
ATOM 3125 N N . PHE B 1 87 ? -9.734 -37.469 -19.281 1 77.31 87 PHE B N 1
ATOM 3126 C CA . PHE B 1 87 ? -9.812 -36.219 -20.016 1 77.31 87 PHE B CA 1
ATOM 3127 C C . PHE B 1 87 ? -9.602 -36.469 -21.516 1 77.31 87 PHE B C 1
ATOM 3129 O O . PHE B 1 87 ? -8.898 -37.406 -21.891 1 77.31 87 PHE B O 1
ATOM 3136 N N . PRO B 1 88 ? -10.266 -35.594 -22.266 1 81.81 88 PRO B N 1
ATOM 3137 C CA . PRO B 1 88 ? -10.086 -35.75 -23.719 1 81.81 88 PRO B CA 1
ATOM 3138 C C . PRO B 1 88 ? -8.648 -35.469 -24.156 1 81.81 88 PRO B C 1
ATOM 3140 O O . PRO B 1 88 ? -7.996 -34.562 -23.641 1 81.81 88 PRO B O 1
ATOM 3143 N N . TYR B 1 89 ? -8.125 -36.438 -24.922 1 84.12 89 TYR B N 1
ATOM 3144 C CA . TYR B 1 89 ? -6.777 -36.219 -25.438 1 84.12 89 TYR B CA 1
ATOM 3145 C C . TYR B 1 89 ? -6.816 -35.906 -26.938 1 84.12 89 TYR B C 1
ATOM 3147 O O . TYR B 1 89 ? -7.859 -36.062 -27.578 1 84.12 89 TYR B O 1
ATOM 3155 N N . PRO B 1 90 ? -5.762 -35.281 -27.484 1 84.06 90 PRO B N 1
ATOM 3156 C CA . PRO B 1 90 ? -5.746 -34.812 -28.875 1 84.06 90 PRO B CA 1
ATOM 3157 C C . PRO B 1 90 ? -6.105 -35.906 -29.875 1 84.06 90 PRO B C 1
ATOM 3159 O O . PRO B 1 90 ? -5.668 -37.062 -29.719 1 84.06 90 PRO B O 1
ATOM 3162 N N . ASP B 1 91 ? -6.898 -35.469 -30.844 1 84.38 91 ASP B N 1
ATOM 3163 C CA . ASP B 1 91 ? -7.328 -36.406 -31.875 1 84.38 91 ASP B CA 1
ATOM 3164 C C . ASP B 1 91 ? -6.145 -36.875 -32.719 1 84.38 91 ASP B C 1
ATOM 3166 O O . ASP B 1 91 ? -6.051 -38.062 -33.062 1 84.38 91 ASP B O 1
ATOM 3170 N N . ASP B 1 92 ? -5.297 -35.969 -33.031 1 92 92 ASP B N 1
ATOM 3171 C CA . ASP B 1 92 ? -4.098 -36.25 -33.812 1 92 92 ASP B CA 1
ATOM 3172 C C . ASP B 1 92 ? -2.857 -36.281 -32.906 1 92 92 ASP B C 1
ATOM 3174 O O . ASP B 1 92 ? -2.154 -35.25 -32.812 1 92 92 ASP B O 1
ATOM 3178 N N . LEU B 1 93 ? -2.48 -37.469 -32.5 1 92.19 93 LEU B N 1
ATOM 3179 C CA . LEU B 1 93 ? -1.387 -37.625 -31.562 1 92.19 93 LEU B CA 1
ATOM 3180 C C . LEU B 1 93 ? -0.041 -37.375 -32.219 1 92.19 93 LEU B C 1
ATOM 3182 O O . LEU B 1 93 ? 0.894 -36.875 -31.609 1 92.19 93 LEU B O 1
ATOM 3186 N N . SER B 1 94 ? -0.011 -37.719 -33.5 1 93.06 94 SER B N 1
ATOM 3187 C CA . SER B 1 94 ? 1.229 -37.5 -34.219 1 93.06 94 SER B CA 1
ATOM 3188 C C . SER B 1 94 ? 1.535 -36 -34.375 1 93.06 94 SER B C 1
ATOM 3190 O O . SER B 1 94 ? 2.672 -35.562 -34.156 1 93.06 94 SER B O 1
ATOM 3192 N N . ALA B 1 95 ? 0.557 -35.281 -34.688 1 94.44 95 ALA B N 1
ATOM 3193 C CA . ALA B 1 95 ? 0.713 -33.844 -34.812 1 94.44 95 ALA B CA 1
ATOM 3194 C C . ALA B 1 95 ? 1.041 -33.188 -33.469 1 94.44 95 ALA B C 1
ATOM 3196 O O . ALA B 1 95 ? 1.881 -32.312 -33.406 1 94.44 95 ALA B O 1
ATOM 3197 N N . TYR B 1 96 ? 0.336 -33.656 -32.531 1 94.38 96 TYR B N 1
ATOM 3198 C CA . TYR B 1 96 ? 0.575 -33.156 -31.172 1 94.38 96 TYR B CA 1
ATOM 3199 C C . TYR B 1 96 ? 2.016 -33.406 -30.734 1 94.38 96 TYR B C 1
ATOM 3201 O O . TYR B 1 96 ? 2.691 -32.5 -30.25 1 94.38 96 TYR B O 1
ATOM 3209 N N . ARG B 1 97 ? 2.465 -34.594 -30.906 1 94.69 97 ARG B N 1
ATOM 3210 C CA . ARG B 1 97 ? 3.814 -34.969 -30.516 1 94.69 97 ARG B CA 1
ATOM 3211 C C . ARG B 1 97 ? 4.859 -34.156 -31.266 1 94.69 97 ARG B C 1
ATOM 3213 O O . ARG B 1 97 ? 5.816 -33.656 -30.672 1 94.69 97 ARG B O 1
ATOM 3220 N N . SER B 1 98 ? 4.648 -34.062 -32.531 1 95.62 98 SER B N 1
ATOM 3221 C CA . SER B 1 98 ? 5.598 -33.312 -33.375 1 95.62 98 SER B CA 1
ATOM 3222 C C . SER B 1 98 ? 5.672 -31.859 -32.938 1 95.62 98 SER B C 1
ATOM 3224 O O . SER B 1 98 ? 6.762 -31.297 -32.812 1 95.62 98 SER B O 1
ATOM 3226 N N . LYS B 1 99 ? 4.562 -31.281 -32.688 1 96 99 LYS B N 1
ATOM 3227 C CA . LYS B 1 99 ? 4.488 -29.891 -32.281 1 96 99 LYS B CA 1
ATOM 3228 C C . LYS B 1 99 ? 5.172 -29.672 -30.922 1 96 99 LYS B C 1
ATOM 3230 O O . LYS B 1 99 ? 6.008 -28.781 -30.781 1 96 99 LYS B O 1
ATOM 3235 N N . MET B 1 100 ? 4.891 -30.516 -30.031 1 96 100 MET B N 1
ATOM 3236 C CA . MET B 1 100 ? 5.414 -30.344 -28.672 1 96 100 MET B CA 1
ATOM 3237 C C . MET B 1 100 ? 6.914 -30.625 -28.641 1 96 100 MET B C 1
ATOM 3239 O O . MET B 1 100 ? 7.648 -30 -27.875 1 96 100 MET B O 1
ATOM 3243 N N . LEU B 1 101 ? 7.32 -31.562 -29.422 1 96.5 101 LEU B N 1
ATOM 3244 C CA . LEU B 1 101 ? 8.758 -31.812 -29.516 1 96.5 101 LEU B CA 1
ATOM 3245 C C . LEU B 1 101 ? 9.5 -30.594 -30.031 1 96.5 101 LEU B C 1
ATOM 3247 O O . LEU B 1 101 ? 10.547 -30.219 -29.5 1 96.5 101 LEU B O 1
ATOM 3251 N N . TYR B 1 102 ? 8.914 -30.016 -31 1 97.75 102 TYR B N 1
ATOM 3252 C CA . TYR B 1 102 ? 9.523 -28.812 -31.547 1 97.75 102 TYR B CA 1
ATOM 3253 C C . TYR B 1 102 ? 9.562 -27.688 -30.516 1 97.75 102 TYR B C 1
ATOM 3255 O O . TYR B 1 102 ? 10.609 -27.078 -30.281 1 97.75 102 TYR B O 1
ATOM 3263 N N . VAL B 1 103 ? 8.469 -27.453 -29.891 1 98 103 VAL B N 1
ATOM 3264 C CA . VAL B 1 103 ? 8.32 -26.344 -28.938 1 98 103 VAL B CA 1
ATOM 3265 C C . VAL B 1 103 ? 9.281 -26.547 -27.766 1 98 103 VAL B C 1
ATOM 3267 O O . VAL B 1 103 ? 10.016 -25.625 -27.406 1 98 103 VAL B O 1
ATOM 3270 N N . LEU B 1 104 ? 9.312 -27.734 -27.203 1 97.25 104 LEU B N 1
ATOM 3271 C CA . LEU B 1 104 ? 10.156 -27.984 -26.047 1 97.25 104 LEU B CA 1
ATOM 3272 C C . LEU B 1 104 ? 11.633 -27.891 -26.406 1 97.25 104 LEU B C 1
ATOM 3274 O O . LEU B 1 104 ? 12.43 -27.312 -25.656 1 97.25 104 LEU B O 1
ATOM 3278 N N . THR B 1 105 ? 11.961 -28.406 -27.547 1 97.69 105 THR B N 1
ATOM 3279 C CA . THR B 1 105 ? 13.352 -28.375 -28 1 97.69 105 THR B CA 1
ATOM 3280 C C . THR B 1 105 ? 13.812 -26.938 -28.25 1 97.69 105 THR B C 1
ATOM 3282 O O . THR B 1 105 ? 14.859 -26.516 -27.75 1 97.69 105 THR B O 1
ATOM 3285 N N . GLU B 1 106 ? 13 -26.203 -28.953 1 98.31 106 GLU B N 1
ATOM 3286 C CA . GLU B 1 106 ? 13.391 -24.844 -29.312 1 98.31 106 GLU B CA 1
ATOM 3287 C C . GLU B 1 106 ? 13.32 -23.906 -28.109 1 98.31 106 GLU B C 1
ATOM 3289 O O . GLU B 1 106 ? 14.141 -23 -27.984 1 98.31 106 GLU B O 1
ATOM 3294 N N . TRP B 1 107 ? 12.344 -24.094 -27.25 1 98.12 107 TRP B N 1
ATOM 3295 C CA . TRP B 1 107 ? 12.281 -23.266 -26.047 1 98.12 107 TRP B CA 1
ATOM 3296 C C . TRP B 1 107 ? 13.508 -23.516 -25.172 1 98.12 107 TRP B C 1
ATOM 3298 O O . TRP B 1 107 ? 14.094 -22.562 -24.641 1 98.12 107 TRP B O 1
ATOM 3308 N N . ASN B 1 108 ? 13.852 -24.797 -25.016 1 97 108 ASN B N 1
ATOM 3309 C CA . ASN B 1 108 ? 15.047 -25.109 -24.25 1 97 108 ASN B CA 1
ATOM 3310 C C . ASN B 1 108 ? 16.297 -24.469 -24.859 1 97 108 ASN B C 1
ATOM 3312 O O . ASN B 1 108 ? 17.094 -23.859 -24.156 1 97 108 ASN B O 1
ATOM 3316 N N . ARG B 1 109 ? 16.391 -24.547 -26.141 1 97.12 109 ARG B N 1
ATOM 3317 C CA . ARG B 1 109 ? 17.578 -24.062 -26.844 1 97.12 109 ARG B CA 1
ATOM 3318 C C . ARG B 1 109 ? 17.656 -22.547 -26.844 1 97.12 109 ARG B C 1
ATOM 3320 O O . ARG B 1 109 ? 18.734 -21.969 -26.656 1 97.12 109 ARG B O 1
ATOM 3327 N N . GLN B 1 110 ? 16.5 -21.906 -26.953 1 98.12 110 GLN B N 1
ATOM 3328 C CA . GLN B 1 110 ? 16.531 -20.469 -27.234 1 98.12 110 GLN B CA 1
ATOM 3329 C C . GLN B 1 110 ? 16.266 -19.656 -25.969 1 98.12 110 GLN B C 1
ATOM 3331 O O . GLN B 1 110 ? 16.531 -18.453 -25.922 1 98.12 110 GLN B O 1
ATOM 3336 N N . TYR B 1 111 ? 15.734 -20.297 -24.969 1 97.75 111 TYR B N 1
ATOM 3337 C CA . TYR B 1 111 ? 15.43 -19.516 -23.781 1 97.75 111 TYR B CA 1
ATOM 3338 C C . TYR B 1 111 ? 15.945 -20.203 -22.516 1 97.75 111 TYR B C 1
ATOM 3340 O O . TYR B 1 111 ? 16.812 -19.672 -21.828 1 97.75 111 TYR B O 1
ATOM 3348 N N . PHE B 1 112 ? 15.508 -21.438 -22.203 1 96.19 112 PHE B N 1
ATOM 3349 C CA . PHE B 1 112 ? 15.68 -22.047 -20.891 1 96.19 112 PHE B CA 1
ATOM 3350 C C . PHE B 1 112 ? 17.156 -22.25 -20.578 1 96.19 112 PHE B C 1
ATOM 3352 O O . PHE B 1 112 ? 17.609 -21.969 -19.469 1 96.19 112 PHE B O 1
ATOM 3359 N N . ARG B 1 113 ? 17.891 -22.734 -21.484 1 94 113 ARG B N 1
ATOM 3360 C CA . ARG B 1 113 ? 19.297 -23.016 -21.266 1 94 113 ARG B CA 1
ATOM 3361 C C . ARG B 1 113 ? 20.078 -21.734 -20.984 1 94 113 ARG B C 1
ATOM 3363 O O . ARG B 1 113 ? 21.188 -21.781 -20.453 1 94 113 ARG B O 1
ATOM 3370 N N . LEU B 1 114 ? 19.516 -20.641 -21.375 1 94.81 114 LEU B N 1
ATOM 3371 C CA . LEU B 1 114 ? 20.203 -19.359 -21.234 1 94.81 114 LEU B CA 1
ATOM 3372 C C . LEU B 1 114 ? 19.812 -18.672 -19.938 1 94.81 114 LEU B C 1
ATOM 3374 O O . LEU B 1 114 ? 20.391 -17.641 -19.578 1 94.81 114 LEU B O 1
ATOM 3378 N N . VAL B 1 115 ? 18.891 -19.234 -19.219 1 91.81 115 VAL B N 1
ATOM 3379 C CA . VAL B 1 115 ? 18.469 -18.656 -17.953 1 91.81 115 VAL B CA 1
ATOM 3380 C C . VAL B 1 115 ? 19.578 -18.797 -16.906 1 91.81 115 VAL B C 1
ATOM 3382 O O . VAL B 1 115 ? 20.359 -19.75 -16.953 1 91.81 115 VAL B O 1
ATOM 3385 N N . ASP B 1 116 ? 19.656 -17.859 -15.961 1 90.62 116 ASP B N 1
ATOM 3386 C CA . ASP B 1 116 ? 20.625 -17.875 -14.875 1 90.62 116 ASP B CA 1
ATOM 3387 C C . ASP B 1 116 ? 20.578 -19.188 -14.102 1 90.62 116 ASP B C 1
ATOM 3389 O O . ASP B 1 116 ? 19.562 -19.516 -13.477 1 90.62 116 ASP B O 1
ATOM 3393 N N . GLN B 1 117 ? 21.641 -19.906 -14.055 1 89.75 117 GLN B N 1
ATOM 3394 C CA . GLN B 1 117 ? 21.719 -21.234 -13.461 1 89.75 117 GLN B CA 1
ATOM 3395 C C . GLN B 1 117 ? 21.531 -21.172 -11.945 1 89.75 117 GLN B C 1
ATOM 3397 O O . GLN B 1 117 ? 21.172 -22.172 -11.32 1 89.75 117 GLN B O 1
ATOM 3402 N N . SER B 1 118 ? 21.812 -20.062 -11.398 1 93.19 118 SER B N 1
ATOM 3403 C CA . SER B 1 118 ? 21.609 -19.922 -9.961 1 93.19 118 SER B CA 1
ATOM 3404 C C . SER B 1 118 ? 20.141 -20.109 -9.586 1 93.19 118 SER B C 1
ATOM 3406 O O . SER B 1 118 ? 19.844 -20.594 -8.5 1 93.19 118 SER B O 1
ATOM 3408 N N . VAL B 1 119 ? 19.297 -19.766 -10.484 1 93.94 119 VAL B N 1
ATOM 3409 C CA . VAL B 1 119 ? 17.875 -19.938 -10.25 1 93.94 119 VAL B CA 1
ATOM 3410 C C . VAL B 1 119 ? 17.547 -21.422 -10.125 1 93.94 119 VAL B C 1
ATOM 3412 O O . VAL B 1 119 ? 16.797 -21.828 -9.227 1 93.94 119 VAL B O 1
ATOM 3415 N N . LEU B 1 120 ? 18.141 -22.188 -10.984 1 92.5 120 LEU B N 1
ATOM 3416 C CA . LEU B 1 120 ? 17.891 -23.625 -10.961 1 92.5 120 LEU B CA 1
ATOM 3417 C C . LEU B 1 120 ? 18.422 -24.25 -9.68 1 92.5 120 LEU B C 1
ATOM 3419 O O . LEU B 1 120 ? 17.797 -25.141 -9.109 1 92.5 120 LEU B O 1
ATOM 3423 N N . GLN B 1 121 ? 19.562 -23.797 -9.289 1 94 121 GLN B N 1
ATOM 3424 C CA . GLN B 1 121 ? 20.141 -24.281 -8.047 1 94 121 GLN B CA 1
ATOM 3425 C C . GLN B 1 121 ? 19.266 -23.938 -6.848 1 94 121 GLN B C 1
ATOM 3427 O O . GLN B 1 121 ? 19.031 -24.766 -5.973 1 94 121 GLN B O 1
ATOM 3432 N N . ASP B 1 122 ? 18.766 -22.75 -6.84 1 95.75 122 ASP B N 1
ATOM 3433 C CA . ASP B 1 122 ? 17.906 -22.297 -5.754 1 95.75 122 ASP B CA 1
ATOM 3434 C C . ASP B 1 122 ? 16.609 -23.109 -5.723 1 95.75 122 ASP B C 1
ATOM 3436 O O . ASP B 1 122 ? 16.094 -23.422 -4.645 1 95.75 122 ASP B O 1
ATOM 3440 N N . LEU B 1 123 ? 16.078 -23.406 -6.883 1 95.44 123 LEU B N 1
ATOM 3441 C CA . LEU B 1 123 ? 14.852 -24.203 -6.969 1 95.44 123 LEU B CA 1
ATOM 3442 C C . LEU B 1 123 ? 15.078 -25.609 -6.418 1 95.44 123 LEU B C 1
ATOM 3444 O O . LEU B 1 123 ? 14.227 -26.141 -5.703 1 95.44 123 LEU B O 1
ATOM 3448 N N . GLN B 1 124 ? 16.188 -26.156 -6.781 1 93.75 124 GLN B N 1
ATOM 3449 C CA . GLN B 1 124 ? 16.531 -27.484 -6.262 1 93.75 124 GLN B CA 1
ATOM 3450 C C . GLN B 1 124 ? 16.656 -27.453 -4.742 1 93.75 124 GLN B C 1
ATOM 3452 O O . GLN B 1 124 ? 16.188 -28.375 -4.062 1 93.75 124 GLN B O 1
ATOM 3457 N N . GLN B 1 125 ? 17.297 -26.438 -4.27 1 96.44 125 GLN B N 1
ATOM 3458 C CA . GLN B 1 125 ? 17.453 -26.297 -2.828 1 96.44 125 GLN B CA 1
ATOM 3459 C C . GLN B 1 125 ? 16.094 -26.141 -2.139 1 96.44 125 GLN B C 1
ATOM 3461 O O . GLN B 1 125 ? 15.875 -26.719 -1.064 1 96.44 125 GLN B O 1
ATOM 3466 N N . GLU B 1 126 ? 15.25 -25.422 -2.75 1 97 126 GLU B N 1
ATOM 3467 C CA . GLU B 1 126 ? 13.898 -25.234 -2.211 1 97 126 GLU B CA 1
ATOM 3468 C C . GLU B 1 126 ? 13.148 -26.562 -2.148 1 97 126 GLU B C 1
ATOM 3470 O O . GLU B 1 126 ? 12.5 -26.875 -1.144 1 97 126 GLU B O 1
ATOM 3475 N N . ALA B 1 127 ? 13.25 -27.359 -3.186 1 95.12 127 ALA B N 1
ATOM 3476 C CA . ALA B 1 127 ? 12.594 -28.656 -3.221 1 95.12 127 ALA B CA 1
ATOM 3477 C C . ALA B 1 127 ? 13.133 -29.578 -2.125 1 95.12 127 ALA B C 1
ATOM 3479 O O . ALA B 1 127 ? 12.367 -30.281 -1.456 1 95.12 127 ALA B O 1
ATOM 3480 N N . GLN B 1 128 ? 14.414 -29.5 -1.986 1 95.88 128 GLN B N 1
ATOM 3481 C CA . GLN B 1 128 ? 15.047 -30.312 -0.955 1 95.88 128 GLN B CA 1
ATOM 3482 C C . GLN B 1 128 ? 14.617 -29.859 0.44 1 95.88 128 GLN B C 1
ATOM 3484 O O . GLN B 1 128 ? 14.352 -30.688 1.312 1 95.88 128 GLN B O 1
ATOM 3489 N N . HIS B 1 129 ? 14.57 -28.656 0.594 1 96.94 129 HIS B N 1
ATOM 3490 C CA . HIS B 1 129 ? 14.148 -28.094 1.874 1 96.94 129 HIS B CA 1
ATOM 3491 C C . HIS B 1 129 ? 12.742 -28.547 2.238 1 96.94 129 HIS B C 1
ATOM 3493 O O . HIS B 1 129 ? 12.492 -28.984 3.365 1 96.94 129 HIS B O 1
ATOM 3499 N N . ARG B 1 130 ? 11.883 -28.484 1.302 1 96.88 130 ARG B N 1
ATOM 3500 C CA . ARG B 1 130 ? 10.5 -28.891 1.537 1 96.88 130 ARG B CA 1
ATOM 3501 C C . ARG B 1 130 ? 10.414 -30.391 1.817 1 96.88 130 ARG B C 1
ATOM 3503 O O . ARG B 1 130 ? 9.656 -30.812 2.693 1 96.88 130 ARG B O 1
ATOM 3510 N N . SER B 1 131 ? 11.141 -31.078 1.057 1 95.62 131 SER B N 1
ATOM 3511 C CA . SER B 1 131 ? 11.18 -32.5 1.274 1 95.62 131 SER B CA 1
ATOM 3512 C C . SER B 1 131 ? 11.633 -32.844 2.689 1 95.62 131 SER B C 1
ATOM 3514 O O . SER B 1 131 ? 11.062 -33.719 3.344 1 95.62 131 SER B O 1
ATOM 3516 N N . ASN B 1 132 ? 12.594 -32.125 3.139 1 97.06 132 ASN B N 1
ATOM 3517 C CA . ASN B 1 132 ? 13.094 -32.312 4.496 1 97.06 132 ASN B CA 1
ATOM 3518 C C . ASN B 1 132 ? 12.055 -31.906 5.539 1 97.06 132 ASN B C 1
ATOM 3520 O O . ASN B 1 132 ? 11.922 -32.562 6.57 1 97.06 132 ASN B O 1
ATOM 3524 N N . GLN B 1 133 ? 11.344 -30.906 5.234 1 96.94 133 GLN B N 1
ATOM 3525 C CA . GLN B 1 133 ? 10.32 -30.438 6.164 1 96.94 133 GLN B CA 1
ATOM 3526 C C . GLN B 1 133 ? 9.227 -31.484 6.359 1 96.94 133 GLN B C 1
ATOM 3528 O O . GLN B 1 133 ? 8.656 -31.594 7.445 1 96.94 133 GLN B O 1
ATOM 3533 N N . LEU B 1 134 ? 8.984 -32.25 5.316 1 95.69 134 LEU B N 1
ATOM 3534 C CA . LEU B 1 134 ? 7.934 -33.25 5.359 1 95.69 134 LEU B CA 1
ATOM 3535 C C . LEU B 1 134 ? 8.266 -34.344 6.375 1 95.69 134 LEU B C 1
ATOM 3537 O O . LEU B 1 134 ? 7.375 -35.062 6.816 1 95.69 134 LEU B O 1
ATOM 3541 N N . ASN B 1 135 ? 9.523 -34.438 6.77 1 95.69 135 ASN B N 1
ATOM 3542 C CA . ASN B 1 135 ? 9.945 -35.406 7.762 1 95.69 135 ASN B CA 1
ATOM 3543 C C . ASN B 1 135 ? 9.648 -34.938 9.18 1 95.69 135 ASN B C 1
ATOM 3545 O O . ASN B 1 135 ? 9.602 -35.75 10.109 1 95.69 135 ASN B O 1
ATOM 3549 N N . PHE B 1 136 ? 9.398 -33.656 9.328 1 95.88 136 PHE B N 1
ATOM 3550 C CA . PHE B 1 136 ? 9.359 -33.125 10.688 1 95.88 136 PHE B CA 1
ATOM 3551 C C . PHE B 1 136 ? 8.023 -32.406 10.945 1 95.88 136 PHE B C 1
ATOM 3553 O O . PHE B 1 136 ? 7.664 -32.156 12.094 1 95.88 136 PHE B O 1
ATOM 3560 N N . PHE B 1 137 ? 7.332 -32.062 9.906 1 96.06 137 PHE B N 1
ATOM 3561 C CA . PHE B 1 137 ? 6.094 -31.328 10.055 1 96.06 137 PHE B CA 1
ATOM 3562 C C . PHE B 1 137 ? 4.941 -32.031 9.359 1 96.06 137 PHE B C 1
ATOM 3564 O O . PHE B 1 137 ? 5.152 -32.812 8.422 1 96.06 137 PHE B O 1
ATOM 3571 N N . PRO B 1 138 ? 3.76 -31.719 9.906 1 96.06 138 PRO B N 1
ATOM 3572 C CA . PRO B 1 138 ? 2.594 -32.25 9.203 1 96.06 138 PRO B CA 1
ATOM 3573 C C . PRO B 1 138 ? 2.514 -31.781 7.75 1 96.06 138 PRO B C 1
ATOM 3575 O O . PRO B 1 138 ? 2.854 -30.641 7.453 1 96.06 138 PRO B O 1
ATOM 3578 N N . GLN B 1 139 ? 2.027 -32.688 6.855 1 94.69 139 GLN B N 1
ATOM 3579 C CA . GLN B 1 139 ? 1.946 -32.406 5.422 1 94.69 139 GLN B CA 1
ATOM 3580 C C . GLN B 1 139 ? 1.161 -31.141 5.148 1 94.69 139 GLN B C 1
ATOM 3582 O O . GLN B 1 139 ? 1.532 -30.344 4.27 1 94.69 139 GLN B O 1
ATOM 3587 N N . GLU B 1 140 ? 0.101 -30.953 5.922 1 93.62 140 GLU B N 1
ATOM 3588 C CA . GLU B 1 140 ? -0.756 -29.781 5.699 1 93.62 140 GLU B CA 1
ATOM 3589 C C . GLU B 1 140 ? -0.005 -28.484 5.969 1 93.62 140 GLU B C 1
ATOM 3591 O O . GLU B 1 140 ? -0.217 -27.484 5.281 1 93.62 140 GLU B O 1
ATOM 3596 N N . GLU B 1 141 ? 0.822 -28.5 6.926 1 95.19 141 GLU B N 1
ATOM 3597 C CA . GLU B 1 141 ? 1.602 -27.328 7.27 1 95.19 141 GLU B CA 1
ATOM 3598 C C . GLU B 1 141 ? 2.637 -27.016 6.191 1 95.19 141 GLU B C 1
ATOM 3600 O O . GLU B 1 141 ? 2.852 -25.844 5.848 1 95.19 141 GLU B O 1
ATOM 3605 N N . VAL B 1 142 ? 3.262 -28.062 5.703 1 96.88 142 VAL B N 1
ATOM 3606 C CA . VAL B 1 142 ? 4.258 -27.891 4.648 1 96.88 142 VAL B CA 1
ATOM 3607 C C . VAL B 1 142 ? 3.582 -27.375 3.379 1 96.88 142 VAL B C 1
ATOM 3609 O O . VAL B 1 142 ? 4.094 -26.469 2.719 1 96.88 142 VAL B O 1
ATOM 3612 N N . LEU B 1 143 ? 2.416 -27.938 3.086 1 96.38 143 LEU B N 1
ATOM 3613 C CA . LEU B 1 143 ? 1.633 -27.5 1.939 1 96.38 143 LEU B CA 1
ATOM 3614 C C . LEU B 1 143 ? 1.267 -26.016 2.07 1 96.38 143 LEU B C 1
ATOM 3616 O O . LEU B 1 143 ? 1.47 -25.25 1.138 1 96.38 143 LEU B O 1
ATOM 3620 N N . ASP B 1 144 ? 0.791 -25.672 3.213 1 96.19 144 ASP B N 1
ATOM 3621 C CA . ASP B 1 144 ? 0.393 -24.297 3.508 1 96.19 144 ASP B CA 1
ATOM 3622 C C . ASP B 1 144 ? 1.559 -23.344 3.305 1 96.19 144 ASP B C 1
ATOM 3624 O O . ASP B 1 144 ? 1.439 -22.359 2.566 1 96.19 144 ASP B O 1
ATOM 3628 N N . ASP B 1 145 ? 2.629 -23.656 3.895 1 95.81 145 ASP B N 1
ATOM 3629 C CA . ASP B 1 145 ? 3.795 -22.781 3.838 1 95.81 145 ASP B CA 1
ATOM 3630 C C . ASP B 1 145 ? 4.348 -22.688 2.418 1 95.81 145 ASP B C 1
ATOM 3632 O O . ASP B 1 145 ? 4.664 -21.594 1.937 1 95.81 145 ASP B O 1
ATOM 3636 N N . ALA B 1 146 ? 4.426 -23.781 1.74 1 96.94 146 ALA B N 1
ATOM 3637 C CA . ALA B 1 146 ? 4.992 -23.828 0.395 1 96.94 146 ALA B CA 1
ATOM 3638 C C . ALA B 1 146 ? 4.129 -23.062 -0.595 1 96.94 146 ALA B C 1
ATOM 3640 O O . ALA B 1 146 ? 4.641 -22.266 -1.391 1 96.94 146 ALA B O 1
ATOM 3641 N N . THR B 1 147 ? 2.828 -23.25 -0.466 1 97 147 THR B N 1
ATOM 3642 C CA . THR B 1 147 ? 1.935 -22.719 -1.489 1 97 147 THR B CA 1
ATOM 3643 C C . THR B 1 147 ? 1.36 -21.375 -1.061 1 97 147 THR B C 1
ATOM 3645 O O . THR B 1 147 ? 0.642 -20.734 -1.826 1 97 147 THR B O 1
ATOM 3648 N N . ASN B 1 148 ? 1.649 -21.016 0.069 1 96.44 148 ASN B N 1
ATOM 3649 C CA . ASN B 1 148 ? 1.156 -19.75 0.604 1 96.44 148 ASN B CA 1
ATOM 3650 C C . ASN B 1 148 ? -0.365 -19.75 0.727 1 96.44 148 ASN B C 1
ATOM 3652 O O . ASN B 1 148 ? -1.015 -18.734 0.43 1 96.44 148 ASN B O 1
ATOM 3656 N N . GLY B 1 149 ? -0.919 -20.938 1.124 1 96.94 149 GLY B N 1
ATOM 3657 C CA . GLY B 1 149 ? -2.316 -20.922 1.529 1 96.94 149 GLY B CA 1
ATOM 3658 C C . GLY B 1 149 ? -3.211 -21.734 0.616 1 96.94 149 GLY B C 1
ATOM 3659 O O . GLY B 1 149 ? -4.434 -21.562 0.614 1 96.94 149 GLY B O 1
ATOM 3660 N N . LEU B 1 150 ? -2.689 -22.625 -0.204 1 97.06 150 LEU B N 1
ATOM 3661 C CA . LEU B 1 150 ? -3.537 -23.531 -0.96 1 97.06 150 LEU B CA 1
ATOM 3662 C C . LEU B 1 150 ? -3.893 -24.766 -0.126 1 97.06 150 LEU B C 1
ATOM 3664 O O . LEU B 1 150 ? -3.027 -25.344 0.535 1 97.06 150 LEU B O 1
ATOM 3668 N N . MET B 1 151 ? -5.156 -25.109 -0.141 1 95.44 151 MET B N 1
ATOM 3669 C CA . MET B 1 151 ? -5.641 -26.297 0.559 1 95.44 151 MET B CA 1
ATOM 3670 C C . MET B 1 151 ? -6.434 -27.203 -0.382 1 95.44 151 MET B C 1
ATOM 3672 O O . MET B 1 151 ? -7.277 -26.719 -1.142 1 95.44 151 MET B O 1
ATOM 3676 N N . PHE B 1 152 ? -6.152 -28.469 -0.313 1 94.69 152 PHE B N 1
ATOM 3677 C CA . PHE B 1 152 ? -6.828 -29.438 -1.169 1 94.69 152 PHE B CA 1
ATOM 3678 C C . PHE B 1 152 ? -7.68 -30.406 -0.34 1 94.69 152 PHE B C 1
ATOM 3680 O O . PHE B 1 152 ? -7.148 -31.172 0.455 1 94.69 152 PHE B O 1
ATOM 3687 N N . ARG B 1 153 ? -8.938 -30.328 -0.535 1 90.81 153 ARG B N 1
ATOM 3688 C CA . ARG B 1 153 ? -9.859 -31.203 0.187 1 90.81 153 ARG B CA 1
ATOM 3689 C C . ARG B 1 153 ? -9.742 -32.656 -0.288 1 90.81 153 ARG B C 1
ATOM 3691 O O . ARG B 1 153 ? -9.523 -32.906 -1.475 1 90.81 153 ARG B O 1
ATOM 3698 N N . PRO B 1 154 ? -9.93 -33.5 0.702 1 85.75 154 PRO B N 1
ATOM 3699 C CA . PRO B 1 154 ? -9.906 -34.906 0.298 1 85.75 154 PRO B CA 1
ATOM 3700 C C . PRO B 1 154 ? -11.055 -35.281 -0.642 1 85.75 154 PRO B C 1
ATOM 3702 O O . PRO B 1 154 ? -12.203 -34.875 -0.407 1 85.75 154 PRO B O 1
ATOM 3705 N N . ILE B 1 155 ? -10.719 -35.656 -1.773 1 82.25 155 ILE B N 1
ATOM 3706 C CA . ILE B 1 155 ? -11.719 -36.156 -2.705 1 82.25 155 ILE B CA 1
ATOM 3707 C C . ILE B 1 155 ? -11.484 -37.656 -2.939 1 82.25 155 ILE B C 1
ATOM 3709 O O . ILE B 1 155 ? -10.359 -38.156 -2.809 1 82.25 155 ILE B O 1
ATOM 3713 N N . ASN B 1 156 ? -12.602 -38.312 -3.17 1 80.88 156 ASN B N 1
ATOM 3714 C CA . ASN B 1 156 ? -12.461 -39.75 -3.469 1 80.88 156 ASN B CA 1
ATOM 3715 C C . ASN B 1 156 ? -11.5 -40 -4.629 1 80.88 156 ASN B C 1
ATOM 3717 O O . ASN B 1 156 ? -11.664 -39.406 -5.707 1 80.88 156 ASN B O 1
ATOM 3721 N N . GLY B 1 157 ? -10.344 -40.719 -4.32 1 84 157 GLY B N 1
ATOM 3722 C CA . GLY B 1 157 ? -9.422 -41.156 -5.363 1 84 157 GLY B CA 1
ATOM 3723 C C . GLY B 1 157 ? -8.117 -40.375 -5.34 1 84 157 GLY B C 1
ATOM 3724 O O . GLY B 1 157 ? -7.121 -40.812 -5.922 1 84 157 GLY B O 1
ATOM 3725 N N . LEU B 1 158 ? -8.133 -39.25 -4.691 1 87.88 158 LEU B N 1
ATOM 3726 C CA . LEU B 1 158 ? -6.887 -38.5 -4.629 1 87.88 158 LEU B CA 1
ATOM 3727 C C . LEU B 1 158 ? -5.859 -39.219 -3.77 1 87.88 158 LEU B C 1
ATOM 3729 O O . LEU B 1 158 ? -6.129 -39.562 -2.611 1 87.88 158 LEU B O 1
ATOM 3733 N N . GLU B 1 159 ? -4.715 -39.406 -4.367 1 87.06 159 GLU B N 1
ATOM 3734 C CA . GLU B 1 159 ? -3.697 -40.188 -3.68 1 87.06 159 GLU B CA 1
ATOM 3735 C C . GLU B 1 159 ? -2.504 -39.312 -3.281 1 87.06 159 GLU B C 1
ATOM 3737 O O . GLU B 1 159 ? -1.829 -39.594 -2.289 1 87.06 159 GLU B O 1
ATOM 3742 N N . ARG B 1 160 ? -2.154 -38.406 -4.125 1 90.56 160 ARG B N 1
ATOM 3743 C CA . ARG B 1 160 ? -0.956 -37.625 -3.807 1 90.56 160 ARG B CA 1
ATOM 3744 C C . ARG B 1 160 ? -1.05 -36.219 -4.367 1 90.56 160 ARG B C 1
ATOM 3746 O O . ARG B 1 160 ? -1.757 -35.969 -5.348 1 90.56 160 ARG B O 1
ATOM 3753 N N . VAL B 1 161 ? -0.422 -35.281 -3.736 1 92.75 161 VAL B N 1
ATOM 3754 C CA . VAL B 1 161 ? -0.185 -33.938 -4.199 1 92.75 161 VAL B CA 1
ATOM 3755 C C . VAL B 1 161 ? 1.308 -33.719 -4.445 1 92.75 161 VAL B C 1
ATOM 3757 O O . VAL B 1 161 ? 2.121 -33.875 -3.533 1 92.75 161 VAL B O 1
ATOM 3760 N N . LEU B 1 162 ? 1.645 -33.469 -5.691 1 92.38 162 LEU B N 1
ATOM 3761 C CA . LEU B 1 162 ? 3.031 -33.219 -6.059 1 92.38 162 LEU B CA 1
ATOM 3762 C C . LEU B 1 162 ? 3.312 -31.719 -6.055 1 92.38 162 LEU B C 1
ATOM 3764 O O . LEU B 1 162 ? 2.684 -30.953 -6.797 1 92.38 162 LEU B O 1
ATOM 3768 N N . LEU B 1 163 ? 4.242 -31.266 -5.203 1 94.56 163 LEU B N 1
ATOM 3769 C CA . LEU B 1 163 ? 4.641 -29.875 -5.117 1 94.56 163 LEU B CA 1
ATOM 3770 C C . LEU B 1 163 ? 5.93 -29.625 -5.898 1 94.56 163 LEU B C 1
ATOM 3772 O O . LEU B 1 163 ? 6.945 -30.281 -5.645 1 94.56 163 LEU B O 1
ATOM 3776 N N . VAL B 1 164 ? 5.875 -28.734 -6.82 1 93.88 164 VAL B N 1
ATOM 3777 C CA . VAL B 1 164 ? 7.031 -28.406 -7.645 1 93.88 164 VAL B CA 1
ATOM 3778 C C . VAL B 1 164 ? 7.301 -26.906 -7.562 1 93.88 164 VAL B C 1
ATOM 3780 O O . VAL B 1 164 ? 6.48 -26.094 -8 1 93.88 164 VAL B O 1
ATOM 3783 N N . PRO B 1 165 ? 8.484 -26.484 -7.078 1 96.44 165 PRO B N 1
ATOM 3784 C CA . PRO B 1 165 ? 8.75 -25.047 -7.012 1 96.44 165 PRO B CA 1
ATOM 3785 C C . PRO B 1 165 ? 9 -24.422 -8.383 1 96.44 165 PRO B C 1
ATOM 3787 O O . PRO B 1 165 ? 9.562 -25.078 -9.266 1 96.44 165 PRO B O 1
ATOM 3790 N N . GLN B 1 166 ? 8.57 -23.219 -8.547 1 95.94 166 GLN B N 1
ATOM 3791 C CA . GLN B 1 166 ? 8.812 -22.531 -9.805 1 95.94 166 GLN B CA 1
ATOM 3792 C C . GLN B 1 166 ? 9.18 -21.078 -9.57 1 95.94 166 GLN B C 1
ATOM 3794 O O . GLN B 1 166 ? 8.906 -20.516 -8.5 1 95.94 166 GLN B O 1
ATOM 3799 N N . PHE B 1 167 ? 9.773 -20.469 -10.602 1 96.38 167 PHE B N 1
ATOM 3800 C CA . PHE B 1 167 ? 10.32 -19.109 -10.508 1 96.38 167 PHE B CA 1
ATOM 3801 C C . PHE B 1 167 ? 9.539 -18.141 -11.383 1 96.38 167 PHE B C 1
ATOM 3803 O O . PHE B 1 167 ? 9.195 -17.047 -10.953 1 96.38 167 PHE B O 1
ATOM 3810 N N . HIS B 1 168 ? 9.148 -18.531 -12.508 1 96.75 168 HIS B N 1
ATOM 3811 C CA . HIS B 1 168 ? 8.695 -17.594 -13.531 1 96.75 168 HIS B CA 1
ATOM 3812 C C . HIS B 1 168 ? 7.27 -17.141 -13.273 1 96.75 168 HIS B C 1
ATOM 3814 O O . HIS B 1 168 ? 6.941 -15.961 -13.477 1 96.75 168 HIS B O 1
ATOM 3820 N N . PHE B 1 169 ? 6.441 -17.984 -12.766 1 96.81 169 PHE B N 1
ATOM 3821 C CA . PHE B 1 169 ? 5.012 -17.719 -12.719 1 96.81 169 PHE B CA 1
ATOM 3822 C C . PHE B 1 169 ? 4.613 -17.156 -11.359 1 96.81 169 PHE B C 1
ATOM 3824 O O . PHE B 1 169 ? 3.424 -17.078 -11.039 1 96.81 169 PHE B O 1
ATOM 3831 N N . GLN B 1 170 ? 5.613 -16.766 -10.617 1 96 170 GLN B N 1
ATOM 3832 C CA . GLN B 1 170 ? 5.355 -16.172 -9.312 1 96 170 GLN B CA 1
ATOM 3833 C C . GLN B 1 170 ? 4.645 -14.828 -9.453 1 96 170 GLN B C 1
ATOM 3835 O O . GLN B 1 170 ? 4.926 -14.055 -10.375 1 96 170 GLN B O 1
ATOM 3840 N N . PRO B 1 171 ? 3.779 -14.555 -8.508 1 96.94 171 PRO B N 1
ATOM 3841 C CA . PRO B 1 171 ? 3.396 -15.258 -7.281 1 96.94 171 PRO B CA 1
ATOM 3842 C C . PRO B 1 171 ? 2.244 -16.234 -7.496 1 96.94 171 PRO B C 1
ATOM 3844 O O . PRO B 1 171 ? 1.706 -16.781 -6.531 1 96.94 171 PRO B O 1
ATOM 3847 N N . LEU B 1 172 ? 1.855 -16.406 -8.727 1 95.88 172 LEU B N 1
ATOM 3848 C CA . LEU B 1 172 ? 0.753 -17.312 -9.055 1 95.88 172 LEU B CA 1
ATOM 3849 C C . LEU B 1 172 ? 1.198 -18.766 -8.969 1 95.88 172 LEU B C 1
ATOM 3851 O O . LEU B 1 172 ? 2.396 -19.062 -8.945 1 95.88 172 LEU B O 1
ATOM 3855 N N . ASN B 1 173 ? 0.225 -19.609 -8.812 1 95.88 173 ASN B N 1
ATOM 3856 C CA . ASN B 1 173 ? 0.437 -21.062 -8.789 1 95.88 173 ASN B CA 1
ATOM 3857 C C . ASN B 1 173 ? -0.296 -21.75 -9.93 1 95.88 173 ASN B C 1
ATOM 3859 O O . ASN B 1 173 ? -1.317 -21.25 -10.414 1 95.88 173 ASN B O 1
ATOM 3863 N N . VAL B 1 174 ? 0.272 -22.812 -10.383 1 94.25 174 VAL B N 1
ATOM 3864 C CA . VAL B 1 174 ? -0.396 -23.672 -11.352 1 94.25 174 VAL B CA 1
ATOM 3865 C C . VAL B 1 174 ? -0.909 -24.922 -10.664 1 94.25 174 VAL B C 1
ATOM 3867 O O . VAL B 1 174 ? -0.145 -25.641 -10 1 94.25 174 VAL B O 1
ATOM 3870 N N . ILE B 1 175 ? -2.158 -25.188 -10.805 1 94.62 175 ILE B N 1
ATOM 3871 C CA . ILE B 1 175 ? -2.783 -26.359 -10.195 1 94.62 175 ILE B CA 1
ATOM 3872 C C . ILE B 1 175 ? -3.41 -27.234 -11.281 1 94.62 175 ILE B C 1
ATOM 3874 O O . ILE B 1 175 ? -4.281 -26.781 -12.023 1 94.62 175 ILE B O 1
ATOM 3878 N N . LEU B 1 176 ? -2.98 -28.422 -11.352 1 91.88 176 LEU B N 1
ATOM 3879 C CA . LEU B 1 176 ? -3.492 -29.391 -12.32 1 91.88 176 LEU B CA 1
ATOM 3880 C C . LEU B 1 176 ? -3.938 -30.672 -11.617 1 91.88 176 LEU B C 1
ATOM 3882 O O . LEU B 1 176 ? -3.227 -31.188 -10.75 1 91.88 176 LEU B O 1
ATOM 3886 N N . SER B 1 177 ? -5.066 -31.156 -11.938 1 90.88 177 SER B N 1
ATOM 3887 C CA . SER B 1 177 ? -5.57 -32.406 -11.367 1 90.88 177 SER B CA 1
ATOM 3888 C C . SER B 1 177 ? -5.652 -33.5 -12.414 1 90.88 177 SER B C 1
ATOM 3890 O O . SER B 1 177 ? -6.164 -33.281 -13.516 1 90.88 177 SER B O 1
ATOM 3892 N N . PHE B 1 178 ? -5.18 -34.688 -12.07 1 85.94 178 PHE B N 1
ATOM 3893 C CA . PHE B 1 178 ? -5.176 -35.844 -12.961 1 85.94 178 PHE B CA 1
ATOM 3894 C C . PHE B 1 178 ? -5.902 -37.031 -12.328 1 85.94 178 PHE B C 1
ATOM 3896 O O . PHE B 1 178 ? -5.547 -38.188 -12.562 1 85.94 178 PHE B O 1
ATOM 3903 N N . GLY B 1 179 ? -6.891 -36.75 -11.469 1 83.38 179 GLY B N 1
ATOM 3904 C CA . GLY B 1 179 ? -7.645 -37.781 -10.758 1 83.38 179 GLY B CA 1
ATOM 3905 C C . GLY B 1 179 ? -7.016 -38.188 -9.438 1 83.38 179 GLY B C 1
ATOM 3906 O O . GLY B 1 179 ? -7.32 -37.594 -8.398 1 83.38 179 GLY B O 1
ATOM 3907 N N . ASP B 1 180 ? -5.996 -39 -9.516 1 85.06 180 ASP B N 1
ATOM 3908 C CA . ASP B 1 180 ? -5.398 -39.5 -8.289 1 85.06 180 ASP B CA 1
ATOM 3909 C C . ASP B 1 180 ? -4.258 -38.594 -7.82 1 85.06 180 ASP B C 1
ATOM 3911 O O . ASP B 1 180 ? -3.744 -38.75 -6.711 1 85.06 180 ASP B O 1
ATOM 3915 N N . THR B 1 181 ? -3.869 -37.688 -8.719 1 88.81 181 THR B N 1
ATOM 3916 C CA . THR B 1 181 ? -2.715 -36.844 -8.43 1 88.81 181 THR B CA 1
ATOM 3917 C C . THR B 1 181 ? -3.027 -35.406 -8.734 1 88.81 181 THR B C 1
ATOM 3919 O O . THR B 1 181 ? -3.623 -35.062 -9.766 1 88.81 181 THR B O 1
ATOM 3922 N N . ILE B 1 182 ? -2.672 -34.531 -7.824 1 92.25 182 ILE B N 1
ATOM 3923 C CA . ILE B 1 182 ? -2.697 -33.094 -8.062 1 92.25 182 ILE B CA 1
ATOM 3924 C C . ILE B 1 182 ? -1.269 -32.562 -8.148 1 92.25 182 ILE B C 1
ATOM 3926 O O . ILE B 1 182 ? -0.422 -32.906 -7.32 1 92.25 182 ILE B O 1
ATOM 3930 N N . VAL B 1 183 ? -1.009 -31.859 -9.203 1 92.31 183 VAL B N 1
ATOM 3931 C CA . VAL B 1 183 ? 0.285 -31.188 -9.336 1 92.31 183 VAL B CA 1
ATOM 3932 C C . VAL B 1 183 ? 0.133 -29.703 -9.062 1 92.31 183 VAL B C 1
ATOM 3934 O O . VAL B 1 183 ? -0.745 -29.047 -9.625 1 92.31 183 VAL B O 1
ATOM 3937 N N . CYS B 1 184 ? 1.013 -29.203 -8.211 1 94.56 184 CYS B N 1
ATOM 3938 C CA . CYS B 1 184 ? 1.039 -27.781 -7.906 1 94.56 184 CYS B CA 1
ATOM 3939 C C . CYS B 1 184 ? 2.422 -27.203 -8.156 1 94.56 184 CYS B C 1
ATOM 3941 O O . CYS B 1 184 ? 3.367 -27.484 -7.426 1 94.56 184 CYS B O 1
ATOM 3943 N N . HIS B 1 185 ? 2.613 -26.453 -9.25 1 94.81 185 HIS B N 1
ATOM 3944 C CA . HIS B 1 185 ? 3.771 -25.578 -9.398 1 94.81 185 HIS B CA 1
ATOM 3945 C C . HIS B 1 185 ? 3.617 -24.328 -8.547 1 94.81 185 HIS B C 1
ATOM 3947 O O . HIS B 1 185 ? 2.967 -23.359 -8.969 1 94.81 185 HIS B O 1
ATOM 3953 N N . TYR B 1 186 ? 4.266 -24.344 -7.414 1 97.25 186 TYR B N 1
ATOM 3954 C CA . TYR B 1 186 ? 4.027 -23.266 -6.465 1 97.25 186 TYR B CA 1
ATOM 3955 C C . TYR B 1 186 ? 5.117 -22.203 -6.562 1 97.25 186 TYR B C 1
ATOM 3957 O O . TYR B 1 186 ? 6.238 -22.5 -6.984 1 97.25 186 TYR B O 1
ATOM 3965 N N . ALA B 1 187 ? 4.742 -21 -6.191 1 97.44 187 ALA B N 1
ATOM 3966 C CA . ALA B 1 187 ? 5.688 -19.891 -6.145 1 97.44 187 ALA B CA 1
ATOM 3967 C C . ALA B 1 187 ? 6.773 -20.141 -5.102 1 97.44 187 ALA B C 1
ATOM 3969 O O . ALA B 1 187 ? 6.484 -20.25 -3.908 1 97.44 187 ALA B O 1
ATOM 3970 N N . SER B 1 188 ? 7.988 -20.156 -5.562 1 96.31 188 SER B N 1
ATOM 3971 C CA . SER B 1 188 ? 9.102 -20.531 -4.691 1 96.31 188 SER B CA 1
ATOM 3972 C C . SER B 1 188 ? 9.531 -19.344 -3.82 1 96.31 188 SER B C 1
ATOM 3974 O O . SER B 1 188 ? 10.25 -19.516 -2.838 1 96.31 188 SER B O 1
ATOM 3976 N N . ARG B 1 189 ? 9.172 -18.109 -4.16 1 94.56 189 ARG B N 1
ATOM 3977 C CA . ARG B 1 189 ? 9.555 -16.875 -3.477 1 94.56 189 ARG B CA 1
ATOM 3978 C C . ARG B 1 189 ? 11.062 -16.656 -3.518 1 94.56 189 ARG B C 1
ATOM 3980 O O . ARG B 1 189 ? 11.664 -16.25 -2.523 1 94.56 189 ARG B O 1
ATOM 3987 N N . ILE B 1 190 ? 11.602 -17.078 -4.684 1 93.38 190 ILE B N 1
ATOM 3988 C CA . ILE B 1 190 ? 12.984 -16.812 -5.043 1 93.38 190 ILE B CA 1
ATOM 3989 C C . ILE B 1 190 ? 13.055 -15.586 -5.949 1 93.38 190 ILE B C 1
ATOM 3991 O O . ILE B 1 190 ? 12.273 -15.461 -6.898 1 93.38 190 ILE B O 1
ATOM 3995 N N . TYR B 1 191 ? 13.938 -14.688 -5.637 1 90.12 191 TYR B N 1
ATOM 3996 C CA . TYR B 1 191 ? 14.07 -13.469 -6.422 1 90.12 191 TYR B CA 1
ATOM 3997 C C . TYR B 1 191 ? 15.531 -13.203 -6.766 1 90.12 191 TYR B C 1
ATOM 3999 O O . TYR B 1 191 ? 16.422 -13.492 -5.969 1 90.12 191 TYR B O 1
ATOM 4007 N N . THR B 1 192 ? 15.547 -12.766 -8.055 1 80.19 192 THR B N 1
ATOM 4008 C CA . THR B 1 192 ? 16.875 -12.414 -8.531 1 80.19 192 THR B CA 1
ATOM 4009 C C . THR B 1 192 ? 17.094 -10.906 -8.469 1 80.19 192 THR B C 1
ATOM 4011 O O . THR B 1 192 ? 16.188 -10.125 -8.75 1 80.19 192 THR B O 1
ATOM 4014 N N . GLY B 1 193 ? 17.797 -10.359 -7.562 1 70.44 193 GLY B N 1
ATOM 4015 C CA . GLY B 1 193 ? 18.047 -8.93 -7.609 1 70.44 193 GLY B CA 1
ATOM 4016 C C . GLY B 1 193 ? 18.562 -8.367 -6.301 1 70.44 193 GLY B C 1
ATOM 4017 O O . GLY B 1 193 ? 19.125 -9.109 -5.484 1 70.44 193 GLY B O 1
ATOM 4018 N N . ASP B 1 194 ? 18.062 -7.102 -6.199 1 65.75 194 ASP B N 1
ATOM 4019 C CA . ASP B 1 194 ? 18.703 -6.195 -5.254 1 65.75 194 ASP B CA 1
ATOM 4020 C C . ASP B 1 194 ? 18.281 -6.5 -3.818 1 65.75 194 ASP B C 1
ATOM 4022 O O . ASP B 1 194 ? 17.078 -6.586 -3.525 1 65.75 194 ASP B O 1
ATOM 4026 N N . GLN B 1 195 ? 19.203 -6.852 -3.107 1 75.94 195 GLN B N 1
ATOM 4027 C CA . GLN B 1 195 ? 19.078 -7.184 -1.693 1 75.94 195 GLN B CA 1
ATOM 4028 C C . GLN B 1 195 ? 18.891 -5.93 -0.847 1 75.94 195 GLN B C 1
ATOM 4030 O O . GLN B 1 195 ? 18.797 -6.008 0.38 1 75.94 195 GLN B O 1
ATOM 4035 N N . GLU B 1 196 ? 18.734 -4.852 -1.604 1 84.38 196 GLU B N 1
ATOM 4036 C CA . GLU B 1 196 ? 18.625 -3.594 -0.87 1 84.38 196 GLU B CA 1
ATOM 4037 C C . GLU B 1 196 ? 17.188 -3.324 -0.443 1 84.38 196 GLU B C 1
ATOM 4039 O O . GLU B 1 196 ? 16.953 -2.582 0.511 1 84.38 196 GLU B O 1
ATOM 4044 N N . TYR B 1 197 ? 16.375 -4.02 -1.059 1 89.62 197 TYR B N 1
ATOM 4045 C CA . TYR B 1 197 ? 14.961 -3.775 -0.789 1 89.62 197 TYR B CA 1
ATOM 4046 C C . TYR B 1 197 ? 14.336 -4.953 -0.05 1 89.62 197 TYR B C 1
ATOM 4048 O O . TYR B 1 197 ? 14.898 -6.051 -0.032 1 89.62 197 TYR B O 1
ATOM 4056 N N . ILE B 1 198 ? 13.281 -4.637 0.615 1 91.19 198 ILE B N 1
ATOM 4057 C CA . ILE B 1 198 ? 12.5 -5.699 1.238 1 91.19 198 ILE B CA 1
ATOM 4058 C C . ILE B 1 198 ? 12.109 -6.738 0.188 1 91.19 198 ILE B C 1
ATOM 4060 O O . ILE B 1 198 ? 11.797 -6.387 -0.952 1 91.19 198 ILE B O 1
ATOM 4064 N N . PRO B 1 199 ? 12.172 -8.023 0.548 1 91.19 199 PRO B N 1
ATOM 4065 C CA . PRO B 1 199 ? 11.781 -9.055 -0.417 1 91.19 199 PRO B CA 1
ATOM 4066 C C . PRO B 1 199 ? 10.398 -8.812 -1.015 1 91.19 199 PRO B C 1
ATOM 4068 O O . PRO B 1 199 ? 9.492 -8.359 -0.314 1 91.19 199 PRO B O 1
ATOM 4071 N N . THR B 1 200 ? 10.219 -9.141 -2.258 1 93.12 200 THR B N 1
ATOM 4072 C CA . THR B 1 200 ? 9.031 -8.859 -3.053 1 93.12 200 THR B CA 1
ATOM 4073 C C . THR B 1 200 ? 7.785 -9.438 -2.391 1 93.12 200 THR B C 1
ATOM 4075 O O . THR B 1 200 ? 6.738 -8.789 -2.34 1 93.12 200 THR B O 1
ATOM 4078 N N . HIS B 1 201 ? 7.902 -10.617 -1.913 1 93.31 201 HIS B N 1
ATOM 4079 C CA . HIS B 1 201 ? 6.723 -11.273 -1.351 1 93.31 201 HIS B CA 1
ATOM 4080 C C . HIS B 1 201 ? 6.324 -10.633 -0.023 1 93.31 201 HIS B C 1
ATOM 4082 O O . HIS B 1 201 ? 5.145 -10.617 0.33 1 93.31 201 HIS B O 1
ATOM 4088 N N . HIS B 1 202 ? 7.293 -10.055 0.738 1 93.31 202 HIS B N 1
ATOM 4089 C CA . HIS B 1 202 ? 6.945 -9.328 1.951 1 93.31 202 HIS B CA 1
ATOM 4090 C C . HIS B 1 202 ? 6.25 -8.008 1.62 1 93.31 202 HIS B C 1
ATOM 4092 O O . HIS B 1 202 ? 5.27 -7.637 2.27 1 93.31 202 HIS B O 1
ATOM 4098 N N . LEU B 1 203 ? 6.785 -7.316 0.629 1 94.75 203 LEU B N 1
ATOM 4099 C CA . LEU B 1 203 ? 6.176 -6.066 0.188 1 94.75 203 LEU B CA 1
ATOM 4100 C C . LEU B 1 203 ? 4.766 -6.305 -0.336 1 94.75 203 LEU B C 1
ATOM 4102 O O . LEU B 1 203 ? 3.869 -5.488 -0.111 1 94.75 203 LEU B O 1
ATOM 4106 N N . ARG B 1 204 ? 4.539 -7.402 -0.99 1 95.69 204 ARG B N 1
ATOM 4107 C CA . ARG B 1 204 ? 3.248 -7.754 -1.571 1 95.69 204 ARG B CA 1
ATOM 4108 C C . ARG B 1 204 ? 2.172 -7.848 -0.495 1 95.69 204 ARG B C 1
ATOM 4110 O O . ARG B 1 204 ? 1.03 -7.438 -0.714 1 95.69 204 ARG B O 1
ATOM 4117 N N . VAL B 1 205 ? 2.525 -8.406 0.615 1 95.88 205 VAL B N 1
ATOM 4118 C CA . VAL B 1 205 ? 1.575 -8.539 1.715 1 95.88 205 VAL B CA 1
ATOM 4119 C C . VAL B 1 205 ? 1.109 -7.152 2.16 1 95.88 205 VAL B C 1
ATOM 4121 O O . VAL B 1 205 ? -0.092 -6.91 2.297 1 95.88 205 VAL B O 1
ATOM 4124 N N . ILE B 1 206 ? 2.051 -6.27 2.328 1 95.69 206 ILE B N 1
ATOM 4125 C CA . ILE B 1 206 ? 1.763 -4.914 2.781 1 95.69 206 ILE B CA 1
ATOM 4126 C C . ILE B 1 206 ? 0.902 -4.195 1.744 1 95.69 206 ILE B C 1
ATOM 4128 O O . ILE B 1 206 ? -0.137 -3.621 2.08 1 95.69 206 ILE B O 1
ATOM 4132 N N . ARG B 1 207 ? 1.267 -4.301 0.542 1 96.56 207 ARG B N 1
ATOM 4133 C CA . ARG B 1 207 ? 0.546 -3.643 -0.542 1 96.56 207 ARG B CA 1
ATOM 4134 C C . ARG B 1 207 ? -0.877 -4.18 -0.658 1 96.56 207 ARG B C 1
ATOM 4136 O O . ARG B 1 207 ? -1.812 -3.418 -0.917 1 96.56 207 ARG B O 1
ATOM 4143 N N . SER B 1 208 ? -0.96 -5.43 -0.521 1 97.06 208 SER B N 1
ATOM 4144 C CA . SER B 1 208 ? -2.281 -6.043 -0.617 1 97.06 208 SER B CA 1
ATOM 4145 C C . SER B 1 208 ? -3.219 -5.504 0.459 1 97.06 208 SER B C 1
ATOM 4147 O O . SER B 1 208 ? -4.398 -5.266 0.197 1 97.06 208 SER B O 1
ATOM 4149 N N . LEU B 1 209 ? -2.732 -5.25 1.595 1 95.88 209 LEU B N 1
ATOM 4150 C CA . LEU B 1 209 ? -3.525 -4.766 2.721 1 95.88 209 LEU B CA 1
ATOM 4151 C C . LEU B 1 209 ? -3.883 -3.295 2.545 1 95.88 209 LEU B C 1
ATOM 4153 O O . LEU B 1 209 ? -4.781 -2.785 3.217 1 95.88 209 LEU B O 1
ATOM 4157 N N . GLY B 1 210 ? -3.152 -2.611 1.671 1 96.31 210 GLY B N 1
ATOM 4158 C CA . GLY B 1 210 ? -3.367 -1.188 1.468 1 96.31 210 GLY B CA 1
ATOM 4159 C C . GLY B 1 210 ? -4.598 -0.882 0.638 1 96.31 210 GLY B C 1
ATOM 4160 O O . GLY B 1 210 ? -4.793 0.254 0.201 1 96.31 210 GLY B O 1
ATOM 4161 N N . GLU B 1 211 ? -5.43 -1.878 0.4 1 96.19 211 GLU B N 1
ATOM 4162 C CA . GLU B 1 211 ? -6.66 -1.714 -0.372 1 96.19 211 GLU B CA 1
ATOM 4163 C C . GLU B 1 211 ? -7.891 -1.975 0.49 1 96.19 211 GLU B C 1
ATOM 4165 O O . GLU B 1 211 ? -8.07 -3.08 1.005 1 96.19 211 GLU B O 1
ATOM 4170 N N . LYS B 1 212 ? -8.719 -0.978 0.601 1 93.94 212 LYS B N 1
ATOM 4171 C CA . LYS B 1 212 ? -9.828 -1.012 1.545 1 93.94 212 LYS B CA 1
ATOM 4172 C C . LYS B 1 212 ? -10.758 -2.193 1.264 1 93.94 212 LYS B C 1
ATOM 4174 O O . LYS B 1 212 ? -11.281 -2.814 2.191 1 93.94 212 LYS B O 1
ATOM 4179 N N . ASN B 1 213 ? -10.992 -2.494 0.014 1 96.31 213 ASN B N 1
ATOM 4180 C CA . ASN B 1 213 ? -11.898 -3.588 -0.326 1 96.31 213 ASN B CA 1
ATOM 4181 C C . ASN B 1 213 ? -11.297 -4.941 0.04 1 96.31 213 ASN B C 1
ATOM 4183 O O . ASN B 1 213 ? -12.031 -5.867 0.411 1 96.31 213 ASN B O 1
ATOM 4187 N N . ARG B 1 214 ? -10.047 -5.078 -0.066 1 97.44 214 ARG B N 1
ATOM 4188 C CA . ARG B 1 214 ? -9.398 -6.324 0.333 1 97.44 214 ARG B CA 1
ATOM 4189 C C . ARG B 1 214 ? -9.477 -6.52 1.843 1 97.44 214 ARG B C 1
ATOM 4191 O O . ARG B 1 214 ? -9.664 -7.645 2.318 1 97.44 214 ARG B O 1
ATOM 4198 N N . LEU B 1 215 ? -9.367 -5.406 2.572 1 96.69 215 LEU B N 1
ATOM 4199 C CA . LEU B 1 215 ? -9.57 -5.484 4.016 1 96.69 215 LEU B CA 1
ATOM 4200 C C . LEU B 1 215 ? -11.008 -5.859 4.344 1 96.69 215 LEU B C 1
ATOM 4202 O O . LEU B 1 215 ? -11.258 -6.621 5.281 1 96.69 215 LEU B O 1
ATOM 4206 N N . LYS B 1 216 ? -11.906 -5.324 3.604 1 96.12 216 LYS B N 1
ATOM 4207 C CA . LYS B 1 216 ? -13.312 -5.672 3.77 1 96.12 216 LYS B CA 1
ATOM 4208 C C . LYS B 1 216 ? -13.539 -7.164 3.533 1 96.12 216 LYS B C 1
ATOM 4210 O O . LYS B 1 216 ? -14.312 -7.801 4.254 1 96.12 216 LYS B O 1
ATOM 4215 N N . ILE B 1 217 ? -12.883 -7.707 2.525 1 97.94 217 ILE B N 1
ATOM 4216 C CA . ILE B 1 217 ? -12.969 -9.141 2.254 1 97.94 217 ILE B CA 1
ATOM 4217 C C . ILE B 1 217 ? -12.453 -9.922 3.457 1 97.94 217 ILE B C 1
ATOM 4219 O O . ILE B 1 217 ? -13.102 -10.867 3.914 1 97.94 217 ILE B O 1
ATOM 4223 N N . LEU B 1 218 ? -11.312 -9.555 3.971 1 97.56 218 LEU B N 1
ATOM 4224 C CA . LEU B 1 218 ? -10.719 -10.25 5.105 1 97.56 218 LEU B CA 1
ATOM 4225 C C . LEU B 1 218 ? -11.648 -10.219 6.316 1 97.56 218 LEU B C 1
ATOM 4227 O O . LEU B 1 218 ? -11.789 -11.219 7.02 1 97.56 218 LEU B O 1
ATOM 4231 N N . ARG B 1 219 ? -12.242 -9.055 6.559 1 96.62 219 ARG B N 1
ATOM 4232 C CA . ARG B 1 219 ? -13.195 -8.945 7.66 1 96.62 219 ARG B CA 1
ATOM 4233 C C . ARG B 1 219 ? -14.367 -9.906 7.469 1 96.62 219 ARG B C 1
ATOM 4235 O O . ARG B 1 219 ? -14.781 -10.586 8.414 1 96.62 219 ARG B O 1
ATOM 4242 N N . TYR B 1 220 ? -14.883 -9.977 6.285 1 97.19 220 TYR B N 1
ATOM 4243 C CA . TYR B 1 220 ? -15.984 -10.875 5.965 1 97.19 220 TYR B CA 1
ATOM 4244 C C . TYR B 1 220 ? -15.594 -12.328 6.219 1 97.19 220 TYR B C 1
ATOM 4246 O O . TYR B 1 220 ? -16.406 -13.109 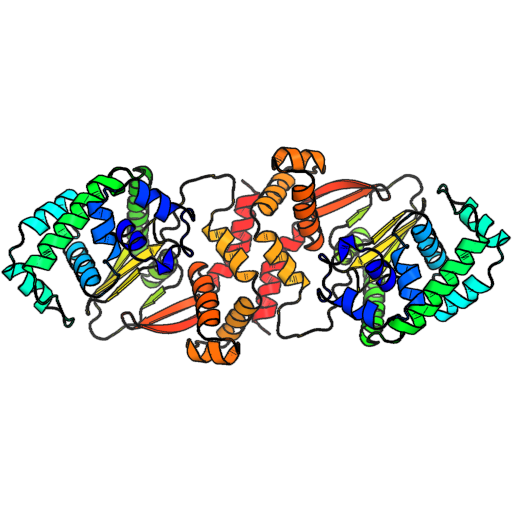6.727 1 97.19 220 TYR B O 1
ATOM 4254 N N . LEU B 1 221 ? -14.352 -12.672 5.977 1 97.75 221 LEU B N 1
ATOM 4255 C CA . LEU B 1 221 ? -13.859 -14.047 6.102 1 97.75 221 LEU B CA 1
ATOM 4256 C C . LEU B 1 221 ? -13.648 -14.414 7.566 1 97.75 221 LEU B C 1
ATOM 4258 O O . LEU B 1 221 ? -13.5 -15.594 7.898 1 97.75 221 LEU B O 1
ATOM 4262 N N . THR B 1 222 ? -13.586 -13.453 8.477 1 96.06 222 THR B N 1
ATOM 4263 C CA . THR B 1 222 ? -13.492 -13.766 9.898 1 96.06 222 THR B CA 1
ATOM 4264 C C . THR B 1 222 ? -14.75 -14.484 10.375 1 96.06 222 THR B C 1
ATOM 4266 O O . THR B 1 222 ? -14.734 -15.148 11.414 1 96.06 222 THR B O 1
ATOM 4269 N N . GLN B 1 223 ? -15.758 -14.352 9.672 1 96 223 GLN B N 1
ATOM 4270 C CA . GLN B 1 223 ? -17.047 -14.938 10.055 1 96 223 GLN B CA 1
ATOM 4271 C C . GLN B 1 223 ? -17.172 -16.375 9.555 1 96 223 GLN B C 1
ATOM 4273 O O . GLN B 1 223 ? -18.156 -17.047 9.844 1 96 223 GLN B O 1
ATOM 4278 N N . GLY B 1 224 ? -16.25 -16.812 8.719 1 96.62 224 GLY B N 1
ATOM 4279 C CA . GLY B 1 224 ? -16.25 -18.172 8.227 1 96.62 224 GLY B CA 1
ATOM 4280 C C . GLY B 1 224 ? -15.953 -18.281 6.746 1 96.62 224 GLY B C 1
ATOM 4281 O O . GLY B 1 224 ? -15.648 -17.281 6.098 1 96.62 224 GLY B O 1
ATOM 4282 N N . PRO B 1 225 ? -16 -19.516 6.262 1 98 225 PRO B N 1
ATOM 4283 C CA . PRO B 1 225 ? -15.727 -19.75 4.844 1 98 225 PRO B CA 1
ATOM 4284 C C . PRO B 1 225 ? -16.734 -19.078 3.92 1 98 225 PRO B C 1
ATOM 4286 O O . PRO B 1 225 ? -17.922 -19 4.238 1 98 225 PRO B O 1
ATOM 4289 N N . ARG B 1 226 ? -16.219 -18.516 2.812 1 98.69 226 ARG B N 1
ATOM 4290 C CA . ARG B 1 226 ? -17.094 -17.844 1.838 1 98.69 226 ARG B CA 1
ATOM 4291 C C . ARG B 1 226 ? -16.734 -18.281 0.417 1 98.69 226 ARG B C 1
ATOM 4293 O O . ARG B 1 226 ? -15.555 -18.422 0.08 1 98.69 226 ARG B O 1
ATOM 4300 N N . SER B 1 227 ? -17.75 -18.438 -0.398 1 98.44 227 SER B N 1
ATOM 4301 C CA . SER B 1 227 ? -17.562 -18.672 -1.824 1 98.44 227 SER B CA 1
ATOM 4302 C C . SER B 1 227 ? -17.281 -17.375 -2.566 1 98.44 227 SER B C 1
ATOM 4304 O O . SER B 1 227 ? -17.484 -16.281 -2.021 1 98.44 227 SER B O 1
ATOM 4306 N N . PHE B 1 228 ? -16.797 -17.547 -3.766 1 98.25 228 PHE B N 1
ATOM 4307 C CA . PHE B 1 228 ? -16.531 -16.391 -4.613 1 98.25 228 PHE B CA 1
ATOM 4308 C C . PHE B 1 228 ? -17.797 -15.547 -4.781 1 98.25 228 PHE B C 1
ATOM 4310 O O . PHE B 1 228 ? -17.766 -14.32 -4.621 1 98.25 228 PHE B O 1
ATOM 4317 N N . ILE B 1 229 ? -18.891 -16.172 -4.973 1 98.31 229 ILE B N 1
ATOM 4318 C CA . ILE B 1 229 ? -20.141 -15.477 -5.25 1 98.31 229 ILE B CA 1
ATOM 4319 C C . ILE B 1 229 ? -20.609 -14.742 -3.998 1 98.31 229 ILE B C 1
ATOM 4321 O O . ILE B 1 229 ? -21.141 -13.633 -4.086 1 98.31 229 ILE B O 1
ATOM 4325 N N . GLU B 1 230 ? -20.469 -15.336 -2.846 1 98.56 230 GLU B N 1
ATOM 4326 C CA . GLU B 1 230 ? -20.828 -14.672 -1.597 1 98.56 230 GLU B CA 1
ATOM 4327 C C . GLU B 1 230 ? -19.984 -13.406 -1.388 1 98.56 230 GLU B C 1
ATOM 4329 O O . GLU B 1 230 ? -20.5 -12.383 -0.928 1 98.56 230 GLU B O 1
ATOM 4334 N N . ILE B 1 231 ? -18.766 -13.438 -1.772 1 98.62 231 ILE B N 1
ATOM 4335 C CA . ILE B 1 231 ? -17.875 -12.297 -1.615 1 98.62 231 ILE B CA 1
ATOM 4336 C C . ILE B 1 231 ? -18.266 -11.195 -2.598 1 98.62 231 ILE B C 1
ATOM 4338 O O . ILE B 1 231 ? -18.281 -10.016 -2.244 1 98.62 231 ILE B O 1
ATOM 4342 N N . VAL B 1 232 ? -18.625 -11.586 -3.812 1 98.5 232 VAL B N 1
ATOM 4343 C CA . VAL B 1 232 ? -19.094 -10.633 -4.82 1 98.5 232 VAL B CA 1
ATOM 4344 C C . VAL B 1 232 ? -20.312 -9.875 -4.297 1 98.5 232 VAL B C 1
ATOM 4346 O O . VAL B 1 232 ? -20.359 -8.641 -4.367 1 98.5 232 VAL B O 1
ATOM 4349 N N . ARG B 1 233 ? -21.219 -10.594 -3.695 1 98.19 233 ARG B N 1
ATOM 4350 C CA . ARG B 1 233 ? -22.453 -10 -3.174 1 98.19 233 ARG B CA 1
ATOM 4351 C C . ARG B 1 233 ? -22.141 -9.07 -2.002 1 98.19 233 ARG B C 1
ATOM 4353 O O . ARG B 1 233 ? -22.75 -8 -1.877 1 98.19 233 ARG B O 1
ATOM 4360 N N . HIS B 1 234 ? -21.25 -9.484 -1.251 1 97 234 HIS B N 1
ATOM 4361 C CA . HIS B 1 234 ? -20.906 -8.703 -0.071 1 97 234 HIS B CA 1
ATOM 4362 C C . HIS B 1 234 ? -20.25 -7.379 -0.459 1 97 234 HIS B C 1
ATOM 4364 O O . HIS B 1 234 ? -20.547 -6.34 0.129 1 97 234 HIS B O 1
ATOM 4370 N N . LEU B 1 235 ? -19.328 -7.379 -1.436 1 96.81 235 LEU B N 1
ATOM 4371 C CA . LEU B 1 235 ? -18.562 -6.199 -1.838 1 96.81 235 LEU B CA 1
ATOM 4372 C C . LEU B 1 235 ? -19.422 -5.273 -2.701 1 96.81 235 LEU B C 1
ATOM 4374 O O . LEU B 1 235 ? -19.125 -4.082 -2.824 1 96.81 235 LEU B O 1
ATOM 4378 N N . LYS B 1 236 ? -20.406 -5.84 -3.338 1 96.81 236 LYS B N 1
ATOM 4379 C CA . LYS B 1 236 ? -21.234 -5.098 -4.285 1 96.81 236 LYS B CA 1
ATOM 4380 C C . LYS B 1 236 ? -20.375 -4.492 -5.398 1 96.81 236 LYS B C 1
ATOM 4382 O O . LYS B 1 236 ? -20.531 -3.32 -5.742 1 96.81 236 LYS B O 1
ATOM 4387 N N . LEU B 1 237 ? -19.406 -5.215 -5.879 1 97.19 237 LEU B N 1
ATOM 4388 C CA . LEU B 1 237 ? -18.562 -4.918 -7.023 1 97.19 237 LEU B CA 1
ATOM 4389 C C . LEU B 1 237 ? -18.703 -5.98 -8.109 1 97.19 237 LEU B C 1
ATOM 4391 O O . LEU B 1 237 ? -19.312 -7.031 -7.871 1 97.19 237 LEU B O 1
ATOM 4395 N N . SER B 1 238 ? -18.219 -5.688 -9.258 1 97.88 238 SER B N 1
ATOM 4396 C CA . SER B 1 238 ? -18.297 -6.645 -10.352 1 97.88 238 SER B CA 1
ATOM 4397 C C . SER B 1 238 ? -17.5 -7.906 -10.055 1 97.88 238 SER B C 1
ATOM 4399 O O . SER B 1 238 ? -16.609 -7.891 -9.203 1 97.88 238 SER B O 1
ATOM 4401 N N . LYS B 1 239 ? -17.781 -9 -10.734 1 97.81 239 LYS B N 1
ATOM 4402 C CA . LYS B 1 239 ? -17.047 -10.258 -10.609 1 97.81 239 LYS B CA 1
ATOM 4403 C C . LYS B 1 239 ? -15.57 -10.07 -10.977 1 97.81 239 LYS B C 1
ATOM 4405 O O . LYS B 1 239 ? -14.688 -10.625 -10.32 1 97.81 239 LYS B O 1
ATOM 4410 N N . GLY B 1 240 ? -15.328 -9.344 -11.992 1 97.31 240 GLY B N 1
ATOM 4411 C CA . GLY B 1 240 ? -13.961 -9.117 -12.43 1 97.31 240 GLY B CA 1
ATOM 4412 C C . GLY B 1 240 ? -13.117 -8.414 -11.391 1 97.31 240 GLY B C 1
ATOM 4413 O O . GLY B 1 240 ? -12 -8.844 -11.094 1 97.31 240 GLY B O 1
ATOM 4414 N N . ILE B 1 241 ? -13.602 -7.348 -10.797 1 97.62 241 ILE B N 1
ATOM 4415 C CA . ILE B 1 241 ? -12.891 -6.586 -9.781 1 97.62 241 ILE B CA 1
ATOM 4416 C C . ILE B 1 241 ? -12.68 -7.449 -8.539 1 97.62 241 ILE B C 1
ATOM 4418 O O . ILE B 1 241 ? -11.594 -7.461 -7.961 1 97.62 241 ILE B O 1
ATOM 4422 N N . THR B 1 242 ? -13.734 -8.156 -8.188 1 98.31 242 THR B N 1
ATOM 4423 C CA . THR B 1 242 ? -13.641 -9.031 -7.023 1 98.31 242 THR B CA 1
ATOM 4424 C C . THR B 1 242 ? -12.586 -10.109 -7.242 1 98.31 242 THR B C 1
ATOM 4426 O O . THR B 1 242 ? -11.805 -10.414 -6.34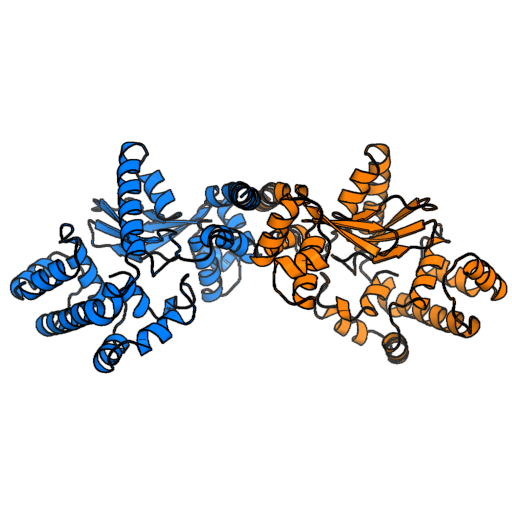 1 98.31 242 THR B O 1
ATOM 4429 N N . HIS B 1 243 ? -12.531 -10.664 -8.398 1 96.94 243 HIS B N 1
ATOM 4430 C CA . HIS B 1 243 ? -11.523 -11.664 -8.742 1 96.94 243 HIS B CA 1
ATOM 4431 C C . HIS B 1 243 ? -10.109 -11.094 -8.602 1 96.94 243 HIS B C 1
ATOM 4433 O O . HIS B 1 243 ? -9.227 -11.75 -8.055 1 96.94 243 HIS B O 1
ATOM 4439 N N . ASP B 1 244 ? -9.977 -9.906 -9.086 1 97 244 ASP B N 1
ATOM 4440 C CA . ASP B 1 244 ? -8.672 -9.25 -8.984 1 97 244 ASP B CA 1
ATOM 4441 C C . ASP B 1 244 ? -8.258 -9.078 -7.527 1 97 244 ASP B C 1
ATOM 4443 O O . ASP B 1 244 ? -7.121 -9.375 -7.16 1 97 244 ASP B O 1
ATOM 4447 N N . HIS B 1 245 ? -9.195 -8.594 -6.676 1 98.25 245 HIS B N 1
ATOM 4448 C CA . HIS B 1 245 ? -8.898 -8.43 -5.254 1 98.25 245 HIS B CA 1
ATOM 4449 C C . HIS B 1 245 ? -8.523 -9.766 -4.613 1 98.25 245 HIS B C 1
ATOM 4451 O O . HIS B 1 245 ? -7.551 -9.844 -3.865 1 98.25 245 HIS B O 1
ATOM 4457 N N . LEU B 1 246 ? -9.227 -10.758 -4.984 1 98.12 246 LEU B N 1
ATOM 4458 C CA . LEU B 1 246 ? -8.984 -12.078 -4.395 1 98.12 246 LEU B CA 1
ATOM 4459 C C . LEU B 1 246 ? -7.668 -12.656 -4.891 1 98.12 246 LEU B C 1
ATOM 4461 O O . LEU B 1 246 ? -6.953 -13.312 -4.129 1 98.12 246 LEU B O 1
ATOM 4465 N N . SER B 1 247 ? -7.387 -12.445 -6.145 1 96.75 247 SER B N 1
ATOM 4466 C CA . SER B 1 247 ? -6.113 -12.898 -6.684 1 96.75 247 SER B CA 1
ATOM 4467 C C . SER B 1 247 ? -4.938 -12.258 -5.953 1 96.75 247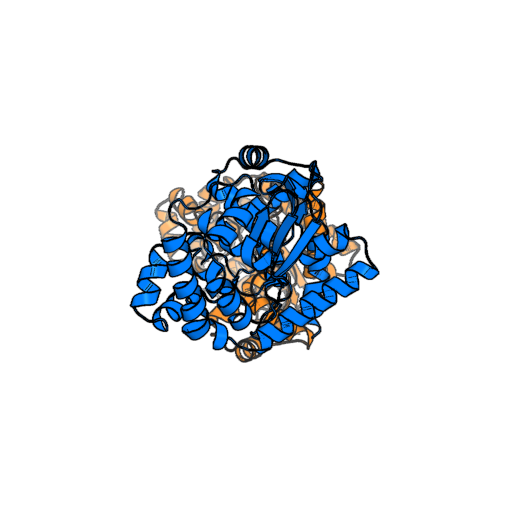 SER B C 1
ATOM 4469 O O . SER B 1 247 ? -3.953 -12.922 -5.637 1 96.75 247 SER B O 1
ATOM 4471 N N . LYS B 1 248 ? -5.074 -11 -5.676 1 97.56 248 LYS B N 1
ATOM 4472 C CA . LYS B 1 248 ? -4.023 -10.289 -4.949 1 97.56 248 LYS B CA 1
ATOM 4473 C C . LYS B 1 248 ? -3.908 -10.789 -3.516 1 97.56 248 LYS B C 1
ATOM 4475 O O . LYS B 1 248 ? -2.805 -10.93 -2.986 1 97.56 248 LYS B O 1
ATOM 4480 N N . LEU B 1 249 ? -5.027 -11.039 -2.855 1 98.06 249 LEU B N 1
ATOM 4481 C CA . LEU B 1 249 ? -5.031 -11.586 -1.501 1 98.06 249 LEU B CA 1
ATOM 4482 C C . LEU B 1 249 ? -4.379 -12.961 -1.465 1 98.06 249 LEU B C 1
ATOM 4484 O O . LEU B 1 249 ? -3.596 -13.258 -0.56 1 98.06 249 LEU B O 1
ATOM 4488 N N . ARG B 1 250 ? -4.656 -13.75 -2.479 1 97 250 ARG B N 1
ATOM 4489 C CA . ARG B 1 250 ? -4.07 -15.078 -2.582 1 97 250 ARG B CA 1
ATOM 4490 C C . ARG B 1 250 ? -2.562 -15 -2.793 1 97 250 ARG B C 1
ATOM 4492 O O . ARG B 1 250 ? -1.798 -15.695 -2.119 1 97 250 ARG B O 1
ATOM 4499 N N . GLY B 1 251 ? -2.178 -14.156 -3.711 1 96.25 251 GLY B N 1
ATOM 4500 C CA . GLY B 1 251 ? -0.76 -13.977 -3.98 1 96.25 251 GLY B CA 1
ATOM 4501 C C . GLY B 1 251 ? 0.022 -13.508 -2.77 1 96.25 251 GLY B C 1
ATOM 4502 O O . GLY B 1 251 ? 1.204 -13.82 -2.625 1 96.25 251 GLY B O 1
ATOM 4503 N N . ALA B 1 252 ? -0.666 -12.82 -1.883 1 96.75 252 ALA B N 1
ATOM 4504 C CA . ALA B 1 252 ? -0.042 -12.281 -0.674 1 96.75 252 ALA B CA 1
ATOM 4505 C C . ALA B 1 252 ? -0.124 -13.281 0.474 1 96.75 252 ALA B C 1
ATOM 4507 O O . ALA B 1 252 ? 0.456 -13.062 1.54 1 96.75 252 ALA B O 1
ATOM 4508 N N . GLY B 1 253 ? -0.832 -14.367 0.249 1 97.12 253 GLY B N 1
ATOM 4509 C CA . GLY B 1 253 ? -0.961 -15.383 1.277 1 97.12 253 GLY B CA 1
ATOM 4510 C C . GLY B 1 253 ? -1.858 -14.961 2.426 1 97.12 253 GLY B C 1
ATOM 4511 O O . GLY B 1 253 ? -1.656 -15.391 3.564 1 97.12 253 GLY B O 1
ATOM 4512 N N . LEU B 1 254 ? -2.863 -14.133 2.176 1 97.81 254 LEU B N 1
ATOM 4513 C CA . LEU B 1 254 ? -3.709 -13.594 3.234 1 97.81 254 LEU B CA 1
ATOM 4514 C C . LEU B 1 254 ? -4.996 -14.398 3.365 1 97.81 254 LEU B C 1
ATOM 4516 O O . LEU B 1 254 ? -5.746 -14.227 4.328 1 97.81 254 LEU B O 1
ATOM 4520 N N . VAL B 1 255 ? -5.254 -15.305 2.416 1 98.31 255 VAL B N 1
ATOM 4521 C CA . VAL B 1 255 ? -6.434 -16.172 2.457 1 98.31 255 VAL B CA 1
ATOM 4522 C C . VAL B 1 255 ? -6.043 -17.594 2.105 1 98.31 255 VAL B C 1
ATOM 4524 O O . VAL B 1 255 ? -5.086 -17.828 1.359 1 98.31 255 VAL B O 1
ATOM 4527 N N . TYR B 1 256 ? -6.754 -18.516 2.656 1 97.94 256 TYR B N 1
ATOM 4528 C CA . TYR B 1 256 ? -6.723 -19.891 2.172 1 97.94 256 TYR B CA 1
ATOM 4529 C C . TYR B 1 256 ? -7.656 -20.078 0.98 1 97.94 256 TYR B C 1
ATOM 4531 O O . TYR B 1 256 ? -8.773 -19.547 0.971 1 97.94 256 TYR B O 1
ATOM 4539 N N . ALA B 1 257 ? -7.188 -20.703 0.05 1 98.06 257 ALA B N 1
ATOM 4540 C CA . ALA B 1 257 ? -8.016 -21.156 -1.067 1 98.06 257 ALA B CA 1
ATOM 4541 C C . ALA B 1 257 ? -8.234 -22.656 -1.016 1 98.06 257 ALA B C 1
ATOM 4543 O O . ALA B 1 257 ? -7.277 -23.438 -1.059 1 98.06 257 ALA B O 1
ATOM 4544 N N . HIS B 1 258 ? -9.461 -23.047 -0.905 1 97.25 258 HIS B N 1
ATOM 4545 C CA . HIS B 1 258 ? -9.789 -24.469 -0.794 1 97.25 258 HIS B CA 1
ATOM 4546 C C . HIS B 1 258 ? -10.227 -25.031 -2.139 1 97.25 258 HIS B C 1
ATOM 4548 O O . HIS B 1 258 ? -11.18 -24.531 -2.75 1 97.25 258 HIS B O 1
ATOM 4554 N N . PHE B 1 259 ? -9.547 -26.141 -2.498 1 95.94 259 PHE B N 1
ATOM 4555 C CA . PHE B 1 259 ? -9.805 -26.734 -3.801 1 95.94 259 PHE B CA 1
ATOM 4556 C C . PHE B 1 259 ? -10.383 -28.141 -3.641 1 95.94 259 PHE B C 1
ATOM 4558 O O . PHE B 1 259 ? -10.023 -28.875 -2.717 1 95.94 259 PHE B O 1
ATOM 4565 N N . GLU B 1 260 ? -11.305 -28.5 -4.465 1 93.5 260 GLU B N 1
ATOM 4566 C CA . GLU B 1 260 ? -11.695 -29.859 -4.805 1 93.5 260 GLU B CA 1
ATOM 4567 C C . GLU B 1 260 ? -11.273 -30.219 -6.227 1 93.5 260 GLU B C 1
ATOM 4569 O O . GLU B 1 260 ? -11.906 -29.797 -7.195 1 93.5 260 GLU B O 1
ATOM 4574 N N . GLY B 1 261 ? -10.195 -31.031 -6.25 1 89.5 261 GLY B N 1
ATOM 4575 C CA . GLY B 1 261 ? -9.539 -31.141 -7.543 1 89.5 261 GLY B CA 1
ATOM 4576 C C . GLY B 1 261 ? -8.938 -29.828 -8.008 1 89.5 261 GLY B C 1
ATOM 4577 O O . GLY B 1 261 ? -8.164 -29.203 -7.277 1 89.5 261 GLY B O 1
ATOM 4578 N N . GLU B 1 262 ? -9.414 -29.312 -9.195 1 89.94 262 GLU B N 1
ATOM 4579 C CA . GLU B 1 262 ? -8.938 -28.047 -9.734 1 89.94 262 GLU B CA 1
ATOM 4580 C C . GLU B 1 262 ? -9.93 -26.922 -9.469 1 89.94 262 GLU B C 1
ATOM 4582 O O . GLU B 1 262 ? -9.68 -25.766 -9.812 1 89.94 262 GLU B O 1
ATOM 4587 N N . SER B 1 263 ? -10.992 -27.281 -8.758 1 92.56 263 SER B N 1
ATOM 4588 C CA . SER B 1 263 ? -12.055 -26.297 -8.578 1 92.56 263 SER B CA 1
ATOM 4589 C C . SER B 1 263 ? -11.922 -25.578 -7.246 1 92.56 263 SER B C 1
ATOM 4591 O O . SER B 1 263 ? -11.898 -26.203 -6.184 1 92.56 263 SER B O 1
ATOM 4593 N N . LEU B 1 264 ? -11.82 -24.328 -7.328 1 96 264 LEU B N 1
ATOM 4594 C CA . LEU B 1 264 ? -11.812 -23.5 -6.133 1 96 264 LEU B CA 1
ATOM 4595 C C . LEU B 1 264 ? -13.203 -23.391 -5.527 1 96 264 LEU B C 1
ATOM 4597 O O . LEU B 1 264 ? -14.148 -22.969 -6.195 1 96 264 LEU B O 1
ATOM 4601 N N . VAL B 1 265 ? -13.367 -23.781 -4.242 1 96.81 265 VAL B N 1
ATOM 4602 C CA . VAL B 1 265 ? -14.695 -23.938 -3.65 1 96.81 265 VAL B CA 1
ATOM 4603 C C . VAL B 1 265 ? -14.977 -22.781 -2.691 1 96.81 265 VAL B C 1
ATOM 4605 O O . VAL B 1 265 ? -16.094 -22.266 -2.646 1 96.81 265 VAL B O 1
ATOM 4608 N N . GLU B 1 266 ? -13.984 -22.469 -1.901 1 98.19 266 GLU B N 1
ATOM 4609 C CA . GLU B 1 266 ? -14.219 -21.406 -0.931 1 98.19 266 GLU B CA 1
ATOM 4610 C C . GLU B 1 266 ? -12.898 -20.812 -0.439 1 98.19 266 GLU B C 1
ATOM 4612 O O . GLU B 1 266 ? -11.828 -21.359 -0.707 1 98.19 266 GLU B O 1
ATOM 4617 N N . TYR B 1 267 ? -13.039 -19.688 0.208 1 98.56 267 TYR B N 1
ATOM 4618 C CA . TYR B 1 267 ? -11.938 -19 0.862 1 98.56 267 TYR B CA 1
ATOM 4619 C C . TYR B 1 267 ? -12.133 -18.953 2.373 1 98.56 267 TYR B C 1
ATOM 4621 O O . TYR B 1 267 ? -13.266 -18.906 2.855 1 98.56 267 TYR B O 1
ATOM 4629 N N . THR B 1 268 ? -11.094 -19.031 3.139 1 97.94 268 THR B N 1
ATOM 4630 C CA . THR B 1 268 ? -11.062 -18.719 4.566 1 97.94 268 THR B CA 1
ATOM 4631 C C . THR B 1 268 ? -9.891 -17.797 4.895 1 97.94 268 THR B C 1
ATOM 4633 O O . THR B 1 268 ? -8.992 -17.625 4.078 1 97.94 268 THR B O 1
ATOM 4636 N N . LEU B 1 269 ? -9.969 -17.203 6.055 1 97.12 269 LEU B N 1
ATOM 4637 C CA . LEU B 1 269 ? -8.922 -16.297 6.496 1 97.12 269 LEU B CA 1
ATOM 4638 C C . LEU B 1 269 ? -7.641 -17.047 6.828 1 97.12 269 LEU B C 1
ATOM 4640 O O . LEU B 1 269 ? -7.684 -18.094 7.469 1 97.12 269 LEU B O 1
ATOM 4644 N N . ARG B 1 270 ? -6.516 -16.5 6.352 1 96.56 270 ARG B N 1
ATOM 4645 C CA . ARG B 1 270 ? -5.191 -17 6.711 1 96.56 270 ARG B CA 1
ATOM 4646 C C . ARG B 1 270 ? -4.438 -16 7.57 1 96.56 270 ARG B C 1
ATOM 4648 O O . ARG B 1 270 ? -3.723 -15.141 7.051 1 96.56 270 ARG B O 1
ATOM 4655 N N . PRO B 1 271 ? -4.449 -16.141 8.891 1 91.19 271 PRO B N 1
ATOM 4656 C CA . PRO B 1 271 ? -3.926 -15.102 9.789 1 91.19 271 PRO B CA 1
ATOM 4657 C C . PRO B 1 271 ? -2.4 -15.062 9.812 1 91.19 271 PRO B C 1
ATOM 4659 O O . PRO B 1 271 ? -1.812 -14.031 10.148 1 91.19 271 PRO B O 1
ATOM 4662 N N . ARG B 1 272 ? -1.767 -16.109 9.461 1 89.88 272 ARG B N 1
ATOM 4663 C CA . ARG B 1 272 ? -0.314 -16.219 9.547 1 89.88 272 ARG B CA 1
ATOM 4664 C C . ARG B 1 272 ? 0.367 -15.078 8.797 1 89.88 272 ARG B C 1
ATOM 4666 O O . ARG B 1 272 ? 1.331 -14.492 9.289 1 89.88 272 ARG B O 1
ATOM 4673 N N . ALA B 1 273 ? -0.116 -14.836 7.598 1 86.19 273 ALA B N 1
ATOM 4674 C CA . ALA B 1 273 ? 0.515 -13.789 6.793 1 86.19 273 ALA B CA 1
ATOM 4675 C C . ALA B 1 273 ? 0.429 -12.438 7.488 1 86.19 273 ALA B C 1
ATOM 4677 O O . ALA B 1 273 ? 1.385 -11.656 7.461 1 86.19 273 ALA B O 1
ATOM 4678 N N . LEU B 1 274 ? -0.67 -12.188 8.148 1 89.06 274 LEU B N 1
ATOM 4679 C CA . LEU B 1 274 ? -0.866 -10.945 8.875 1 89.06 274 LEU B CA 1
ATOM 4680 C C . LEU B 1 274 ? 0.113 -10.836 10.039 1 89.06 274 LEU B C 1
ATOM 4682 O O . LEU B 1 274 ? 0.734 -9.789 10.242 1 89.06 274 LEU B O 1
ATOM 4686 N N . GLU B 1 275 ? 0.286 -11.875 10.664 1 91.06 275 GLU B N 1
ATOM 4687 C CA . GLU B 1 275 ? 1.109 -11.914 11.867 1 91.06 275 GLU B CA 1
ATOM 4688 C C . GLU B 1 275 ? 2.588 -11.734 11.539 1 91.06 275 GLU B C 1
ATOM 4690 O O . GLU B 1 275 ? 3.377 -11.32 12.391 1 91.06 275 GLU B O 1
ATOM 4695 N N . GLN B 1 276 ? 2.924 -12.016 10.352 1 91 276 GLN B N 1
ATOM 4696 C CA . GLN B 1 276 ? 4.332 -11.992 9.969 1 91 276 GLN B CA 1
ATOM 4697 C C . GLN B 1 276 ? 4.719 -10.641 9.391 1 91 276 GLN B C 1
ATOM 4699 O O . GLN B 1 276 ? 5.898 -10.375 9.141 1 91 276 GLN B O 1
ATOM 4704 N N . ILE B 1 277 ? 3.82 -9.758 9.219 1 90.25 277 ILE B N 1
ATOM 4705 C CA . ILE B 1 277 ? 4.094 -8.469 8.594 1 90.25 277 ILE B CA 1
ATOM 4706 C C . ILE B 1 277 ? 5.125 -7.703 9.414 1 90.25 277 ILE B C 1
ATOM 4708 O O . ILE B 1 277 ? 6.188 -7.336 8.906 1 90.25 277 ILE B O 1
ATOM 4712 N N . LEU B 1 278 ? 4.809 -7.523 10.68 1 89.62 278 LEU B N 1
ATOM 4713 C CA . LEU B 1 278 ? 5.668 -6.695 11.523 1 89.62 278 LEU B CA 1
ATOM 4714 C C . LEU B 1 278 ? 7.051 -7.328 11.68 1 89.62 278 LEU B C 1
ATOM 4716 O O . LEU B 1 278 ? 8.07 -6.672 11.438 1 89.62 278 LEU B O 1
ATOM 4720 N N . PRO B 1 279 ? 7.117 -8.586 11.977 1 92.56 279 PRO B N 1
ATOM 4721 C CA . PRO B 1 279 ? 8.43 -9.227 12.07 1 92.56 279 PRO B CA 1
ATOM 4722 C C . PRO B 1 279 ? 9.242 -9.094 10.781 1 92.56 279 PRO B C 1
ATOM 4724 O O . PRO B 1 279 ? 10.453 -8.867 10.828 1 92.56 279 PRO B O 1
ATOM 4727 N N . ASN B 1 280 ? 8.656 -9.211 9.672 1 92.25 280 ASN B N 1
ATOM 4728 C CA . ASN B 1 280 ? 9.359 -9.141 8.398 1 92.25 280 ASN B CA 1
ATOM 4729 C C . ASN B 1 280 ? 9.859 -7.727 8.109 1 92.25 280 ASN B C 1
ATOM 4731 O O . ASN B 1 280 ? 10.969 -7.547 7.617 1 92.25 280 ASN B O 1
ATOM 4735 N N . VAL B 1 281 ? 9.039 -6.785 8.438 1 92.62 281 VAL B N 1
ATOM 4736 C CA . VAL B 1 281 ? 9.445 -5.395 8.25 1 92.62 281 VAL B CA 1
ATOM 4737 C C . VAL B 1 281 ? 10.602 -5.066 9.188 1 92.62 281 VAL B C 1
ATOM 4739 O O . VAL B 1 281 ? 11.602 -4.477 8.766 1 92.62 281 VAL B O 1
ATOM 4742 N N . LEU B 1 282 ? 10.477 -5.5 10.406 1 92.81 282 LEU B N 1
ATOM 4743 C CA . LEU B 1 282 ? 11.516 -5.219 11.391 1 92.81 282 LEU B CA 1
ATOM 4744 C C . LEU B 1 282 ? 12.828 -5.898 11.008 1 92.81 282 LEU B C 1
ATOM 4746 O O . LEU B 1 282 ? 13.906 -5.312 11.164 1 92.81 282 LEU B O 1
ATOM 4750 N N . LYS B 1 283 ? 12.719 -7.074 10.539 1 93.12 283 LYS B N 1
ATOM 4751 C CA . LYS B 1 283 ? 13.906 -7.785 10.07 1 93.12 283 LYS B CA 1
ATOM 4752 C C . LYS B 1 283 ? 14.594 -7.031 8.938 1 93.12 283 LYS B C 1
ATOM 4754 O O . LYS B 1 283 ? 15.82 -6.914 8.914 1 93.12 283 LYS B O 1
ATOM 4759 N N . TYR B 1 284 ? 13.852 -6.527 8.117 1 93.56 284 TYR B N 1
ATOM 4760 C CA . TYR B 1 284 ? 14.398 -5.75 7.012 1 93.56 284 TYR B CA 1
ATOM 4761 C C . TYR B 1 284 ? 15.055 -4.473 7.516 1 93.56 284 TYR B C 1
ATOM 4763 O O . TYR B 1 284 ? 16.125 -4.098 7.051 1 93.56 284 TYR B O 1
ATOM 4771 N N . LEU B 1 285 ? 14.398 -3.852 8.445 1 92.94 285 LEU B N 1
ATOM 4772 C CA . LEU B 1 285 ? 14.914 -2.582 8.945 1 92.94 285 LEU B CA 1
ATOM 4773 C C . LEU B 1 285 ? 16.203 -2.787 9.719 1 92.94 285 LEU B C 1
ATOM 4775 O O . LEU B 1 285 ? 17.047 -1.886 9.773 1 92.94 285 LEU B O 1
ATOM 4779 N N . GLU B 1 286 ? 16.391 -3.91 10.328 1 88.38 286 GLU B N 1
ATOM 4780 C CA . GLU B 1 286 ? 17.547 -4.176 11.188 1 88.38 286 GLU B CA 1
ATOM 4781 C C . GLU B 1 286 ? 18.734 -4.664 10.383 1 88.38 286 GLU B C 1
ATOM 4783 O O . GLU B 1 286 ? 19.828 -4.848 10.93 1 88.38 286 GLU B O 1
ATOM 4788 N N . GLN B 1 287 ? 18.625 -4.926 9.141 1 76.5 287 GLN B N 1
ATOM 4789 C CA . GLN B 1 287 ? 19.75 -5.371 8.32 1 76.5 287 GLN B CA 1
ATOM 4790 C C . GLN B 1 287 ? 20.734 -4.234 8.07 1 76.5 287 GLN B C 1
ATOM 4792 O O . GLN B 1 287 ? 20.344 -3.064 8.047 1 76.5 287 GLN B O 1
#